Protein AF-A0A2S2NMB4-F1 (afdb_monomer)

Mean predicted aligned error: 13.5 Å

Organism: Schizaphis graminum (NCBI:txid13262)

InterPro domains:
  IPR036465 von Willebrand factor A-like domain superfamily [G3DSA:3.40.50.410] (372-590)
  IPR037214 TROVE domain superfamily [SSF140864] (1-206)
  IPR040322 RNA-binding protein RO60 [PTHR14202] (2-228)
  IPR056800 RNA-binding protein RO60, vWA domain [PF25045] (507-588)

Sequence (592 aa):
MTKWYLNRDPLLTTEHIVRNKRYDGWSHRDVMKLIHIHSDEPCRIMYIVYTLSGIEKVEKLFGSKMKDVCIENSDETFENKQMKFIYNFLNQVEGIKRMDVSSLRYEIELNRWGHEPEVIPREMQRNPIILTSLVMNLPLKTILENTFFFAKNRLFCNSSSGVGLWEYILRFNNTTLLKKSEIHPIESFIEYVKYSRTAINILKLQNNIMKKEENSVTELIDDKLKISIELQKAPDNEEVIIQSTVENEGELLSEETQTQNQNDQKCNSALSDKSTENQKSTVNLKKSKNISTKGEKEQSKHDQKSLAETSHQENQGEQQVQLVDSIHHLSTLNINTRQINPESTEETVEDVTQSKDNDVNQNQPSVLFLIKPLPKIVDKLTTFLSEDLLKKTCELLNPSGLHIMIVYDGRLGMKKKMCACSRMLSVHEAITLITLSLIYPEKLENKPTVYSLNSSPTTSKEVEIDYNQPLTFAYLESILFKTPDDGSDSVDSDEKVISEVYPQATFKWAREHKKKFDVFVFMGTNKMNLRLFKKIIKGYQTHFKNPVKVIIFCLNGKHHEQINLGRGNTLFIIGFDKNVGKLINSFIKGYF

Secondary structure (DSSP, 8-state):
-HHHHHSS-HHHHHHHHHHTSEETTEEHHHHHHHTT---SSHHHHHHHHHHHH-HHHHHHHHHHHHTT--TT-TTS-HHHHHHHHHHHHHHHHHHHTT--HHHHHHHHHTTSSTT-GGGS-TTGGG-HHHHHHHHHHS-HHHHHHTHHHHHHTTTT-TTS-SHHHHHHHHHHH-HHHHHHHT--HHHHHHHHHHHHHHHHHHHHHHHHHHHHHHHHHHHHHHHHHHHHHHHTTS-----------------------------------------------------------------------------S-TTTHHHHHHHHHHHHHHHTT------------------------------S--GGG--PPP----HHHHHIIIIIHHHHHHHT-------EEEEEE--GGGGTPBPSS-TTSBHHHHHHHHHHHHH--TT-SSPPEEEEE-SSGGG-EEEP--TTS---HHHHHHHHTPPPSS-------TTS--PPB-TTHHHHHHHHTT---SEEEEEE-TTB--TTHHHHHHHHHHHHT-PPEEEEEETTS--TTHHHH-SSSEEEEES--TTHHHHHHHHHHT--

Solvent-accessible surface area (backbone atoms only — not comparable to full-atom values): 36831 Å² total; per-residue (Å²): 110,68,63,68,68,75,72,48,60,53,57,65,51,42,52,49,50,59,50,51,54,60,56,96,90,44,31,63,42,57,54,41,60,74,68,65,69,79,66,90,52,67,54,50,40,45,48,51,41,31,58,70,64,32,62,70,55,36,43,72,76,45,36,83,80,56,74,82,62,71,89,77,55,82,86,60,53,70,67,61,54,52,36,46,51,46,52,51,50,53,51,50,58,58,45,56,76,72,49,53,72,68,59,48,38,52,43,23,75,66,56,75,44,22,86,44,70,63,59,55,50,74,74,55,60,48,37,54,69,44,47,33,43,38,56,75,54,32,56,66,62,61,47,51,78,35,46,50,57,42,42,71,38,50,37,58,39,82,91,49,94,44,56,39,43,50,51,50,52,51,58,64,66,35,60,69,59,42,59,74,54,67,58,51,34,58,42,37,40,50,43,32,46,53,39,54,50,50,39,51,52,50,52,53,50,52,54,53,50,51,53,50,52,52,52,52,51,51,52,55,50,52,53,52,51,51,55,54,56,57,65,70,66,63,80,83,86,75,90,79,91,82,88,82,90,80,90,82,91,81,89,83,84,90,81,88,81,89,86,80,91,84,83,90,81,90,79,90,83,90,84,90,87,82,86,83,83,86,83,89,82,90,82,82,90,81,92,82,80,89,80,88,84,80,90,83,91,83,91,85,81,89,81,93,78,90,87,83,90,88,91,84,72,77,82,61,55,64,61,52,55,60,47,52,57,53,50,60,64,52,61,72,72,73,72,83,87,79,89,78,86,80,85,87,78,91,81,83,90,80,92,79,85,87,80,82,87,81,98,78,87,88,83,71,84,68,74,81,80,68,76,72,80,75,61,73,86,45,65,72,59,48,49,37,27,60,45,54,48,22,52,56,25,37,72,68,50,78,75,86,74,52,39,34,38,41,32,34,56,40,48,72,70,29,64,81,34,49,20,24,91,27,86,83,40,32,36,42,57,53,51,42,48,54,48,48,71,67,59,52,38,91,82,50,88,45,70,53,47,39,33,36,40,34,80,42,80,86,73,34,43,77,56,90,76,70,81,89,49,81,87,42,68,68,56,50,40,50,66,62,54,55,73,81,86,77,77,69,78,70,66,82,70,84,73,75,79,78,63,56,34,60,71,61,56,53,58,52,51,30,57,78,69,69,55,81,58,42,33,39,37,39,38,40,46,47,57,52,53,63,89,60,40,71,64,51,51,53,53,47,27,62,73,69,73,40,88,51,37,38,37,39,33,18,22,52,30,81,45,90,64,50,83,84,50,61,62,84,58,27,48,72,42,72,23,48,65,69,56,51,65,60,52,51,53,38,54,74,72,57,79,113

pLDDT: mean 78.32, std 25.08, range [26.33, 98.56]

Nearest PDB structures (foldseek):
  1yvp-assembly1_A  TM=6.475E-01  e=8.004E-13  Xenopus laevis
  1yvp-assembly2_B  TM=6.363E-01  e=3.524E-12  Xenopus laevis
  2i91-assembly2_B  TM=6.479E-01  e=5.684E-12  Xenopus laevis
  2i91-assembly1_A  TM=6.593E-01  e=1.281E-11  Xenopus laevis
  2nvo-assembly1_A  TM=7.341E-01  e=2.732E-10  Deinococcus radiodurans

Radius of gyration: 36.57 Å; Cα contacts (8 Å, |Δi|>4): 561; chains: 1; bounding box: 135×64×96 Å

Foldseek 3Di:
DLCVLPVDDLQVSLLCLLLPQDDPRDGPQNVCVVVVHDDPQLSSVLSSCCNNPNLVSSCVVCVVVQVPDDLPDPPDDPSVNSSNVSNVVRVVLVVLVVDDLVRLLVCCLLVVCLARCSSHDPVSLLDLSNLLSSLQRYQLLVLLVCVQVCLLSPNCPPVDPRSSVVSNLVCLVPLVSVLVSLAALLSLVLSLLCNVVVLVVVVVVVVVVVVVVVVVVVVVVVVVVVVVVVVVPPDPDDDDDDDDDDDDDDDDDDDDDDDDDDDDDDDDDDDDDDDDDDDDDDDDDDDDDDDDDDDDDDDDDDDDDDDDDDDDDPVVVVVVVVVVVVVVVVVSVDDDDDDDDDDDDDDDDDDDDDDDDDPDDPPDDPPVVPCDDRSDDDVVSSCCSQWVSSLSSLQSQDAPLFAEEEEEALEPVQVVFAFPVRNSDTQLLLSLSVLCSHQVHLPRPRGYWYWYWYLDPVPIGTFDDDSVDHSHSVSSSCRSHPDPPPPPPPVVPDDPDRHATESLVVLVVCVVVVNDGQEYEYGDALRHPCPCVVVSQVVSCVSVVYDHAYEHERGRADHPCPVVAPDDSYHYHGHDDSCVSVVVVCSSVPVD

Structure (mmCIF, N/CA/C/O backbone):
data_AF-A0A2S2NMB4-F1
#
_entry.id   AF-A0A2S2NMB4-F1
#
loop_
_atom_site.group_PDB
_atom_site.id
_atom_site.type_symbol
_atom_site.label_atom_id
_atom_site.label_alt_id
_atom_site.label_comp_id
_atom_site.label_asym_id
_atom_site.label_entity_id
_atom_site.label_seq_id
_atom_site.pdbx_PDB_ins_code
_atom_site.Cartn_x
_atom_site.Cartn_y
_atom_site.Cartn_z
_atom_site.occupancy
_atom_site.B_iso_or_equiv
_atom_site.auth_seq_id
_atom_site.auth_comp_id
_atom_site.auth_asym_id
_atom_site.auth_atom_id
_atom_site.pdbx_PDB_model_num
ATOM 1 N N . MET A 1 1 ? -0.205 -20.314 -21.208 1.00 91.81 1 MET A N 1
ATOM 2 C CA . MET A 1 1 ? 0.888 -19.354 -21.472 1.00 91.81 1 MET A CA 1
ATOM 3 C C . MET A 1 1 ? 0.813 -18.751 -22.871 1.00 91.81 1 MET A C 1
ATOM 5 O O . MET A 1 1 ? 0.713 -17.540 -22.942 1.00 91.81 1 MET A O 1
ATOM 9 N N . THR A 1 2 ? 0.751 -19.524 -23.964 1.00 97.19 2 THR A N 1
ATOM 10 C CA . THR A 1 2 ? 0.628 -18.974 -25.339 1.00 97.19 2 THR A CA 1
ATOM 11 C C . THR A 1 2 ? -0.516 -17.965 -25.494 1.00 97.1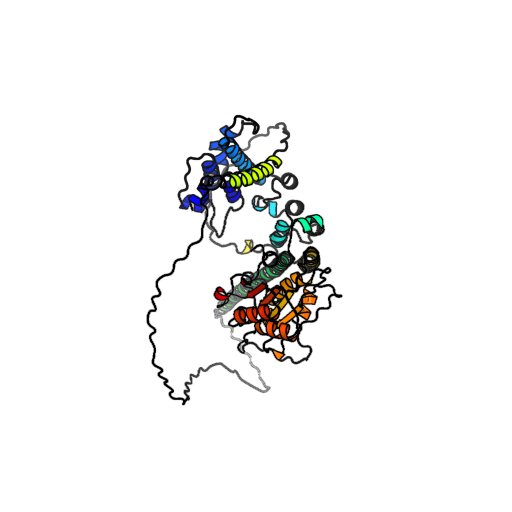9 2 THR A C 1
ATOM 13 O O . THR A 1 2 ? -0.288 -16.840 -25.927 1.00 97.19 2 THR A O 1
ATOM 16 N N . LYS A 1 3 ? -1.720 -18.307 -25.008 1.00 97.88 3 LYS A N 1
ATOM 17 C CA . LYS A 1 3 ? -2.882 -17.397 -24.989 1.00 97.88 3 LYS A CA 1
ATOM 18 C C . LYS A 1 3 ? -2.627 -16.073 -24.253 1.00 97.88 3 LYS A C 1
ATOM 20 O O . LYS A 1 3 ? -3.246 -15.079 -24.587 1.00 97.88 3 LYS A O 1
ATOM 25 N N . TRP A 1 4 ? -1.732 -16.037 -23.261 1.00 97.00 4 TRP A N 1
ATOM 26 C CA . TRP A 1 4 ? -1.432 -14.799 -22.529 1.00 97.00 4 TRP A CA 1
ATOM 27 C C . TRP A 1 4 ? -0.735 -13.769 -23.426 1.00 97.00 4 TRP A C 1
ATOM 29 O O . TRP A 1 4 ? -1.040 -12.590 -23.325 1.00 97.00 4 TRP A O 1
ATOM 39 N N . TYR A 1 5 ? 0.149 -14.212 -24.325 1.00 97.88 5 TYR A N 1
ATOM 40 C CA . TYR A 1 5 ? 0.826 -13.337 -25.288 1.00 97.88 5 TYR A CA 1
ATOM 41 C C . TYR A 1 5 ? -0.042 -13.055 -26.524 1.00 97.88 5 TYR A C 1
ATOM 43 O O . TYR A 1 5 ? -0.078 -11.930 -27.009 1.00 97.88 5 TYR A O 1
ATOM 51 N N . LEU A 1 6 ? -0.760 -14.068 -27.025 1.00 97.62 6 LEU A N 1
ATOM 52 C CA . LEU A 1 6 ? -1.507 -13.990 -28.287 1.00 97.62 6 LEU A CA 1
ATOM 53 C C . LEU A 1 6 ? -2.978 -13.547 -28.146 1.00 97.62 6 LEU A C 1
ATOM 55 O O . LEU A 1 6 ? -3.677 -13.454 -29.145 1.00 97.62 6 LEU A O 1
ATOM 59 N N . ASN A 1 7 ? -3.510 -13.298 -26.951 1.00 97.31 7 ASN A N 1
ATOM 60 C CA . ASN A 1 7 ? -4.890 -12.791 -26.817 1.00 97.31 7 ASN A CA 1
ATOM 61 C C . ASN A 1 7 ? -4.942 -11.346 -26.307 1.00 97.31 7 ASN A C 1
ATOM 63 O O . ASN A 1 7 ? -6.027 -10.827 -26.067 1.00 97.31 7 ASN A O 1
ATOM 67 N N . ARG A 1 8 ? -3.787 -10.712 -26.099 1.00 96.38 8 ARG A N 1
ATOM 68 C CA . ARG A 1 8 ? -3.682 -9.337 -25.606 1.00 96.38 8 ARG A CA 1
ATOM 69 C C . ARG A 1 8 ? -3.366 -8.385 -26.749 1.00 96.38 8 ARG A C 1
ATOM 71 O O . ARG A 1 8 ? -2.870 -8.803 -27.794 1.00 96.38 8 ARG A O 1
ATOM 78 N N . ASP A 1 9 ? -3.618 -7.106 -26.504 1.00 97.12 9 ASP A N 1
ATOM 79 C CA . ASP A 1 9 ? -3.172 -6.039 -27.389 1.00 97.12 9 ASP A CA 1
ATOM 80 C C . ASP A 1 9 ? -1.635 -6.100 -27.582 1.00 97.12 9 ASP A C 1
ATOM 82 O O . ASP A 1 9 ? -0.898 -6.199 -26.586 1.00 97.12 9 ASP A O 1
ATOM 86 N N . PRO A 1 10 ? -1.130 -6.089 -28.830 1.00 97.50 10 PRO A N 1
ATOM 87 C CA . PRO A 1 10 ? 0.301 -6.179 -29.107 1.00 97.50 10 PRO A CA 1
ATOM 88 C C . PRO A 1 10 ? 1.144 -5.041 -28.514 1.00 97.50 10 PRO A C 1
ATOM 90 O O . PRO A 1 10 ? 2.264 -5.299 -28.062 1.00 97.50 10 PRO A O 1
ATOM 93 N N . LEU A 1 11 ? 0.628 -3.807 -28.466 1.00 95.75 11 LEU A N 1
ATOM 94 C CA . LEU A 1 11 ? 1.346 -2.660 -27.904 1.00 95.75 11 LEU A CA 1
ATOM 95 C C . LEU A 1 11 ? 1.469 -2.802 -26.386 1.00 95.75 11 LEU A C 1
ATOM 97 O O . LEU A 1 11 ? 2.584 -2.819 -25.865 1.00 95.75 11 LEU A O 1
ATOM 101 N N . LEU A 1 12 ? 0.355 -3.055 -25.692 1.00 95.19 12 LEU A N 1
ATOM 102 C CA . LEU A 1 12 ? 0.366 -3.297 -24.246 1.00 95.19 12 LEU A CA 1
ATOM 103 C C . LEU A 1 12 ? 1.258 -4.487 -23.874 1.00 95.19 12 LEU A C 1
ATOM 105 O O . LEU A 1 12 ? 1.930 -4.469 -22.842 1.00 95.19 12 LEU A O 1
ATOM 109 N N . THR A 1 13 ? 1.281 -5.535 -24.700 1.00 97.38 13 THR A N 1
ATOM 110 C CA . THR A 1 13 ? 2.158 -6.696 -24.489 1.00 97.38 13 THR A CA 1
ATOM 111 C C . THR A 1 13 ? 3.631 -6.312 -24.624 1.00 97.38 13 THR A C 1
ATOM 113 O O . THR A 1 13 ? 4.444 -6.720 -23.794 1.00 97.38 13 THR A O 1
ATOM 116 N N . THR A 1 14 ? 3.968 -5.488 -25.618 1.00 97.19 14 THR A N 1
ATOM 117 C CA . THR A 1 14 ? 5.327 -4.966 -25.819 1.00 97.19 14 THR A CA 1
ATOM 118 C C . THR A 1 14 ? 5.779 -4.125 -24.626 1.00 97.19 14 THR A C 1
ATOM 120 O O . THR A 1 14 ? 6.855 -4.373 -24.080 1.00 97.19 14 THR A O 1
ATOM 123 N N . GLU A 1 15 ? 4.941 -3.197 -24.159 1.00 94.50 15 GLU A N 1
ATOM 124 C CA . GLU A 1 15 ? 5.212 -2.396 -22.959 1.00 94.50 15 GLU A CA 1
ATOM 125 C C . GLU A 1 15 ? 5.479 -3.286 -21.738 1.00 94.50 15 GLU A C 1
ATOM 127 O O . GLU A 1 15 ? 6.469 -3.107 -21.027 1.00 94.50 15 GLU A O 1
ATOM 132 N N . HIS A 1 16 ? 4.645 -4.310 -21.518 1.00 95.06 16 HIS A N 1
ATOM 133 C CA . HIS A 1 16 ? 4.824 -5.238 -20.400 1.00 95.06 16 HIS A CA 1
ATOM 134 C C . HIS A 1 16 ? 6.153 -5.991 -20.476 1.00 95.06 16 HIS A C 1
ATOM 136 O O . HIS A 1 16 ? 6.811 -6.130 -19.443 1.00 95.06 16 HIS A O 1
ATOM 142 N N . ILE A 1 17 ? 6.544 -6.454 -21.668 1.00 96.38 17 ILE A N 1
ATOM 143 C CA . ILE A 1 17 ? 7.806 -7.171 -21.899 1.00 96.38 17 ILE A CA 1
ATOM 144 C C . ILE A 1 17 ? 9.006 -6.283 -21.566 1.00 96.38 17 ILE A C 1
A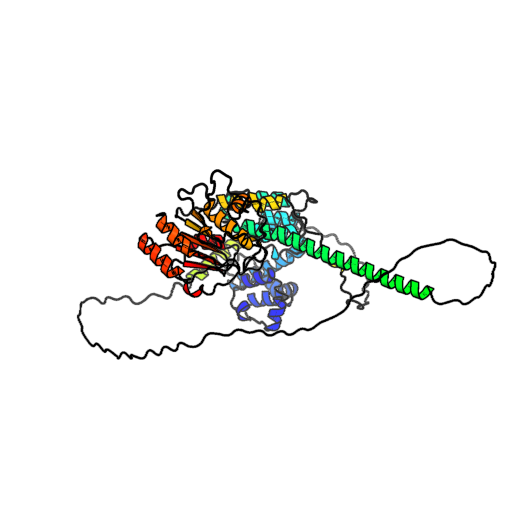TOM 146 O O . ILE A 1 17 ? 9.948 -6.732 -20.906 1.00 96.38 17 ILE A O 1
ATOM 150 N N . VAL A 1 18 ? 8.975 -5.025 -22.012 1.00 95.06 18 VAL A N 1
ATOM 151 C CA . VAL A 1 18 ? 10.066 -4.071 -21.790 1.00 95.06 18 VAL A CA 1
ATOM 152 C C . VAL A 1 18 ? 10.175 -3.688 -20.314 1.00 95.06 18 VAL A C 1
ATOM 154 O O . VAL A 1 18 ? 11.285 -3.688 -19.773 1.00 95.06 18 VAL A O 1
ATOM 157 N N . ARG A 1 19 ? 9.047 -3.402 -19.650 1.00 91.69 19 ARG A N 1
ATOM 158 C CA . ARG A 1 19 ? 9.012 -3.015 -18.229 1.00 91.69 19 ARG A CA 1
ATOM 159 C C . ARG A 1 19 ? 9.396 -4.181 -17.311 1.00 91.69 19 ARG A C 1
ATOM 161 O O . ARG A 1 19 ? 10.180 -4.016 -16.381 1.00 91.69 19 ARG A O 1
ATOM 168 N N . ASN A 1 20 ? 8.904 -5.390 -17.591 1.00 94.00 20 ASN A N 1
ATOM 169 C CA . ASN A 1 20 ? 9.047 -6.559 -16.716 1.00 94.00 20 ASN A CA 1
ATOM 170 C C . ASN A 1 20 ? 10.005 -7.602 -17.299 1.00 94.00 20 ASN A C 1
ATOM 172 O O . ASN A 1 20 ? 9.644 -8.755 -17.522 1.00 94.00 20 ASN A O 1
ATOM 176 N N . LYS A 1 21 ? 11.267 -7.218 -17.512 1.00 92.12 21 LYS A N 1
ATOM 177 C CA . LYS A 1 21 ? 12.266 -8.085 -18.171 1.00 92.12 21 LYS A CA 1
ATOM 178 C C . LYS A 1 21 ? 12.418 -9.460 -17.512 1.00 92.12 21 LYS A C 1
ATOM 180 O O . LYS A 1 21 ? 12.722 -10.435 -18.204 1.00 92.12 21 LYS A O 1
ATOM 185 N N . ARG A 1 22 ? 12.271 -9.533 -16.181 1.00 9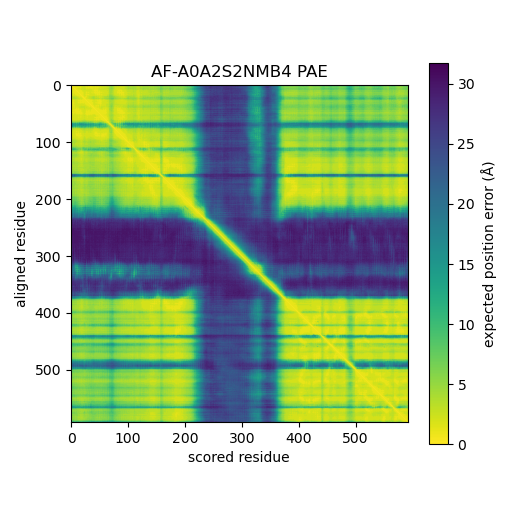3.00 22 ARG A N 1
ATOM 186 C CA . ARG A 1 22 ? 12.396 -10.763 -15.387 1.00 93.00 22 ARG A CA 1
ATOM 187 C C . ARG A 1 22 ? 11.472 -10.753 -14.172 1.00 93.00 22 ARG A C 1
ATOM 189 O O . ARG A 1 22 ? 11.319 -9.715 -13.534 1.00 93.00 22 ARG A O 1
ATOM 196 N N . TYR A 1 23 ? 10.963 -11.922 -13.800 1.00 93.12 23 TYR A N 1
ATOM 197 C CA . TYR A 1 23 ? 10.255 -12.166 -12.547 1.00 93.12 23 TYR A CA 1
ATOM 198 C C . TYR A 1 23 ? 10.642 -13.540 -11.998 1.00 93.12 23 TYR A C 1
ATOM 200 O O . TYR A 1 23 ? 10.592 -14.526 -12.726 1.00 93.12 23 TYR A O 1
ATOM 208 N N . ASP A 1 24 ? 11.058 -13.594 -10.732 1.00 91.75 24 ASP A N 1
ATOM 209 C CA . ASP A 1 24 ? 11.442 -14.837 -10.041 1.00 91.75 24 ASP A CA 1
ATOM 210 C C . ASP A 1 24 ? 12.428 -15.722 -10.837 1.00 91.75 24 ASP A C 1
ATOM 212 O O . ASP A 1 24 ? 12.262 -16.927 -10.991 1.00 91.75 24 ASP A O 1
ATOM 216 N N . GLY A 1 25 ? 13.438 -15.087 -11.442 1.00 93.94 25 GLY A N 1
ATOM 217 C CA . GLY A 1 25 ? 14.449 -15.757 -12.270 1.00 93.94 25 GLY A CA 1
ATOM 218 C C . GLY A 1 25 ? 14.037 -16.031 -13.722 1.00 93.94 25 GLY A C 1
ATOM 219 O O . GLY A 1 25 ? 14.918 -16.206 -14.559 1.00 93.94 25 GLY A O 1
ATOM 220 N N . TRP A 1 26 ? 12.748 -15.972 -14.056 1.00 97.06 26 TRP A N 1
ATOM 221 C CA . TRP A 1 26 ? 12.244 -16.187 -15.414 1.00 97.06 26 TRP A CA 1
ATOM 222 C C . TRP A 1 26 ? 12.218 -14.894 -16.220 1.00 97.06 26 TRP A C 1
ATOM 224 O O . TRP A 1 26 ? 11.716 -13.873 -15.752 1.00 97.06 26 TRP A O 1
ATOM 234 N N . SER A 1 27 ? 12.709 -14.931 -17.458 1.00 97.44 27 SER A N 1
ATOM 235 C CA . SER A 1 27 ? 12.503 -13.856 -18.432 1.00 97.44 27 SER A CA 1
ATOM 236 C C . SER A 1 27 ? 11.406 -14.202 -19.439 1.00 97.44 27 SER A C 1
ATOM 238 O O . SER A 1 27 ? 11.111 -15.373 -19.691 1.00 97.44 27 SER A O 1
ATOM 240 N N . HIS A 1 28 ? 10.835 -13.182 -20.088 1.00 97.94 28 HIS A N 1
ATOM 241 C CA . HIS A 1 28 ? 9.920 -13.394 -21.215 1.00 97.94 28 HIS A CA 1
ATOM 242 C C . HIS A 1 28 ? 10.561 -14.252 -22.320 1.00 97.94 28 HIS A C 1
ATOM 244 O O . HIS A 1 28 ? 9.888 -15.100 -22.902 1.00 97.94 28 HIS A O 1
ATOM 250 N N . ARG A 1 29 ? 11.875 -14.109 -22.547 1.00 98.31 29 ARG A N 1
ATOM 251 C CA . ARG A 1 29 ? 12.647 -14.922 -23.500 1.00 98.31 29 ARG A CA 1
ATOM 252 C C . ARG A 1 29 ? 12.612 -16.407 -23.150 1.00 98.31 29 ARG A C 1
ATOM 254 O O . ARG A 1 29 ? 12.399 -17.226 -24.041 1.00 98.31 29 ARG A O 1
ATOM 261 N N . ASP A 1 30 ? 12.794 -16.748 -21.877 1.00 98.19 30 ASP A N 1
ATOM 262 C CA . ASP A 1 30 ? 12.791 -18.141 -21.412 1.00 98.19 30 ASP A CA 1
ATOM 263 C C . ASP A 1 30 ? 11.406 -18.765 -21.599 1.00 98.19 30 ASP A C 1
ATOM 265 O O . ASP A 1 30 ? 11.274 -19.848 -22.169 1.00 98.19 30 ASP A O 1
ATOM 269 N N . VAL A 1 31 ? 10.359 -18.032 -21.206 1.00 98.19 31 VAL A N 1
ATOM 270 C CA . VAL A 1 31 ? 8.966 -18.473 -21.352 1.00 98.19 31 VAL A CA 1
ATOM 271 C C . VAL A 1 31 ? 8.594 -18.663 -22.825 1.00 98.19 31 VAL A C 1
ATOM 273 O O . VAL A 1 31 ? 8.005 -19.683 -23.172 1.00 98.19 31 VAL A O 1
ATOM 276 N N . MET A 1 32 ? 8.938 -17.711 -23.698 1.00 98.31 32 MET A N 1
ATOM 277 C CA . MET A 1 32 ? 8.633 -17.776 -25.133 1.00 98.31 32 MET A CA 1
ATOM 278 C C . MET A 1 32 ? 9.329 -18.949 -25.830 1.00 98.31 32 MET A C 1
ATOM 280 O O . MET A 1 32 ? 8.704 -19.619 -26.654 1.00 98.31 32 MET A O 1
ATOM 284 N N . LYS A 1 33 ? 10.594 -19.224 -25.479 1.00 98.06 33 LYS A N 1
ATOM 285 C CA . LYS A 1 33 ? 11.327 -20.395 -25.980 1.00 98.06 33 LYS A CA 1
ATOM 286 C C . LYS A 1 33 ? 10.672 -21.699 -25.537 1.00 98.06 33 LYS A C 1
ATOM 288 O O . LYS A 1 33 ? 10.481 -22.578 -26.367 1.00 98.06 33 LYS A O 1
ATOM 293 N N . LEU A 1 34 ? 10.305 -21.799 -24.258 1.00 98.06 34 LEU A N 1
ATOM 294 C CA . LEU A 1 34 ? 9.710 -23.005 -23.680 1.00 98.06 34 LEU A CA 1
ATOM 295 C C . LEU A 1 34 ? 8.365 -23.368 -24.325 1.00 98.06 34 LEU A C 1
ATOM 297 O O . LEU A 1 34 ? 8.076 -24.540 -24.530 1.00 98.06 34 LEU A O 1
ATOM 301 N N . ILE A 1 35 ? 7.532 -22.372 -24.635 1.00 98.12 35 ILE A N 1
ATOM 302 C CA . ILE A 1 35 ? 6.200 -22.602 -25.218 1.00 98.12 35 ILE A CA 1
ATOM 303 C C . ILE A 1 35 ? 6.201 -22.627 -26.749 1.00 98.12 35 ILE A C 1
ATOM 305 O O . ILE A 1 35 ? 5.124 -22.720 -27.336 1.00 98.12 35 ILE A O 1
ATOM 309 N N . HIS A 1 36 ? 7.373 -22.487 -27.381 1.00 97.75 36 HIS A N 1
ATOM 310 C CA . HIS A 1 36 ? 7.533 -22.394 -28.835 1.00 97.75 36 HIS A CA 1
ATOM 311 C C . HIS A 1 36 ? 6.554 -21.393 -29.471 1.00 97.75 36 HIS A C 1
ATOM 313 O O . HIS A 1 36 ? 5.792 -21.721 -30.386 1.00 97.75 36 HIS A O 1
ATOM 319 N N . ILE A 1 37 ? 6.529 -20.168 -28.929 1.00 98.12 37 ILE A N 1
ATOM 320 C CA . ILE A 1 37 ? 5.578 -19.147 -29.376 1.00 98.12 37 ILE A CA 1
ATOM 321 C C . ILE A 1 37 ? 5.784 -18.817 -30.862 1.00 98.12 37 ILE A C 1
ATOM 323 O O . ILE A 1 37 ? 6.905 -18.589 -31.312 1.00 98.12 37 ILE A O 1
ATOM 327 N N . HIS A 1 38 ? 4.683 -18.766 -31.607 1.00 97.50 38 HIS A N 1
ATOM 328 C CA . HIS A 1 38 ? 4.634 -18.343 -33.002 1.00 97.50 38 HIS A CA 1
ATOM 329 C C . HIS A 1 38 ? 3.359 -17.527 -33.237 1.00 97.50 38 HIS A C 1
ATOM 331 O O . HIS A 1 38 ? 2.391 -17.635 -32.482 1.00 97.50 38 HIS A O 1
ATOM 337 N N . SER A 1 39 ? 3.387 -16.673 -34.253 1.00 97.69 39 SER A N 1
ATOM 338 C CA . SER A 1 39 ? 2.265 -15.840 -34.676 1.00 97.69 39 SER A CA 1
ATOM 339 C C . SER A 1 39 ? 2.473 -15.467 -36.135 1.00 97.69 39 SER A C 1
ATOM 341 O O . SER A 1 39 ? 3.609 -15.200 -36.519 1.00 97.69 39 SER A O 1
ATOM 343 N N . ASP A 1 40 ? 1.391 -15.381 -36.901 1.00 97.50 40 ASP A N 1
ATOM 344 C CA . ASP A 1 40 ? 1.416 -14.876 -38.280 1.00 97.50 40 ASP A CA 1
ATOM 345 C C . ASP A 1 40 ? 1.126 -13.364 -38.342 1.00 97.50 40 ASP A C 1
ATOM 347 O O . ASP A 1 40 ? 1.392 -12.704 -39.342 1.00 97.50 40 ASP A O 1
ATOM 351 N N . GLU A 1 41 ? 0.623 -12.789 -37.244 1.00 97.38 41 GLU A N 1
ATOM 352 C CA . GLU A 1 41 ? 0.333 -11.358 -37.129 1.00 97.38 41 GLU A CA 1
ATOM 353 C C . GLU A 1 41 ? 1.626 -10.517 -36.990 1.00 97.38 41 GLU A C 1
ATOM 355 O O . GLU A 1 41 ? 2.376 -10.718 -36.020 1.00 97.38 41 GLU A O 1
ATOM 360 N N . PRO A 1 42 ? 1.884 -9.537 -37.883 1.00 96.50 42 PRO A N 1
ATOM 361 C CA . PRO A 1 42 ? 3.129 -8.760 -37.903 1.00 96.50 42 PRO A CA 1
ATOM 362 C C . PRO A 1 42 ? 3.472 -8.048 -36.587 1.00 96.50 42 PRO A C 1
ATOM 364 O O . PRO A 1 42 ? 4.620 -8.110 -36.138 1.00 96.50 42 PRO A O 1
ATOM 367 N N . CYS A 1 43 ? 2.486 -7.427 -35.928 1.00 97.19 43 CYS A N 1
ATOM 368 C CA . CYS A 1 43 ? 2.675 -6.726 -34.652 1.00 97.19 43 CYS A CA 1
ATOM 369 C C . CYS A 1 43 ? 3.236 -7.652 -33.563 1.00 97.19 43 CYS A C 1
ATOM 371 O O . CYS A 1 43 ? 4.102 -7.265 -32.776 1.00 97.19 43 CYS A O 1
ATOM 373 N N . ARG A 1 44 ? 2.777 -8.906 -33.537 1.00 98.12 44 ARG A N 1
ATOM 374 C CA . ARG A 1 44 ? 3.196 -9.894 -32.538 1.00 98.12 44 ARG A CA 1
ATOM 375 C C . ARG A 1 44 ? 4.532 -10.516 -32.870 1.00 98.12 44 ARG A C 1
ATOM 377 O O . ARG A 1 44 ? 5.360 -10.690 -31.978 1.00 98.12 44 ARG A O 1
ATOM 384 N N . ILE A 1 45 ? 4.767 -10.797 -34.154 1.00 98.19 45 ILE A N 1
ATOM 385 C CA . ILE A 1 45 ? 6.082 -11.230 -34.636 1.00 98.19 45 ILE A CA 1
ATOM 386 C C . ILE A 1 45 ? 7.142 -10.230 -34.173 1.00 98.19 45 ILE A C 1
ATOM 388 O O . ILE A 1 45 ? 8.198 -10.647 -33.704 1.00 98.19 45 ILE A O 1
ATOM 392 N N . MET A 1 46 ? 6.853 -8.927 -34.222 1.00 98.12 46 MET A N 1
ATOM 393 C CA . MET A 1 46 ? 7.804 -7.898 -33.815 1.00 98.12 46 MET A CA 1
ATOM 394 C C . MET A 1 46 ? 8.255 -8.027 -32.356 1.00 98.12 46 MET A C 1
ATOM 396 O O . MET A 1 46 ? 9.458 -8.130 -32.112 1.00 98.12 46 MET A O 1
ATOM 400 N N . TYR A 1 47 ? 7.333 -8.071 -31.385 1.00 98.00 47 TYR A N 1
ATOM 401 C CA . TYR A 1 47 ? 7.740 -8.193 -29.979 1.00 98.00 47 TYR A CA 1
ATOM 402 C C . TYR A 1 47 ? 8.338 -9.573 -29.669 1.00 98.00 47 TYR A C 1
ATOM 404 O O . TYR A 1 47 ? 9.209 -9.680 -28.802 1.00 98.00 47 TYR A O 1
ATOM 412 N N . ILE A 1 48 ? 7.913 -10.635 -30.368 1.00 98.50 48 ILE A N 1
ATOM 413 C CA . ILE A 1 48 ? 8.505 -11.976 -30.230 1.00 98.50 48 ILE A CA 1
ATOM 414 C C . ILE A 1 48 ? 9.970 -11.929 -30.676 1.00 98.50 48 ILE A C 1
ATOM 416 O O . ILE A 1 48 ? 10.860 -12.339 -29.929 1.00 98.50 48 ILE A O 1
ATOM 420 N N . VAL A 1 49 ? 10.238 -11.373 -31.860 1.00 98.56 49 VAL A N 1
ATOM 421 C CA . VAL A 1 49 ? 11.595 -11.208 -32.392 1.00 98.56 49 VAL A CA 1
ATOM 422 C C . VAL A 1 49 ? 12.431 -10.316 -31.479 1.00 98.56 49 VAL A C 1
ATOM 424 O O . VAL A 1 49 ? 13.550 -10.695 -31.142 1.00 98.56 49 VAL A O 1
ATOM 427 N N . TYR A 1 50 ? 11.890 -9.185 -31.018 1.00 98.38 50 TYR A N 1
ATOM 428 C CA . TYR A 1 50 ? 12.569 -8.310 -30.059 1.00 98.38 50 TYR A CA 1
ATOM 429 C C . TYR A 1 50 ? 12.996 -9.079 -28.802 1.00 98.38 50 TYR A C 1
ATOM 431 O O . TYR A 1 50 ? 14.157 -9.038 -28.399 1.00 98.38 50 TYR A O 1
ATOM 439 N N . THR A 1 51 ? 12.078 -9.849 -28.216 1.00 97.94 51 THR A N 1
ATOM 440 C CA . THR A 1 51 ? 12.323 -10.595 -26.974 1.00 97.94 51 THR A CA 1
ATOM 441 C C . THR A 1 51 ? 13.357 -11.710 -27.160 1.00 97.94 51 THR A C 1
ATOM 443 O O . THR A 1 51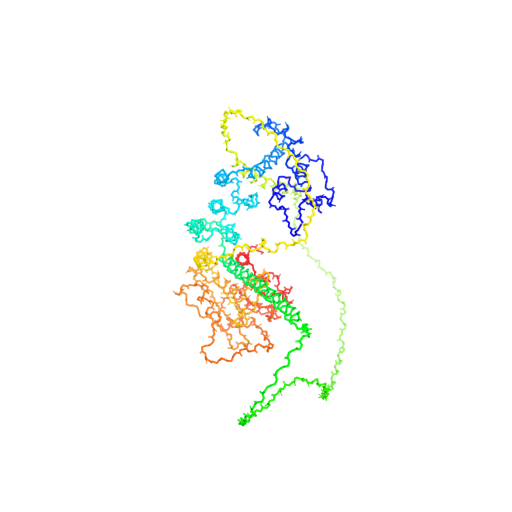 ? 14.179 -11.962 -26.275 1.00 97.94 51 THR A O 1
ATOM 446 N N . LEU A 1 52 ? 13.321 -12.414 -28.296 1.00 98.00 52 LEU A N 1
ATOM 447 C CA . LEU A 1 52 ? 14.182 -13.572 -28.549 1.00 98.00 52 LEU A CA 1
ATOM 448 C C . LEU A 1 52 ? 15.566 -13.193 -29.091 1.00 98.00 52 LEU A C 1
ATOM 450 O O . LEU A 1 52 ? 16.552 -13.864 -28.747 1.00 98.00 52 LEU A O 1
ATOM 454 N N . SER A 1 53 ? 15.621 -12.146 -29.916 1.00 98.00 53 SER A N 1
ATOM 455 C CA . SER A 1 53 ? 16.754 -11.799 -30.782 1.00 98.00 53 SER A CA 1
ATOM 456 C C . SER A 1 53 ? 17.229 -10.346 -30.672 1.00 98.00 53 SER A C 1
ATOM 458 O O . SER A 1 53 ? 18.275 -10.037 -31.230 1.00 98.00 53 SER A O 1
ATOM 460 N N . GLY A 1 54 ? 16.524 -9.471 -29.953 1.00 97.38 54 GLY A N 1
ATOM 461 C CA . GLY A 1 54 ? 16.915 -8.072 -29.760 1.00 97.38 54 GLY A CA 1
ATOM 462 C C . GLY A 1 54 ? 16.503 -7.129 -30.896 1.00 97.38 54 GLY A C 1
ATOM 463 O O . GLY A 1 54 ? 15.924 -7.539 -31.906 1.00 97.38 54 GLY A O 1
ATOM 464 N N . ILE A 1 55 ? 16.799 -5.839 -30.707 1.00 97.38 55 ILE A N 1
ATOM 465 C CA . ILE A 1 55 ? 16.349 -4.750 -31.589 1.00 97.38 55 ILE A CA 1
ATOM 466 C C . ILE A 1 55 ? 16.974 -4.793 -32.984 1.00 97.38 55 ILE A C 1
ATOM 468 O O . ILE A 1 55 ? 16.275 -4.568 -33.962 1.00 97.38 55 ILE A O 1
ATOM 472 N N . GLU A 1 56 ? 18.236 -5.198 -33.112 1.00 97.62 56 GLU A N 1
ATOM 473 C CA . GLU A 1 56 ? 18.931 -5.286 -34.407 1.00 97.62 56 GLU A CA 1
ATOM 474 C C . GLU A 1 56 ? 18.195 -6.212 -35.388 1.00 97.62 56 GLU A C 1
ATOM 476 O O . GLU A 1 56 ? 18.073 -5.940 -36.586 1.00 97.62 56 GLU A O 1
ATOM 481 N N . LYS A 1 57 ? 17.641 -7.320 -34.876 1.00 98.19 57 LYS A N 1
ATOM 482 C CA . LYS A 1 57 ? 16.860 -8.249 -35.694 1.00 98.19 57 LYS A CA 1
ATOM 483 C C . LYS A 1 57 ? 15.510 -7.656 -36.092 1.00 98.19 57 LYS A C 1
ATOM 485 O O . LYS A 1 57 ? 15.047 -7.923 -37.201 1.00 98.19 57 LYS A O 1
ATOM 490 N N . VAL A 1 58 ? 14.900 -6.857 -35.218 1.00 97.81 58 VAL A N 1
ATOM 491 C CA . VAL A 1 58 ? 13.670 -6.115 -35.518 1.00 97.81 58 VAL A CA 1
ATOM 492 C C . VAL A 1 58 ? 13.933 -5.080 -36.611 1.00 97.81 58 VAL A C 1
ATOM 494 O O . VAL A 1 58 ? 13.223 -5.077 -37.612 1.00 97.81 58 VAL A O 1
ATOM 497 N N . GLU A 1 59 ? 14.986 -4.271 -36.491 1.00 96.75 59 GLU A N 1
ATOM 498 C CA . GLU A 1 59 ? 15.385 -3.287 -37.506 1.00 96.75 59 GLU A CA 1
ATOM 499 C C . GLU A 1 59 ? 15.660 -3.945 -38.862 1.00 96.75 59 GLU A C 1
ATOM 501 O O . GLU A 1 59 ? 15.208 -3.453 -39.893 1.00 96.75 59 GLU A O 1
ATOM 506 N N . LYS A 1 60 ? 16.327 -5.105 -38.882 1.00 97.50 60 LYS A N 1
ATOM 507 C CA . LYS A 1 60 ? 16.580 -5.844 -40.126 1.00 97.50 60 LYS A CA 1
ATOM 508 C C . LYS A 1 60 ? 15.298 -6.338 -40.806 1.00 97.50 60 LYS A C 1
ATOM 510 O O . LYS A 1 60 ? 15.242 -6.377 -42.031 1.00 97.50 60 LYS A O 1
ATOM 515 N N . LEU A 1 61 ? 14.301 -6.776 -40.034 1.00 96.88 61 LEU A N 1
ATOM 516 C CA . LEU A 1 61 ? 13.059 -7.343 -40.576 1.00 96.88 61 LEU A CA 1
ATOM 517 C C . LEU A 1 61 ? 12.012 -6.280 -40.921 1.00 96.88 61 LEU A C 1
ATOM 519 O O . LEU A 1 61 ? 11.271 -6.444 -41.889 1.00 96.88 61 LEU A O 1
ATOM 523 N N . PHE A 1 62 ? 11.939 -5.213 -40.127 1.00 95.81 62 PHE A N 1
ATOM 524 C CA . PHE A 1 62 ? 10.861 -4.227 -40.190 1.00 95.81 62 PHE A CA 1
ATOM 525 C C . PHE A 1 62 ? 11.348 -2.815 -40.536 1.00 95.81 62 PHE A C 1
ATOM 527 O O . PHE A 1 62 ? 10.554 -2.010 -41.008 1.00 95.81 62 PHE A O 1
ATOM 534 N N . GLY A 1 63 ? 12.634 -2.499 -40.368 1.00 93.62 63 GLY A N 1
ATOM 535 C CA . GLY A 1 63 ? 13.147 -1.130 -40.455 1.00 93.62 63 GLY A CA 1
ATOM 536 C C . GLY A 1 63 ? 12.943 -0.459 -41.813 1.00 93.62 63 GLY A C 1
ATOM 537 O O . GLY A 1 63 ? 12.575 0.711 -41.850 1.00 93.62 63 GLY A O 1
ATOM 538 N N . SER A 1 64 ? 13.091 -1.182 -42.928 1.00 92.00 64 SER A N 1
ATOM 539 C CA . SER A 1 64 ? 12.835 -0.625 -44.269 1.00 92.00 64 SER A CA 1
ATOM 540 C C . SER A 1 64 ? 11.368 -0.257 -44.497 1.00 92.00 64 SER A C 1
ATOM 542 O O . SER A 1 64 ? 11.083 0.685 -45.221 1.00 92.00 64 SER A O 1
ATOM 544 N N . LYS A 1 65 ? 10.430 -0.956 -43.847 1.00 88.44 65 LYS A N 1
ATOM 545 C CA . LYS A 1 65 ? 8.993 -0.654 -43.930 1.00 88.44 65 LYS A CA 1
ATOM 546 C C . LYS A 1 65 ? 8.580 0.508 -43.024 1.00 88.44 65 LYS A C 1
ATOM 548 O O . LYS A 1 65 ? 7.514 1.078 -43.224 1.00 88.44 65 LYS A O 1
ATOM 553 N N . MET A 1 66 ? 9.399 0.829 -42.020 1.00 88.38 66 MET A N 1
ATOM 554 C CA . MET A 1 66 ? 9.054 1.777 -40.956 1.00 88.38 66 MET A CA 1
ATOM 555 C C . MET A 1 66 ? 9.729 3.142 -41.076 1.00 88.38 66 MET A C 1
ATOM 557 O O . MET A 1 66 ? 9.217 4.100 -40.507 1.00 88.38 66 MET A O 1
ATOM 561 N N . LYS A 1 67 ? 10.861 3.252 -41.785 1.00 75.75 67 LYS A N 1
ATOM 562 C CA . LYS A 1 67 ? 11.643 4.500 -41.867 1.00 75.75 67 LYS A CA 1
ATOM 563 C C . LYS A 1 67 ? 10.994 5.609 -42.708 1.00 75.75 67 LYS A C 1
ATOM 565 O O . LYS A 1 67 ? 11.232 6.773 -42.411 1.00 75.75 67 LYS A O 1
ATOM 570 N N . ASP A 1 68 ? 10.145 5.269 -43.677 1.00 67.12 68 ASP A N 1
ATOM 571 C CA . ASP A 1 68 ? 9.717 6.218 -44.722 1.00 67.12 68 ASP A CA 1
ATOM 572 C C . ASP A 1 68 ? 8.284 6.748 -44.582 1.00 67.12 68 ASP A C 1
ATOM 574 O O . ASP A 1 68 ? 7.787 7.438 -45.470 1.00 67.12 68 ASP A O 1
ATOM 578 N N . VAL A 1 69 ? 7.575 6.441 -43.493 1.00 57.88 69 VAL A N 1
ATOM 579 C CA . VAL A 1 69 ? 6.131 6.699 -43.451 1.00 57.88 69 VAL A CA 1
ATOM 580 C C . VAL A 1 69 ? 5.757 7.636 -42.306 1.00 57.88 69 VAL A C 1
ATOM 582 O O . VAL A 1 69 ? 5.663 7.222 -41.149 1.00 57.88 69 VAL A O 1
ATOM 585 N N . CYS A 1 70 ? 5.473 8.895 -42.657 1.00 69.69 70 CYS A N 1
ATOM 586 C CA . CYS A 1 70 ? 4.869 9.877 -41.757 1.00 69.69 70 CYS A CA 1
ATOM 587 C C . CYS A 1 70 ? 3.621 9.281 -41.084 1.00 69.69 70 CYS A C 1
ATOM 589 O O . CYS A 1 70 ? 2.792 8.644 -41.737 1.00 69.69 70 CYS A O 1
ATOM 591 N N . ILE A 1 71 ? 3.497 9.473 -39.768 1.00 64.50 71 ILE A N 1
ATOM 592 C CA . ILE A 1 71 ? 2.412 8.911 -38.938 1.00 64.50 71 ILE A CA 1
ATOM 593 C C . ILE A 1 71 ? 1.029 9.448 -39.372 1.00 64.50 71 ILE A C 1
ATOM 595 O O . ILE A 1 71 ? 0.001 8.840 -39.084 1.00 64.50 71 ILE A O 1
ATOM 599 N N . GLU A 1 72 ? 0.999 10.551 -40.121 1.00 74.19 72 GLU A N 1
ATOM 600 C CA . GLU A 1 72 ? -0.214 11.292 -40.477 1.00 74.19 72 GLU A CA 1
ATOM 601 C C . GLU A 1 72 ? -0.891 10.853 -41.785 1.00 74.19 72 GLU A C 1
ATOM 603 O O . GLU A 1 72 ? -1.892 11.451 -42.173 1.00 74.19 72 GLU A O 1
ATOM 608 N N . ASN A 1 73 ? -0.420 9.798 -42.462 1.00 76.06 73 ASN A N 1
ATOM 609 C CA . ASN A 1 73 ? -1.133 9.295 -43.639 1.00 76.06 73 ASN A CA 1
ATOM 610 C C . ASN A 1 73 ? -2.496 8.706 -43.228 1.00 76.06 73 ASN A C 1
ATOM 612 O O . ASN A 1 73 ? -2.584 7.637 -42.612 1.00 76.06 73 ASN A O 1
ATOM 616 N N . SER A 1 74 ? -3.573 9.415 -43.586 1.00 77.12 74 SER A N 1
ATOM 617 C CA . SER A 1 74 ? -4.965 9.027 -43.321 1.00 77.12 74 SER A CA 1
ATOM 618 C C . SER A 1 74 ? -5.295 7.635 -43.849 1.00 77.12 74 SER A C 1
ATOM 620 O O . SER A 1 74 ? -6.066 6.914 -43.218 1.00 77.12 74 SER A O 1
ATOM 622 N N . ASP A 1 75 ? -4.642 7.241 -44.941 1.00 84.94 75 ASP A N 1
ATOM 623 C CA . ASP A 1 75 ? -4.965 6.043 -45.717 1.00 84.94 75 ASP A CA 1
ATOM 624 C C . ASP A 1 75 ? -4.279 4.774 -45.186 1.00 84.94 75 ASP A C 1
ATOM 626 O O . ASP A 1 75 ? -4.451 3.679 -45.722 1.00 84.94 75 ASP A O 1
ATOM 630 N N . GLU A 1 76 ? -3.489 4.890 -44.117 1.00 86.25 76 GLU A N 1
ATOM 631 C CA . GLU A 1 76 ? -2.797 3.750 -43.535 1.00 86.25 76 GLU A CA 1
ATOM 632 C C . GLU A 1 76 ? -3.726 2.889 -42.663 1.00 86.25 76 GLU A C 1
ATOM 634 O O . GLU A 1 76 ? -4.409 3.376 -41.756 1.00 86.25 76 GLU A O 1
ATOM 639 N N . THR A 1 77 ? -3.693 1.574 -42.903 1.00 90.50 77 THR A N 1
ATOM 640 C CA . THR A 1 77 ? -4.425 0.571 -42.117 1.00 90.50 77 THR A CA 1
ATOM 641 C C . THR A 1 77 ? -4.072 0.653 -40.630 1.00 90.50 77 THR A C 1
ATOM 643 O O . THR A 1 77 ? -2.909 0.863 -40.279 1.00 90.50 77 THR A O 1
ATOM 646 N N . PHE A 1 78 ? -5.046 0.388 -39.757 1.00 89.56 78 PHE A N 1
ATOM 647 C CA . PHE A 1 78 ? -4.852 0.358 -38.302 1.00 89.56 78 PHE A CA 1
ATOM 648 C C . PHE A 1 78 ? -3.671 -0.529 -37.865 1.00 89.56 78 PHE A C 1
ATOM 650 O O . PHE A 1 78 ? -2.869 -0.116 -37.029 1.00 89.56 78 PHE A O 1
ATOM 657 N N . GLU A 1 79 ? -3.517 -1.706 -38.478 1.00 90.31 79 GLU A N 1
ATOM 658 C CA . GLU A 1 79 ? -2.430 -2.647 -38.181 1.00 90.31 79 GLU A CA 1
ATOM 659 C C . GLU A 1 79 ? -1.050 -2.032 -38.437 1.00 90.31 79 GLU A C 1
ATOM 661 O O . GLU A 1 79 ? -0.179 -2.089 -37.572 1.00 90.31 79 GLU A O 1
ATOM 666 N N . ASN A 1 80 ? -0.857 -1.363 -39.578 1.00 90.50 80 ASN A N 1
ATOM 667 C CA . ASN A 1 80 ? 0.400 -0.673 -39.877 1.00 90.50 80 ASN A CA 1
ATOM 668 C C . ASN A 1 80 ? 0.682 0.475 -38.896 1.00 90.50 80 ASN A C 1
ATOM 670 O O . ASN A 1 80 ? 1.823 0.623 -38.455 1.00 90.50 80 ASN A O 1
ATOM 674 N N . LYS A 1 81 ? -0.344 1.237 -38.486 1.00 90.50 81 LYS A N 1
ATOM 675 C CA . LYS A 1 81 ? -0.194 2.274 -37.449 1.00 90.50 81 LYS A CA 1
ATOM 676 C C . LYS A 1 81 ? 0.275 1.662 -36.130 1.00 90.50 81 LYS A C 1
ATOM 678 O O . LYS A 1 81 ? 1.262 2.122 -35.560 1.00 90.50 81 LYS A O 1
ATOM 683 N N . GLN A 1 82 ? -0.369 0.590 -35.668 1.00 92.19 82 GLN A N 1
ATOM 684 C CA . GLN A 1 82 ? 0.037 -0.115 -34.449 1.00 92.19 82 GLN A CA 1
ATOM 685 C C . GLN A 1 82 ? 1.463 -0.674 -34.561 1.00 92.19 82 GLN A C 1
ATOM 687 O O . GLN A 1 82 ? 2.264 -0.531 -33.636 1.00 92.19 82 GLN A O 1
ATOM 692 N N . MET A 1 83 ? 1.807 -1.252 -35.710 1.00 94.44 83 MET A N 1
ATOM 693 C CA . MET A 1 83 ? 3.131 -1.799 -35.990 1.00 94.44 83 MET A CA 1
ATOM 694 C C . MET A 1 83 ? 4.219 -0.710 -35.900 1.00 94.44 83 MET A C 1
ATOM 696 O O . MET A 1 83 ? 5.265 -0.937 -35.290 1.00 94.44 83 MET A O 1
ATOM 700 N N . LYS A 1 84 ? 3.956 0.497 -36.420 1.00 92.44 84 LYS A N 1
ATOM 701 C CA . LYS A 1 84 ? 4.841 1.664 -36.263 1.00 92.44 84 LYS A CA 1
ATOM 702 C C . LYS A 1 84 ? 4.967 2.129 -34.825 1.00 92.44 84 LYS A C 1
ATOM 704 O O . LYS A 1 84 ? 6.073 2.441 -34.398 1.00 92.44 84 LYS A O 1
ATOM 709 N N . PHE A 1 85 ? 3.863 2.183 -34.079 1.00 92.12 85 PHE A N 1
ATOM 710 C CA . PHE A 1 85 ? 3.906 2.568 -32.668 1.00 92.12 85 PHE A CA 1
ATOM 711 C C . PHE A 1 85 ? 4.802 1.624 -31.869 1.00 92.12 85 PHE A C 1
ATOM 713 O O . PHE A 1 85 ? 5.679 2.092 -31.149 1.00 92.12 85 PHE A O 1
ATOM 720 N N . ILE A 1 86 ? 4.651 0.312 -32.060 1.00 95.50 86 ILE A N 1
ATOM 721 C CA . ILE A 1 86 ? 5.493 -0.702 -31.412 1.00 95.50 86 ILE A CA 1
ATOM 722 C C . ILE A 1 86 ? 6.960 -0.527 -31.818 1.00 95.50 86 ILE A C 1
ATOM 724 O O . ILE A 1 86 ? 7.835 -0.499 -30.954 1.00 95.50 86 ILE A O 1
ATOM 728 N N . TYR A 1 87 ? 7.237 -0.371 -33.114 1.00 96.19 87 TYR A N 1
ATOM 729 C CA . TYR A 1 87 ? 8.597 -0.181 -33.619 1.00 96.19 87 TYR A CA 1
ATOM 730 C C . TYR A 1 87 ? 9.259 1.077 -33.038 1.00 96.19 87 TYR A C 1
ATOM 732 O O . TYR A 1 87 ? 10.383 1.020 -32.539 1.00 96.19 87 TYR A O 1
ATOM 740 N N . ASN A 1 88 ? 8.547 2.205 -33.051 1.00 93.12 88 ASN A N 1
ATOM 741 C CA . ASN A 1 88 ? 9.030 3.472 -32.512 1.00 93.12 88 ASN A CA 1
ATOM 742 C C . ASN A 1 88 ? 9.242 3.389 -31.001 1.00 93.12 88 ASN A C 1
ATOM 744 O O . ASN A 1 88 ? 10.292 3.811 -30.525 1.00 93.12 88 ASN A O 1
ATOM 748 N N . PHE A 1 89 ? 8.305 2.793 -30.261 1.00 93.56 89 PHE A N 1
ATOM 749 C CA . PHE A 1 89 ? 8.449 2.565 -28.825 1.00 93.56 89 PHE A CA 1
ATOM 750 C C . PHE A 1 89 ? 9.710 1.751 -28.513 1.00 93.56 89 PHE A C 1
ATOM 752 O O . PHE A 1 89 ? 10.537 2.178 -27.710 1.00 93.56 89 PHE A O 1
ATOM 759 N N . LEU A 1 90 ? 9.918 0.621 -29.197 1.00 95.62 90 LEU A N 1
ATOM 760 C CA . LEU A 1 90 ? 11.103 -0.220 -29.007 1.00 95.62 90 LEU A CA 1
ATOM 761 C C . LEU A 1 90 ? 12.407 0.521 -29.334 1.00 95.62 90 LEU A C 1
ATOM 763 O O . LEU A 1 90 ? 13.372 0.418 -28.577 1.00 95.62 90 LEU A O 1
ATOM 767 N N . ASN A 1 91 ? 12.440 1.299 -30.417 1.00 94.56 91 ASN A N 1
ATOM 768 C CA . ASN A 1 91 ? 13.611 2.107 -30.757 1.00 94.56 91 ASN A CA 1
ATOM 769 C C . ASN A 1 91 ? 13.895 3.184 -29.720 1.00 94.56 91 ASN A C 1
ATOM 771 O O . ASN A 1 91 ? 15.054 3.412 -29.387 1.00 94.56 91 ASN A O 1
ATOM 775 N N . GLN A 1 92 ? 12.860 3.835 -29.192 1.00 92.06 92 GLN A N 1
ATOM 776 C CA . GLN A 1 92 ? 13.050 4.832 -28.151 1.00 92.06 92 GLN A CA 1
ATOM 777 C C . GLN A 1 92 ? 13.589 4.189 -26.867 1.00 92.06 92 GLN A C 1
ATOM 779 O O . GLN A 1 92 ? 14.590 4.660 -26.335 1.00 92.06 92 GLN A O 1
ATOM 784 N N . VAL A 1 93 ? 13.001 3.071 -26.427 1.00 92.69 93 VAL A N 1
ATOM 785 C CA . VAL A 1 93 ? 13.464 2.273 -25.276 1.00 92.69 93 VAL A CA 1
ATOM 786 C C . VAL A 1 93 ? 14.945 1.908 -25.406 1.00 92.69 93 VAL A C 1
ATOM 788 O O . VAL A 1 93 ? 15.719 2.026 -24.455 1.00 92.69 93 VAL A O 1
ATOM 791 N N . GLU A 1 94 ? 15.352 1.441 -26.584 1.00 94.56 94 GLU A N 1
ATOM 792 C CA . GLU A 1 94 ? 16.741 1.073 -26.860 1.00 94.56 94 GLU A CA 1
ATOM 793 C C . GLU A 1 94 ? 17.647 2.302 -26.979 1.00 94.56 94 GLU A C 1
ATOM 795 O O . GLU A 1 94 ? 18.786 2.278 -26.510 1.00 94.56 94 GLU A O 1
ATOM 800 N N . GLY A 1 95 ? 17.117 3.404 -27.510 1.00 94.44 95 GLY A N 1
ATOM 801 C CA . GLY A 1 95 ? 17.769 4.705 -27.574 1.00 94.44 95 GLY A CA 1
ATOM 802 C C . GLY A 1 95 ? 18.142 5.252 -26.197 1.00 94.44 95 GLY A C 1
ATOM 803 O O . GLY A 1 95 ? 19.234 5.796 -26.053 1.00 94.44 95 GLY A O 1
ATOM 804 N N . ILE A 1 96 ? 17.323 5.021 -25.160 1.00 94.12 96 ILE A N 1
ATOM 805 C CA . ILE A 1 96 ? 17.620 5.455 -23.780 1.00 94.12 96 ILE A CA 1
ATOM 806 C C . ILE A 1 96 ? 18.977 4.921 -23.302 1.00 94.12 96 ILE A C 1
ATOM 808 O O . ILE A 1 96 ? 19.696 5.614 -22.585 1.00 94.12 96 ILE A O 1
ATOM 812 N N . LYS A 1 97 ? 19.372 3.710 -23.716 1.00 92.94 97 LYS A N 1
ATOM 813 C CA . LYS A 1 97 ? 20.670 3.121 -23.333 1.00 92.94 97 LYS A CA 1
ATOM 814 C C . LYS A 1 97 ? 21.866 3.918 -23.859 1.00 92.94 97 LYS A C 1
ATOM 816 O O . LYS A 1 97 ? 22.958 3.773 -23.322 1.00 92.94 97 LYS A O 1
ATOM 821 N N . ARG A 1 98 ? 21.662 4.709 -24.915 1.00 94.44 98 ARG A N 1
ATOM 822 C CA . ARG A 1 98 ? 22.683 5.527 -25.582 1.00 94.44 98 ARG A CA 1
ATOM 823 C C . ARG A 1 98 ? 22.604 7.007 -25.195 1.00 94.44 98 ARG A C 1
ATOM 825 O O . ARG A 1 98 ? 23.502 7.757 -25.557 1.00 94.44 98 ARG A O 1
ATOM 832 N N . MET A 1 99 ? 21.549 7.431 -24.496 1.00 96.12 99 MET A N 1
ATOM 833 C CA . MET A 1 99 ? 21.379 8.822 -24.073 1.00 96.12 99 MET A CA 1
ATOM 834 C C . MET A 1 99 ? 22.370 9.186 -22.969 1.00 96.12 99 MET A C 1
ATOM 836 O O . MET A 1 99 ? 22.647 8.386 -22.076 1.00 96.12 99 MET A O 1
ATOM 840 N N . ASP A 1 100 ? 22.854 10.424 -22.988 1.00 96.31 100 ASP A N 1
ATOM 841 C CA . ASP A 1 100 ? 23.522 11.012 -21.834 1.00 96.31 100 ASP A CA 1
ATOM 842 C C . ASP A 1 100 ? 22.504 11.443 -20.757 1.00 96.31 100 ASP A C 1
ATOM 844 O O . ASP A 1 100 ? 21.284 11.423 -20.946 1.00 96.31 100 ASP A O 1
ATOM 848 N N . VAL A 1 101 ? 23.020 11.843 -19.595 1.00 95.94 101 VAL A N 1
ATOM 849 C CA . VAL A 1 101 ? 22.218 12.225 -18.424 1.00 95.94 101 VAL A CA 1
ATOM 850 C C . VAL A 1 101 ? 21.324 13.440 -18.696 1.00 95.94 101 VAL A C 1
ATOM 852 O O . VAL A 1 101 ? 20.193 13.478 -18.213 1.00 95.94 101 VAL A O 1
ATOM 855 N N . SER A 1 102 ? 21.804 14.431 -19.447 1.00 96.56 102 SER A N 1
ATOM 856 C CA . SER A 1 102 ? 21.054 15.656 -19.748 1.00 96.56 102 SER A CA 1
ATOM 857 C C . SER A 1 102 ? 19.917 15.368 -20.721 1.00 96.56 102 SER A C 1
ATOM 859 O O . SER A 1 102 ? 18.786 15.788 -20.477 1.00 96.56 102 SER A O 1
ATOM 861 N N . SER A 1 103 ? 20.196 14.590 -21.770 1.00 96.06 103 SER A N 1
ATOM 862 C CA . SER A 1 103 ? 19.190 14.157 -22.743 1.00 96.06 103 SER A CA 1
ATOM 863 C C . SER A 1 103 ? 18.087 13.330 -22.080 1.00 96.06 103 SER A C 1
ATOM 865 O O . SER A 1 103 ? 16.905 13.634 -22.228 1.00 96.06 103 SER A O 1
ATOM 867 N N . LEU A 1 104 ? 18.452 12.336 -21.261 1.00 95.88 104 LEU A N 1
ATOM 868 C CA . LEU A 1 104 ? 17.465 11.518 -20.555 1.00 95.88 104 LEU A CA 1
ATOM 869 C C . LEU A 1 104 ? 16.639 12.335 -19.551 1.00 95.88 104 LEU A C 1
ATOM 871 O O . LEU A 1 104 ? 15.432 12.131 -19.433 1.00 95.88 104 LEU A O 1
ATOM 875 N N . ARG A 1 105 ? 17.265 13.275 -18.833 1.00 95.56 105 ARG A N 1
ATOM 876 C CA . ARG A 1 105 ? 16.551 14.191 -17.936 1.00 95.56 105 ARG A CA 1
ATOM 877 C C . ARG A 1 105 ? 15.480 14.981 -18.692 1.00 95.56 105 ARG A C 1
ATOM 879 O O . ARG A 1 105 ? 14.348 15.047 -18.222 1.00 95.56 105 ARG A O 1
ATOM 886 N N . TYR A 1 106 ? 15.832 15.555 -19.840 1.00 95.25 106 TYR A N 1
ATOM 887 C CA . TYR A 1 106 ? 14.897 16.317 -20.667 1.00 95.25 106 TYR A CA 1
ATOM 888 C C . TYR A 1 106 ? 13.714 15.452 -21.127 1.00 95.25 106 TYR A C 1
ATOM 890 O O . TYR A 1 106 ? 12.560 15.852 -21.006 1.00 95.25 106 TYR A O 1
ATOM 898 N N . GLU A 1 107 ? 13.974 14.216 -21.557 1.00 93.88 107 GLU A N 1
ATOM 899 C CA . GLU A 1 107 ? 12.922 13.277 -21.967 1.00 93.88 107 GLU A CA 1
ATOM 900 C C . GLU A 1 107 ? 11.982 12.872 -20.809 1.00 93.88 107 GLU A C 1
ATOM 902 O O . GLU A 1 107 ? 10.789 12.637 -21.022 1.00 93.88 107 GLU A O 1
ATOM 907 N N . ILE A 1 108 ? 12.485 12.812 -19.570 1.00 93.31 108 ILE A N 1
ATOM 908 C CA . ILE A 1 108 ? 11.658 12.593 -18.370 1.00 93.31 108 ILE A CA 1
ATOM 909 C C . ILE A 1 108 ? 10.775 13.813 -18.087 1.00 93.31 108 ILE A C 1
ATOM 911 O O . ILE A 1 108 ? 9.592 13.643 -17.799 1.00 93.31 108 ILE A O 1
ATOM 915 N N . GLU A 1 109 ? 11.323 15.026 -18.193 1.00 92.12 109 GLU A N 1
ATOM 916 C CA . GLU A 1 109 ? 10.590 16.287 -17.995 1.00 92.12 109 GLU A CA 1
ATOM 917 C C . GLU A 1 109 ? 9.480 16.484 -19.043 1.00 92.12 109 GLU A C 1
ATOM 919 O O . GLU A 1 109 ? 8.427 17.041 -18.739 1.00 92.12 109 GLU A O 1
ATOM 924 N N . LEU A 1 110 ? 9.662 15.945 -20.253 1.00 89.75 110 LEU A N 1
ATOM 925 C CA . LEU A 1 110 ? 8.625 15.874 -21.288 1.00 89.75 110 LEU A CA 1
ATOM 926 C C . LEU A 1 110 ? 7.570 14.773 -21.051 1.00 89.75 110 LEU A C 1
ATOM 928 O O . LEU A 1 110 ? 6.729 14.539 -21.916 1.00 89.75 110 LEU A O 1
ATOM 932 N N . ASN A 1 111 ? 7.599 14.084 -19.904 1.00 81.06 111 ASN A N 1
ATOM 933 C CA . ASN A 1 111 ? 6.709 12.974 -19.543 1.00 81.06 111 ASN A CA 1
ATOM 934 C C . ASN A 1 111 ? 6.727 11.775 -20.510 1.00 81.06 111 ASN A C 1
ATOM 936 O O . ASN A 1 111 ? 5.809 10.958 -20.487 1.00 81.06 111 ASN A O 1
ATOM 940 N N . ARG A 1 112 ? 7.783 11.602 -21.318 1.00 79.44 112 ARG A N 1
ATOM 941 C CA . ARG A 1 112 ? 7.911 10.423 -22.196 1.00 79.44 112 ARG A CA 1
ATOM 942 C C . ARG A 1 112 ? 8.260 9.160 -21.414 1.00 79.44 112 ARG A C 1
ATOM 944 O O . ARG A 1 112 ? 7.690 8.108 -21.662 1.00 79.44 112 ARG A O 1
ATOM 951 N N . TRP A 1 113 ? 9.143 9.288 -20.420 1.00 81.62 113 TRP A N 1
ATOM 952 C CA . TRP A 1 113 ? 9.583 8.171 -19.560 1.00 81.62 113 TRP A CA 1
ATOM 953 C C . TRP A 1 113 ? 9.251 8.372 -18.083 1.00 81.62 113 TRP A C 1
ATOM 955 O O . TRP A 1 113 ? 9.473 7.481 -17.265 1.00 81.62 113 TRP A O 1
ATOM 965 N N . GLY A 1 114 ? 8.695 9.536 -17.731 1.00 72.31 114 GLY A N 1
ATOM 966 C CA . GLY A 1 114 ? 8.364 9.899 -16.354 1.00 72.31 114 GLY A CA 1
ATOM 967 C C . GLY A 1 114 ? 7.337 8.978 -15.694 1.00 72.31 114 GLY A C 1
ATOM 968 O O . GLY A 1 114 ? 7.262 8.955 -14.473 1.00 72.31 114 GLY A O 1
ATOM 969 N N . HIS A 1 115 ? 6.580 8.195 -16.467 1.00 78.19 115 HIS A N 1
ATOM 970 C CA . HIS A 1 115 ? 5.594 7.237 -15.958 1.00 78.19 115 HIS A CA 1
ATOM 971 C C . HIS A 1 115 ? 6.114 5.792 -15.876 1.00 78.19 115 HIS A C 1
ATOM 973 O O . HIS A 1 115 ? 5.438 4.946 -15.295 1.00 78.19 115 HIS A O 1
ATOM 979 N N . GLU A 1 116 ? 7.307 5.511 -16.415 1.00 82.81 116 GLU A N 1
ATOM 980 C CA . GLU A 1 116 ? 7.831 4.150 -16.606 1.00 82.81 116 GLU A CA 1
ATOM 981 C C . GLU A 1 116 ? 9.313 4.035 -16.208 1.00 82.81 116 GLU A C 1
ATOM 983 O O . GLU A 1 116 ? 10.190 3.785 -17.047 1.00 82.81 116 GLU A O 1
ATOM 988 N N . PRO A 1 117 ? 9.643 4.219 -14.919 1.00 85.81 117 PRO A N 1
ATOM 989 C CA . PRO A 1 117 ? 11.027 4.195 -14.465 1.00 85.81 117 PRO A CA 1
ATOM 990 C C . PRO A 1 117 ? 11.722 2.854 -14.751 1.00 85.81 117 PRO A C 1
ATOM 992 O O . PRO A 1 117 ? 12.944 2.828 -14.873 1.00 85.81 117 PRO A O 1
ATOM 995 N N . GLU A 1 118 ? 10.981 1.750 -14.896 1.00 89.50 118 GLU A N 1
ATOM 996 C CA . GLU A 1 118 ? 11.495 0.400 -15.163 1.00 89.50 118 GLU A CA 1
ATOM 997 C C . GLU A 1 118 ? 1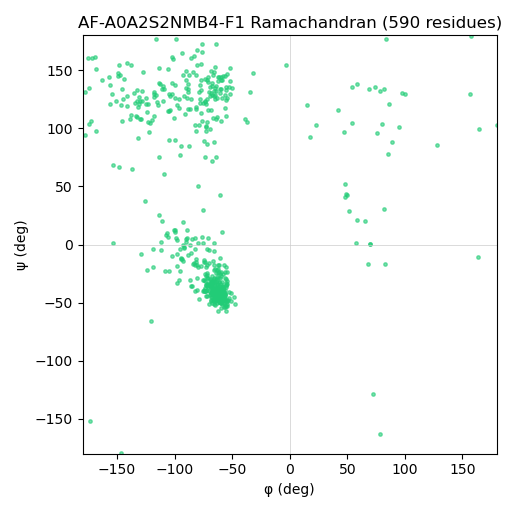2.212 0.270 -16.515 1.00 89.50 118 GLU A C 1
ATOM 999 O O . GLU A 1 118 ? 13.064 -0.609 -16.684 1.00 89.50 118 GLU A O 1
ATOM 1004 N N . VAL A 1 119 ? 11.886 1.142 -17.471 1.00 90.50 119 VAL A N 1
ATOM 1005 C CA . VAL A 1 119 ? 12.506 1.164 -18.802 1.00 90.50 119 VAL A CA 1
ATOM 1006 C C . VAL A 1 119 ? 13.924 1.742 -18.738 1.00 90.50 119 VAL A C 1
ATOM 1008 O O . VAL A 1 119 ? 14.804 1.326 -19.498 1.00 90.50 119 VAL A O 1
ATOM 1011 N N . ILE A 1 120 ? 14.170 2.653 -17.793 1.00 92.38 120 ILE A N 1
ATOM 1012 C CA . ILE A 1 120 ? 15.439 3.369 -17.657 1.00 92.38 120 ILE A CA 1
ATOM 1013 C C . ILE A 1 120 ? 16.567 2.388 -17.277 1.00 92.38 120 ILE A C 1
ATOM 1015 O O . ILE A 1 120 ? 16.411 1.597 -16.342 1.00 92.38 120 ILE A O 1
ATOM 1019 N N . PRO A 1 121 ? 17.733 2.439 -17.953 1.00 91.81 121 PRO A N 1
ATOM 1020 C CA . PRO A 1 121 ? 18.896 1.628 -17.621 1.00 91.81 121 PRO A CA 1
ATOM 1021 C C . PRO A 1 121 ? 19.281 1.734 -16.145 1.00 91.81 121 PRO A C 1
ATOM 1023 O O . PRO A 1 121 ? 19.257 2.808 -15.539 1.00 91.81 121 PRO A O 1
ATOM 1026 N N . ARG A 1 122 ? 19.685 0.606 -15.557 1.00 90.44 122 ARG A N 1
ATOM 1027 C CA . ARG A 1 122 ? 19.992 0.513 -14.122 1.00 90.44 122 ARG A CA 1
ATOM 1028 C C . ARG A 1 122 ? 21.161 1.422 -13.730 1.00 90.44 122 ARG A C 1
ATOM 1030 O O . ARG A 1 122 ? 21.244 1.861 -12.587 1.00 90.44 122 ARG A O 1
ATOM 1037 N N . GLU A 1 123 ? 22.073 1.670 -14.659 1.00 91.00 123 GLU A N 1
ATOM 1038 C CA . GLU A 1 123 ? 23.223 2.558 -14.524 1.00 91.00 123 GLU A CA 1
ATOM 1039 C C . GLU A 1 123 ? 22.750 4.008 -14.352 1.00 91.00 123 GLU A C 1
ATOM 1041 O O . GLU A 1 123 ? 23.181 4.691 -13.423 1.00 91.00 123 GLU A O 1
ATOM 1046 N N . MET A 1 124 ? 21.774 4.431 -15.164 1.00 93.00 124 MET A N 1
ATOM 1047 C CA . MET A 1 124 ? 21.165 5.764 -15.110 1.00 93.00 124 MET A CA 1
ATOM 1048 C C . MET A 1 124 ? 20.280 5.954 -13.875 1.00 93.00 124 MET A C 1
ATOM 1050 O O . MET A 1 124 ? 20.271 7.028 -13.283 1.00 93.00 124 MET A O 1
ATOM 1054 N N . GLN A 1 125 ? 19.612 4.896 -13.408 1.00 91.44 125 GLN A N 1
ATOM 1055 C CA . GLN A 1 125 ? 18.832 4.908 -12.162 1.00 91.44 125 GLN A CA 1
ATOM 1056 C C . GLN A 1 125 ? 19.680 5.104 -10.890 1.00 91.44 125 GLN A C 1
ATOM 1058 O O . GLN A 1 125 ? 19.129 5.218 -9.800 1.00 91.44 125 GLN A O 1
ATOM 1063 N N . ARG A 1 126 ? 21.014 5.123 -10.984 1.00 91.00 126 ARG A N 1
ATOM 1064 C CA . ARG A 1 126 ? 21.898 5.498 -9.865 1.00 91.00 126 ARG A CA 1
ATOM 1065 C C . ARG A 1 126 ? 22.295 6.967 -9.898 1.00 91.00 126 ARG A C 1
ATOM 1067 O O . ARG A 1 126 ? 22.884 7.452 -8.935 1.00 91.00 126 ARG A O 1
ATOM 1074 N N . ASN A 1 127 ? 22.019 7.660 -11.001 1.00 92.94 127 ASN A N 1
ATOM 1075 C CA . ASN A 1 127 ? 22.368 9.056 -11.148 1.00 92.94 127 ASN A CA 1
ATOM 1076 C C . ASN A 1 127 ? 21.360 9.925 -10.365 1.00 92.94 127 ASN A C 1
ATOM 1078 O O . ASN A 1 127 ? 20.161 9.876 -10.656 1.00 92.94 127 ASN A O 1
ATOM 1082 N N . PRO A 1 128 ? 21.810 10.740 -9.394 1.00 92.94 128 PRO A N 1
ATOM 1083 C CA . PRO A 1 128 ? 20.914 11.552 -8.575 1.00 92.94 128 PRO A CA 1
ATOM 1084 C C . PRO A 1 128 ? 20.135 12.596 -9.386 1.00 92.94 128 PRO A C 1
ATOM 1086 O O . PRO A 1 128 ? 19.019 12.929 -8.997 1.00 92.94 128 PRO A O 1
ATOM 1089 N N . ILE A 1 129 ? 20.664 13.079 -10.516 1.00 94.12 129 ILE A N 1
ATOM 1090 C CA . ILE A 1 129 ? 19.974 14.028 -11.406 1.00 94.12 129 ILE A CA 1
ATOM 1091 C C . ILE A 1 129 ? 18.763 13.349 -12.053 1.00 94.12 129 ILE A C 1
ATOM 1093 O O . ILE A 1 129 ? 17.658 13.887 -12.005 1.00 94.12 129 ILE A O 1
ATOM 1097 N N . ILE A 1 130 ? 18.949 12.136 -12.585 1.00 95.62 130 ILE A N 1
ATOM 1098 C CA . ILE A 1 130 ? 17.864 11.340 -13.179 1.00 95.62 130 ILE A CA 1
ATOM 1099 C C . ILE A 1 130 ? 16.818 10.984 -12.125 1.00 95.62 130 ILE A C 1
ATOM 1101 O O . ILE A 1 130 ? 15.628 11.179 -12.345 1.00 95.62 130 ILE A O 1
ATOM 1105 N N . LEU A 1 131 ? 17.245 10.515 -10.951 1.00 94.94 131 LEU A N 1
ATOM 1106 C CA . LEU A 1 131 ? 16.329 10.181 -9.858 1.00 94.94 131 LEU A CA 1
ATOM 1107 C C . LEU A 1 131 ? 15.538 11.395 -9.352 1.00 94.94 131 LEU A C 1
ATOM 1109 O O . LEU A 1 131 ? 14.351 11.267 -9.065 1.00 94.94 131 LEU A O 1
ATOM 1113 N N . THR A 1 132 ? 16.174 12.564 -9.263 1.00 95.50 132 THR A N 1
ATOM 1114 C CA . THR A 1 132 ? 15.493 13.813 -8.894 1.00 95.50 132 THR A CA 1
ATOM 1115 C C . THR A 1 132 ? 14.464 14.189 -9.958 1.00 95.50 132 THR A C 1
ATOM 1117 O O . THR A 1 132 ? 13.314 14.447 -9.618 1.00 95.50 132 THR A O 1
ATOM 1120 N N . SER A 1 133 ? 14.827 14.123 -11.243 1.00 95.75 133 SER A N 1
ATOM 1121 C CA . SER A 1 133 ? 13.898 14.370 -12.354 1.00 95.75 133 SER A CA 1
ATOM 1122 C C . SER A 1 133 ? 12.708 13.399 -12.344 1.00 95.75 133 SER A C 1
ATOM 1124 O O . SER A 1 133 ? 11.565 13.815 -12.532 1.00 95.75 133 SER A O 1
ATOM 1126 N N . LEU A 1 134 ? 12.938 12.122 -12.016 1.00 96.00 134 LEU A N 1
ATOM 1127 C CA . LEU A 1 134 ? 11.867 11.144 -11.814 1.00 96.00 134 LEU A CA 1
ATOM 1128 C C . LEU A 1 134 ? 10.939 11.549 -10.664 1.00 96.00 134 LEU A C 1
ATOM 1130 O O . LEU A 1 134 ? 9.727 11.577 -10.849 1.00 96.00 134 LEU A O 1
ATOM 1134 N N . VAL A 1 135 ? 11.474 11.908 -9.494 1.00 95.94 135 VAL A N 1
ATOM 1135 C CA . VAL A 1 135 ? 10.664 12.401 -8.363 1.00 95.94 135 VAL A CA 1
ATOM 1136 C C . VAL A 1 135 ? 9.857 13.647 -8.742 1.00 95.94 135 VAL A C 1
ATOM 1138 O O . VAL A 1 135 ? 8.710 13.792 -8.324 1.00 95.94 135 VAL A O 1
ATOM 1141 N N . MET A 1 136 ? 10.413 14.527 -9.571 1.00 95.00 136 MET A N 1
ATOM 1142 C CA . MET A 1 136 ? 9.736 15.743 -10.018 1.00 95.00 136 MET A CA 1
ATOM 1143 C C . MET A 1 136 ? 8.599 15.504 -11.012 1.00 95.00 136 MET A C 1
ATOM 1145 O O . MET A 1 136 ? 7.755 16.390 -11.130 1.00 95.00 136 MET A O 1
ATOM 1149 N N . ASN A 1 137 ? 8.510 14.338 -11.663 1.00 94.62 137 ASN A N 1
ATOM 1150 C CA . ASN A 1 137 ? 7.523 14.079 -12.725 1.00 94.62 137 ASN A CA 1
ATOM 1151 C C . ASN A 1 137 ? 6.619 12.853 -12.473 1.00 94.62 137 ASN A C 1
ATOM 1153 O O . ASN A 1 137 ? 5.485 12.815 -12.944 1.00 94.62 137 ASN A O 1
ATOM 1157 N N . LEU A 1 138 ? 7.035 11.896 -11.638 1.00 94.38 138 LEU A N 1
ATOM 1158 C CA . LEU A 1 138 ? 6.241 10.706 -11.306 1.00 94.38 138 LEU A CA 1
ATOM 1159 C C . LEU A 1 138 ? 4.945 11.049 -10.543 1.00 94.38 138 LEU A C 1
ATOM 1161 O O . LEU A 1 138 ? 4.910 12.018 -9.784 1.00 94.38 138 LEU A O 1
ATOM 1165 N N . PRO A 1 139 ? 3.875 10.238 -10.637 1.00 95.38 139 PRO A N 1
ATOM 1166 C CA . PRO A 1 139 ? 2.713 10.361 -9.754 1.00 95.38 139 PRO A CA 1
ATOM 1167 C C . PRO A 1 139 ? 3.085 10.175 -8.272 1.00 95.38 139 PRO A C 1
ATOM 1169 O O . PRO A 1 139 ? 3.912 9.329 -7.943 1.00 95.38 139 PRO A O 1
ATOM 1172 N N . LEU A 1 140 ? 2.437 10.906 -7.349 1.00 97.25 140 LEU A N 1
ATOM 1173 C CA . LEU A 1 140 ? 2.771 10.841 -5.910 1.00 97.25 140 LEU A CA 1
ATOM 1174 C C . LEU A 1 140 ? 2.661 9.429 -5.317 1.00 97.25 140 LEU A C 1
ATOM 1176 O O . LEU A 1 140 ? 3.507 9.043 -4.516 1.00 97.25 140 LEU A O 1
ATOM 1180 N N . LYS A 1 141 ? 1.657 8.646 -5.733 1.00 96.50 141 LYS A N 1
ATOM 1181 C CA . LYS A 1 141 ? 1.517 7.237 -5.326 1.00 96.50 141 LYS A CA 1
ATOM 1182 C C . LYS A 1 141 ? 2.734 6.417 -5.751 1.00 96.50 141 LYS A C 1
ATOM 1184 O O . LYS A 1 141 ? 3.322 5.726 -4.927 1.00 96.50 141 LYS A O 1
ATOM 1189 N N . THR A 1 142 ? 3.161 6.563 -7.003 1.00 94.94 142 THR A N 1
ATOM 1190 C CA . THR A 1 142 ? 4.345 5.878 -7.531 1.00 94.94 142 THR A CA 1
ATOM 1191 C C . THR A 1 142 ? 5.614 6.310 -6.803 1.00 94.94 142 THR A C 1
ATOM 1193 O O . THR A 1 142 ? 6.442 5.462 -6.481 1.00 94.94 142 THR A O 1
ATOM 1196 N N . ILE A 1 143 ? 5.758 7.603 -6.491 1.00 96.56 143 ILE A N 1
ATOM 1197 C CA . ILE A 1 143 ? 6.883 8.122 -5.700 1.00 96.56 143 ILE A CA 1
ATOM 1198 C C . ILE A 1 143 ? 6.910 7.467 -4.312 1.00 96.56 143 ILE A C 1
ATOM 1200 O O . ILE A 1 143 ? 7.952 6.956 -3.901 1.00 96.56 143 ILE A O 1
ATOM 1204 N N . LEU A 1 144 ? 5.761 7.433 -3.626 1.00 97.62 144 LEU A N 1
ATOM 1205 C CA . LEU A 1 144 ? 5.621 6.869 -2.284 1.00 97.62 144 LEU A CA 1
ATOM 1206 C C . LEU A 1 144 ? 5.962 5.372 -2.266 1.00 97.62 144 LEU A C 1
ATOM 1208 O O . LEU A 1 144 ? 6.813 4.941 -1.491 1.00 97.62 144 LEU A O 1
ATOM 1212 N N . GLU A 1 145 ? 5.389 4.581 -3.175 1.00 95.06 145 GLU A N 1
ATOM 1213 C CA . GLU A 1 145 ? 5.635 3.132 -3.273 1.00 95.06 145 GLU A CA 1
ATOM 1214 C C . GLU A 1 145 ? 7.102 2.782 -3.594 1.00 95.06 145 GLU A C 1
ATOM 1216 O O . GLU A 1 145 ? 7.597 1.702 -3.237 1.00 95.06 145 GLU A O 1
ATOM 1221 N N . ASN A 1 146 ? 7.816 3.719 -4.227 1.00 94.31 146 ASN A N 1
ATOM 1222 C CA . ASN A 1 146 ? 9.225 3.606 -4.590 1.00 94.31 146 ASN A CA 1
ATOM 1223 C C . ASN A 1 146 ? 10.178 4.330 -3.624 1.00 94.31 146 ASN A C 1
ATOM 1225 O O . ASN A 1 146 ? 11.373 4.420 -3.911 1.00 94.31 146 ASN A O 1
ATOM 1229 N N . THR A 1 147 ? 9.719 4.765 -2.444 1.00 95.56 147 THR A N 1
ATOM 1230 C CA . THR A 1 147 ? 10.568 5.411 -1.419 1.00 95.56 147 THR A CA 1
ATOM 1231 C C . THR A 1 147 ? 11.855 4.623 -1.165 1.00 95.56 147 THR A C 1
ATOM 1233 O O . THR A 1 147 ? 12.965 5.153 -1.241 1.00 95.56 147 THR A O 1
ATOM 1236 N N . PHE A 1 148 ? 11.731 3.317 -0.910 1.00 93.19 148 PHE A N 1
ATOM 1237 C CA . PHE A 1 148 ? 12.893 2.473 -0.639 1.00 93.19 148 PHE A CA 1
ATOM 1238 C C . PHE A 1 148 ? 13.806 2.304 -1.865 1.00 93.19 148 PHE A C 1
ATOM 1240 O O . PHE A 1 148 ? 15.021 2.191 -1.711 1.00 93.19 148 PHE A O 1
ATOM 1247 N N . PHE A 1 149 ? 13.254 2.317 -3.082 1.00 92.12 149 PHE A N 1
ATOM 1248 C CA . PHE A 1 149 ? 14.048 2.294 -4.313 1.00 92.12 149 PHE A CA 1
ATOM 1249 C C . PHE A 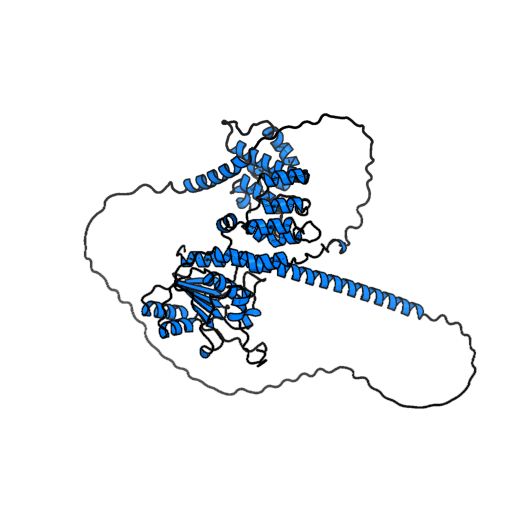1 149 ? 14.914 3.555 -4.433 1.00 92.12 149 PHE A C 1
ATOM 1251 O O . PHE A 1 149 ? 16.118 3.442 -4.674 1.00 92.12 149 PHE A O 1
ATOM 1258 N N . PHE A 1 150 ? 14.346 4.738 -4.187 1.00 93.50 150 PHE A N 1
ATOM 1259 C CA . PHE A 1 150 ? 15.098 5.995 -4.188 1.00 93.50 150 PHE A CA 1
ATOM 1260 C C . PHE A 1 150 ? 16.173 6.024 -3.096 1.00 93.50 150 PHE A C 1
ATOM 1262 O O . PHE A 1 150 ? 17.319 6.393 -3.363 1.00 93.50 150 PHE A O 1
ATOM 1269 N N . ALA A 1 151 ? 15.847 5.543 -1.893 1.00 91.62 151 ALA A N 1
ATOM 1270 C CA . ALA A 1 151 ? 16.806 5.418 -0.798 1.00 91.62 151 ALA A CA 1
ATOM 1271 C C . ALA A 1 151 ? 17.969 4.475 -1.146 1.00 91.62 151 ALA A C 1
ATOM 1273 O O . ALA A 1 151 ? 19.137 4.824 -0.971 1.00 91.62 151 ALA A O 1
ATOM 1274 N N . LYS A 1 152 ? 17.663 3.294 -1.695 1.00 89.12 152 LYS A N 1
ATOM 1275 C CA . LYS A 1 152 ? 18.651 2.289 -2.116 1.00 89.12 152 LYS A CA 1
ATOM 1276 C C . LYS A 1 152 ? 19.586 2.812 -3.209 1.00 89.12 152 LYS A C 1
ATOM 1278 O O . LYS A 1 152 ? 20.750 2.417 -3.247 1.00 89.12 152 LYS A O 1
ATOM 1283 N N . ASN A 1 153 ? 19.095 3.697 -4.075 1.00 89.12 153 ASN A N 1
ATOM 1284 C CA . ASN A 1 153 ? 19.896 4.375 -5.094 1.00 89.12 153 ASN A CA 1
ATOM 1285 C C . ASN A 1 153 ? 20.452 5.733 -4.624 1.00 89.12 153 ASN A C 1
ATOM 1287 O O . ASN A 1 153 ? 20.892 6.530 -5.445 1.00 89.12 153 ASN A O 1
ATOM 1291 N N . ARG A 1 154 ? 20.501 5.969 -3.303 1.00 87.69 154 ARG A N 1
ATOM 1292 C CA . ARG A 1 154 ? 21.187 7.098 -2.652 1.00 87.69 154 ARG A CA 1
ATOM 1293 C C . ARG A 1 154 ? 20.620 8.485 -2.961 1.00 87.69 154 ARG A C 1
ATOM 1295 O O . ARG A 1 154 ? 21.306 9.473 -2.710 1.00 87.69 154 ARG A O 1
ATOM 1302 N N . LEU A 1 155 ? 19.368 8.586 -3.411 1.00 91.94 155 LEU A N 1
ATOM 1303 C CA . LEU A 1 155 ? 18.737 9.888 -3.662 1.00 91.94 155 LEU A CA 1
ATOM 1304 C C . LEU A 1 155 ? 18.695 10.774 -2.405 1.00 91.94 155 LEU A C 1
ATOM 1306 O O . LEU A 1 155 ? 18.786 11.994 -2.492 1.00 91.94 155 LEU A O 1
ATOM 1310 N N . PHE A 1 156 ? 18.562 10.154 -1.231 1.00 90.50 156 PHE A N 1
ATOM 1311 C CA . PHE A 1 156 ? 18.376 10.862 0.036 1.00 90.50 156 PHE A CA 1
ATOM 1312 C C . PHE A 1 156 ? 19.671 11.040 0.845 1.00 90.50 156 PHE A C 1
ATOM 1314 O O . PHE A 1 156 ? 19.626 11.539 1.964 1.00 90.50 156 PHE A O 1
ATOM 1321 N N . CYS A 1 157 ? 20.830 10.622 0.327 1.00 80.12 157 CYS A N 1
ATOM 1322 C CA . CYS A 1 157 ? 22.082 10.668 1.083 1.00 80.12 157 CYS A CA 1
ATOM 1323 C C . CYS A 1 157 ? 22.698 12.082 1.150 1.00 80.12 157 CYS A C 1
ATOM 1325 O O . CYS A 1 157 ? 22.829 12.765 0.132 1.00 80.12 157 CYS A O 1
ATOM 1327 N N . ASN A 1 158 ? 23.187 12.449 2.345 1.00 55.88 158 ASN A N 1
ATOM 1328 C CA . ASN A 1 158 ? 23.794 13.748 2.698 1.00 55.88 158 ASN A CA 1
ATOM 1329 C C . ASN A 1 158 ? 25.054 14.140 1.902 1.00 55.88 158 ASN A C 1
ATOM 1331 O O . ASN A 1 158 ? 25.524 15.262 2.038 1.00 55.88 158 ASN A O 1
ATOM 1335 N N . SER A 1 159 ? 25.648 13.225 1.130 1.00 58.72 159 SER A N 1
ATOM 1336 C CA . SER A 1 159 ? 26.823 13.530 0.299 1.00 58.72 159 SER A CA 1
ATOM 1337 C C . SER A 1 159 ? 26.465 14.299 -0.977 1.00 58.72 159 SER A C 1
ATOM 1339 O O . SER A 1 159 ? 27.339 14.882 -1.604 1.00 58.72 159 SER A O 1
ATOM 1341 N N . SER A 1 160 ? 25.191 14.276 -1.377 1.00 59.94 160 SER A N 1
ATOM 1342 C CA . SER A 1 160 ? 24.644 15.160 -2.410 1.00 59.94 160 SER A CA 1
ATOM 1343 C C . SER A 1 160 ? 24.043 16.404 -1.752 1.00 59.94 160 SER A C 1
ATOM 1345 O O . SER A 1 160 ? 23.776 16.390 -0.553 1.00 59.94 160 SER A O 1
ATOM 1347 N N . SER A 1 161 ? 23.781 17.464 -2.517 1.00 67.19 161 SER A N 1
ATOM 1348 C CA . SER A 1 161 ? 23.222 18.753 -2.064 1.00 67.19 161 SER A CA 1
ATOM 1349 C C . SER A 1 161 ? 21.844 18.683 -1.367 1.00 67.19 161 SER A C 1
ATOM 1351 O O . SER A 1 161 ? 21.203 19.709 -1.166 1.00 67.19 161 SER A O 1
ATOM 1353 N N . GLY A 1 162 ? 21.340 17.492 -1.020 1.00 81.75 162 GLY A N 1
ATOM 1354 C CA . GLY A 1 162 ? 20.036 17.277 -0.390 1.00 81.75 162 GLY A CA 1
ATOM 1355 C C . GLY A 1 162 ? 18.848 17.544 -1.317 1.00 81.75 162 GLY A C 1
ATOM 1356 O O . GLY A 1 162 ? 17.706 17.362 -0.896 1.00 81.75 162 GLY A O 1
ATOM 1357 N N . VAL A 1 163 ? 19.105 17.931 -2.572 1.00 91.75 163 VAL A N 1
ATOM 1358 C CA . VAL A 1 163 ? 18.092 18.342 -3.554 1.00 91.75 163 VAL A CA 1
ATOM 1359 C C . VAL A 1 163 ? 17.059 17.240 -3.773 1.00 91.75 163 VAL A C 1
ATOM 1361 O O . VAL A 1 163 ? 15.871 17.509 -3.677 1.00 91.75 163 VAL A O 1
ATOM 1364 N N . GLY A 1 164 ? 17.480 15.983 -3.948 1.00 93.31 164 GLY A N 1
ATOM 1365 C CA . GLY A 1 164 ? 16.550 14.870 -4.168 1.00 93.31 164 GLY A CA 1
ATOM 1366 C C . GLY A 1 164 ? 15.575 14.628 -3.010 1.00 93.31 164 GLY A C 1
ATOM 1367 O O . GLY A 1 164 ? 14.386 14.407 -3.232 1.00 93.31 164 GLY A O 1
ATOM 1368 N N . LEU A 1 165 ? 16.052 14.711 -1.762 1.00 95.00 165 LEU A N 1
ATOM 1369 C CA . LEU A 1 165 ? 15.195 14.615 -0.574 1.00 95.00 165 LEU A CA 1
ATOM 1370 C C . LEU A 1 165 ? 14.261 15.821 -0.451 1.00 95.00 165 LEU A C 1
ATOM 1372 O O . LEU A 1 165 ? 13.100 15.672 -0.074 1.00 95.00 165 LEU A O 1
ATOM 1376 N N . TRP A 1 166 ? 14.779 17.013 -0.735 1.00 95.50 166 TRP A N 1
ATOM 1377 C CA . TRP A 1 166 ? 13.995 18.237 -0.680 1.00 95.50 166 TRP A CA 1
ATOM 1378 C C . TRP A 1 166 ? 12.865 18.226 -1.712 1.00 95.50 166 TRP A C 1
ATOM 1380 O O . TRP A 1 166 ? 11.719 18.436 -1.324 1.00 95.50 166 TRP A O 1
ATOM 1390 N N . GLU A 1 167 ? 13.153 17.874 -2.967 1.00 96.44 167 GLU A N 1
ATOM 1391 C CA . GLU A 1 167 ? 12.153 17.725 -4.032 1.00 96.44 167 GLU A CA 1
ATOM 1392 C C . GLU A 1 167 ? 11.116 16.655 -3.689 1.00 96.44 167 GLU A C 1
ATOM 1394 O O . GLU A 1 167 ? 9.914 16.872 -3.843 1.00 96.44 167 GLU A O 1
ATOM 1399 N N . TYR A 1 168 ? 11.560 15.520 -3.136 1.00 97.25 168 TYR A N 1
ATOM 1400 C CA . TYR A 1 168 ? 10.661 14.473 -2.657 1.00 97.25 168 TYR A CA 1
ATOM 1401 C C . TYR A 1 168 ? 9.652 15.028 -1.646 1.00 97.25 168 TYR A C 1
ATOM 1403 O O . TYR A 1 168 ? 8.447 14.884 -1.832 1.00 97.25 168 TYR A O 1
ATOM 1411 N N . ILE A 1 169 ? 10.120 15.715 -0.601 1.00 97.69 169 ILE A N 1
ATOM 1412 C CA . ILE A 1 169 ? 9.248 16.300 0.429 1.00 97.69 169 ILE A CA 1
ATOM 1413 C C . ILE A 1 169 ? 8.363 17.410 -0.163 1.00 97.69 169 ILE A C 1
ATOM 1415 O O . ILE A 1 169 ? 7.167 17.479 0.132 1.00 97.69 169 ILE A O 1
ATOM 1419 N N . LEU A 1 170 ? 8.922 18.264 -1.025 1.00 97.75 170 LEU A N 1
ATOM 1420 C CA . LEU A 1 170 ? 8.214 19.373 -1.663 1.00 97.75 170 LEU A CA 1
ATOM 1421 C C . LEU A 1 170 ? 7.013 18.883 -2.483 1.00 97.75 170 LEU A C 1
ATOM 1423 O O . LEU A 1 170 ? 5.921 19.445 -2.376 1.00 97.75 170 LEU A O 1
ATOM 1427 N N . ARG A 1 171 ? 7.182 17.786 -3.229 1.00 97.50 171 ARG A N 1
ATOM 1428 C CA . ARG A 1 171 ? 6.122 17.147 -4.021 1.00 97.50 171 ARG A CA 1
ATOM 1429 C C . ARG A 1 171 ? 4.906 16.759 -3.174 1.00 97.50 171 ARG A C 1
ATOM 1431 O O . ARG A 1 171 ? 3.777 17.012 -3.593 1.00 97.50 171 ARG A O 1
ATOM 1438 N N . PHE A 1 172 ? 5.112 16.192 -1.986 1.00 98.31 172 PHE A N 1
ATOM 1439 C CA . PHE A 1 172 ? 4.024 15.824 -1.067 1.00 98.31 172 PHE A CA 1
ATOM 1440 C C . PHE A 1 172 ? 3.478 17.008 -0.253 1.00 98.31 172 PHE A C 1
ATOM 1442 O O . PHE A 1 172 ? 2.365 16.936 0.265 1.00 98.31 172 PHE A O 1
ATOM 1449 N N . ASN A 1 173 ? 4.222 18.113 -0.157 1.00 97.75 173 ASN A N 1
ATOM 1450 C CA . ASN A 1 173 ? 3.735 19.350 0.456 1.00 97.75 173 ASN A CA 1
ATOM 1451 C C . ASN A 1 173 ? 2.738 20.114 -0.425 1.00 97.75 173 ASN A C 1
ATOM 1453 O O . ASN A 1 173 ? 2.018 20.972 0.085 1.00 97.75 173 ASN A O 1
ATOM 1457 N N . ASN A 1 174 ? 2.642 19.781 -1.713 1.00 97.88 174 ASN A N 1
ATOM 1458 C CA . ASN A 1 174 ? 1.596 20.301 -2.582 1.00 97.88 174 ASN A CA 1
ATOM 1459 C C . ASN A 1 174 ? 0.242 19.656 -2.234 1.00 97.88 174 ASN A C 1
ATOM 1461 O O . ASN A 1 174 ? -0.063 18.537 -2.649 1.00 97.88 174 ASN A O 1
ATOM 1465 N N . THR A 1 175 ? -0.593 20.385 -1.491 1.00 96.75 175 THR A N 1
ATOM 1466 C CA . THR A 1 175 ? -1.904 19.919 -1.007 1.00 96.75 175 THR A CA 1
ATOM 1467 C C . THR A 1 175 ? -2.861 19.532 -2.134 1.00 96.75 175 THR A C 1
ATOM 1469 O O . THR A 1 175 ? -3.622 18.576 -1.989 1.00 96.75 175 THR A O 1
ATOM 1472 N N . THR A 1 176 ? -2.797 20.217 -3.280 1.00 97.75 176 THR A N 1
ATOM 1473 C CA . THR A 1 176 ? -3.640 19.922 -4.449 1.00 97.75 176 THR A CA 1
ATOM 1474 C C . THR A 1 176 ? -3.262 18.581 -5.068 1.00 97.75 176 THR A C 1
ATOM 1476 O O . THR A 1 176 ? -4.132 17.741 -5.307 1.00 97.75 176 THR A O 1
ATOM 1479 N N . LEU A 1 177 ? -1.962 18.346 -5.281 1.00 97.12 177 LEU A N 1
ATOM 1480 C CA . LEU A 1 177 ? -1.468 17.066 -5.791 1.00 97.12 177 LEU A CA 1
ATOM 1481 C C . LEU A 1 177 ? -1.724 15.935 -4.794 1.00 97.12 177 LEU A C 1
ATOM 1483 O O . LEU A 1 177 ? -2.170 14.863 -5.202 1.00 97.12 177 LEU A O 1
ATOM 1487 N N . LEU A 1 178 ? -1.499 16.176 -3.499 1.00 97.94 178 LEU A N 1
ATOM 1488 C CA . LEU A 1 178 ? -1.731 15.182 -2.454 1.00 97.94 178 LEU A CA 1
ATOM 1489 C C . LEU A 1 178 ? -3.210 14.776 -2.397 1.00 97.94 178 LEU A C 1
ATOM 1491 O O . LEU A 1 178 ? -3.516 13.585 -2.425 1.00 97.94 178 LEU A O 1
ATOM 1495 N N . LYS A 1 179 ? -4.130 15.747 -2.441 1.00 97.00 179 LYS A N 1
ATOM 1496 C CA . LYS A 1 179 ? -5.575 15.490 -2.508 1.00 97.00 179 LYS A CA 1
ATOM 1497 C C . LYS A 1 179 ? -5.959 14.696 -3.758 1.00 97.00 179 LYS A C 1
ATOM 1499 O O . LYS A 1 179 ? -6.648 13.689 -3.635 1.00 97.00 179 LYS A O 1
ATOM 1504 N N . LYS A 1 180 ? -5.477 15.101 -4.941 1.00 97.19 180 LYS A N 1
ATOM 1505 C CA . LYS A 1 180 ? -5.726 14.391 -6.212 1.00 97.19 180 LYS A CA 1
ATOM 1506 C C . LYS A 1 180 ? -5.175 12.964 -6.195 1.00 97.19 180 LYS A C 1
ATOM 1508 O O . LYS A 1 180 ? -5.728 12.081 -6.838 1.00 97.19 180 LYS A O 1
ATOM 1513 N N . SER A 1 181 ? -4.074 12.740 -5.483 1.00 97.19 181 SER A N 1
ATOM 1514 C CA . SER A 1 181 ? -3.442 11.427 -5.424 1.00 97.19 181 SER A CA 1
ATOM 1515 C C . SER A 1 181 ? -4.224 10.415 -4.596 1.00 97.19 181 SER A C 1
ATOM 1517 O O . SER A 1 181 ? -4.005 9.227 -4.799 1.00 97.19 181 SER A O 1
ATOM 1519 N N . GLU A 1 182 ? -5.129 10.840 -3.705 1.00 96.75 182 GLU A N 1
ATOM 1520 C CA . GLU A 1 182 ? -5.902 9.954 -2.820 1.00 96.75 182 GLU A CA 1
ATOM 1521 C C . GLU A 1 182 ? -5.020 8.941 -2.067 1.00 96.75 182 GLU A C 1
ATOM 1523 O O . GLU A 1 182 ? -5.316 7.740 -2.013 1.00 96.75 182 GLU A O 1
ATOM 1528 N N . ILE A 1 183 ? -3.879 9.408 -1.559 1.00 97.62 183 ILE A N 1
ATOM 1529 C CA . ILE A 1 183 ? -3.004 8.607 -0.703 1.00 97.62 183 ILE A CA 1
ATOM 1530 C C . ILE A 1 183 ? -3.648 8.513 0.675 1.00 97.62 183 ILE A C 1
ATOM 1532 O O . ILE A 1 183 ? -3.897 9.526 1.328 1.00 97.62 183 ILE A O 1
ATOM 1536 N N . HIS A 1 184 ? -3.910 7.288 1.117 1.00 97.25 184 HIS A N 1
ATOM 1537 C CA . HIS A 1 184 ? -4.430 7.028 2.451 1.00 97.25 184 HIS A CA 1
ATOM 1538 C C . HIS A 1 184 ? -3.289 7.042 3.494 1.00 97.25 184 HIS A C 1
ATOM 1540 O O . HIS A 1 184 ? -2.204 6.548 3.190 1.00 97.25 184 HIS A O 1
ATOM 1546 N N . PRO A 1 185 ? -3.504 7.505 4.742 1.00 97.06 185 PRO A N 1
ATOM 1547 C CA . PRO A 1 185 ? -2.463 7.541 5.783 1.00 97.06 185 PRO A CA 1
ATOM 1548 C C . PRO A 1 185 ? -1.786 6.196 6.075 1.00 97.06 185 PRO A C 1
ATOM 1550 O O . PRO A 1 185 ? -0.584 6.133 6.327 1.00 97.06 185 PRO A O 1
ATOM 1553 N N . ILE A 1 186 ? -2.536 5.097 5.960 1.00 97.62 186 ILE A N 1
ATOM 1554 C CA . ILE A 1 186 ? -1.991 3.729 6.025 1.00 97.62 186 ILE A CA 1
ATOM 1555 C C . ILE A 1 186 ? -0.876 3.501 4.984 1.00 97.62 186 ILE A C 1
ATOM 1557 O O . ILE A 1 186 ? 0.116 2.848 5.299 1.00 97.62 186 ILE A O 1
ATOM 1561 N N . GLU A 1 187 ? -1.015 4.030 3.763 1.00 97.56 187 GLU A N 1
ATOM 1562 C CA . GLU A 1 187 ? -0.015 3.880 2.692 1.00 97.56 187 GLU A CA 1
ATOM 1563 C C . GLU A 1 187 ? 1.297 4.573 3.087 1.00 97.56 187 GLU A C 1
ATOM 1565 O O . GLU A 1 187 ? 2.367 3.969 2.998 1.00 97.56 187 GLU A O 1
ATOM 1570 N N . SER A 1 188 ? 1.203 5.797 3.616 1.00 96.75 188 SER A N 1
ATOM 1571 C CA . SER A 1 188 ? 2.343 6.580 4.110 1.00 96.75 188 SER A CA 1
ATOM 1572 C C . SER A 1 188 ? 3.116 5.835 5.201 1.00 96.75 188 SER A C 1
ATOM 1574 O O . SER A 1 188 ? 4.338 5.695 5.122 1.00 96.75 188 SER A O 1
ATOM 1576 N N . PHE A 1 189 ? 2.404 5.287 6.191 1.00 97.75 189 PHE A N 1
ATOM 1577 C CA . PHE A 1 189 ? 3.040 4.572 7.297 1.00 97.75 189 PHE A CA 1
ATOM 1578 C C . PHE A 1 189 ? 3.638 3.224 6.874 1.00 97.75 189 PHE A C 1
ATOM 1580 O O . PHE A 1 189 ? 4.703 2.838 7.357 1.00 97.75 189 PHE A O 1
ATOM 1587 N N . ILE A 1 190 ? 2.996 2.498 5.951 1.00 96.88 190 ILE A N 1
ATOM 1588 C CA . ILE A 1 190 ? 3.567 1.263 5.391 1.00 96.88 190 ILE A CA 1
ATOM 1589 C C . ILE A 1 190 ? 4.914 1.552 4.730 1.00 96.88 190 ILE A C 1
ATOM 1591 O O . ILE A 1 190 ? 5.864 0.794 4.939 1.00 96.88 190 ILE A O 1
ATOM 1595 N N . GLU A 1 191 ? 5.028 2.643 3.972 1.00 96.94 191 GLU A N 1
ATOM 1596 C CA . GLU A 1 191 ? 6.292 3.005 3.330 1.00 96.94 191 GLU A CA 1
ATOM 1597 C C . GLU A 1 191 ? 7.340 3.501 4.331 1.00 96.94 191 GLU A C 1
ATOM 1599 O O . GLU A 1 191 ? 8.506 3.131 4.193 1.00 96.94 191 GLU A O 1
ATOM 1604 N N . TYR A 1 192 ? 6.949 4.208 5.399 1.00 97.12 192 TYR A N 1
ATOM 1605 C CA . TYR A 1 192 ? 7.834 4.480 6.543 1.00 97.12 192 TYR A CA 1
ATOM 1606 C C . TYR A 1 192 ? 8.425 3.184 7.124 1.00 97.12 192 TYR A C 1
ATOM 1608 O O . TYR A 1 192 ? 9.644 3.055 7.283 1.00 97.12 192 TYR A O 1
ATOM 1616 N N . VAL A 1 193 ? 7.573 2.202 7.422 1.00 96.06 193 VAL A N 1
ATOM 1617 C CA . VAL A 1 193 ? 7.985 0.931 8.026 1.00 96.06 193 VAL A CA 1
ATOM 1618 C C . VAL A 1 193 ? 8.853 0.121 7.069 1.00 96.06 193 VAL A C 1
ATOM 1620 O O . VAL A 1 193 ? 9.888 -0.418 7.466 1.00 96.06 193 VAL A O 1
ATOM 1623 N N . LYS A 1 194 ? 8.480 0.063 5.789 1.00 94.69 194 LYS A N 1
ATOM 1624 C CA . LYS A 1 194 ? 9.269 -0.593 4.744 1.00 94.69 194 LYS A CA 1
ATOM 1625 C C . LYS A 1 194 ? 10.636 0.064 4.600 1.00 94.69 194 LYS A C 1
ATOM 1627 O O . LYS A 1 194 ? 11.628 -0.657 4.562 1.00 94.69 194 LYS A O 1
ATOM 1632 N N . TYR A 1 195 ? 10.710 1.390 4.571 1.00 94.50 195 TYR A N 1
ATOM 1633 C CA . TYR A 1 195 ? 11.966 2.128 4.486 1.00 94.50 195 TYR A CA 1
ATOM 1634 C C . TYR A 1 195 ? 12.862 1.874 5.707 1.00 94.50 195 TYR A C 1
ATOM 1636 O O . TYR A 1 195 ? 13.978 1.374 5.557 1.00 94.50 195 TYR A O 1
ATOM 1644 N N . SER A 1 196 ? 12.356 2.146 6.910 1.00 93.75 196 SER A N 1
ATOM 1645 C CA . SER A 1 196 ? 13.127 2.063 8.154 1.00 93.75 196 SER A CA 1
ATOM 1646 C C . SER A 1 196 ? 13.547 0.628 8.490 1.00 93.75 196 SER A C 1
ATOM 1648 O O . SER A 1 196 ? 14.732 0.356 8.687 1.00 93.75 196 SER A O 1
ATOM 1650 N N . ARG A 1 197 ? 12.612 -0.331 8.500 1.00 94.12 197 ARG A N 1
ATOM 1651 C CA . ARG A 1 197 ? 12.895 -1.714 8.921 1.00 94.12 197 ARG A CA 1
ATOM 1652 C C . ARG A 1 197 ? 13.697 -2.486 7.890 1.00 94.12 197 ARG A C 1
ATOM 1654 O O . ARG A 1 197 ? 14.577 -3.253 8.273 1.00 94.12 197 ARG A O 1
ATOM 1661 N N . THR A 1 198 ? 13.448 -2.281 6.595 1.00 90.62 198 THR A N 1
ATOM 1662 C CA . THR A 1 198 ? 14.256 -2.941 5.555 1.00 90.62 198 THR A CA 1
ATOM 1663 C C . THR A 1 198 ? 15.690 -2.432 5.592 1.00 90.62 198 THR A C 1
ATOM 1665 O O . THR A 1 198 ? 16.605 -3.248 5.512 1.00 90.62 198 THR A O 1
ATOM 1668 N N . ALA A 1 199 ? 15.900 -1.122 5.780 1.00 88.06 199 ALA A N 1
ATOM 1669 C CA . ALA A 1 199 ? 17.239 -0.577 5.974 1.00 88.06 199 ALA A CA 1
ATOM 1670 C C . ALA A 1 199 ? 17.923 -1.243 7.178 1.00 88.06 199 ALA A C 1
ATOM 1672 O O . ALA A 1 199 ? 18.970 -1.857 6.999 1.00 88.06 199 ALA A O 1
ATOM 1673 N N . ILE A 1 200 ? 17.291 -1.253 8.359 1.00 89.12 200 ILE A N 1
ATOM 1674 C CA . ILE A 1 200 ? 17.839 -1.898 9.570 1.00 89.12 200 ILE A CA 1
ATOM 1675 C C . ILE A 1 200 ? 18.153 -3.382 9.344 1.00 89.12 200 ILE A C 1
ATOM 1677 O O . ILE A 1 200 ? 19.206 -3.859 9.762 1.00 89.12 200 ILE A O 1
ATOM 1681 N N . ASN A 1 201 ? 17.266 -4.130 8.688 1.00 89.06 201 ASN A N 1
ATOM 1682 C CA . ASN A 1 201 ? 17.474 -5.555 8.433 1.00 89.06 201 ASN A CA 1
ATOM 1683 C C . ASN A 1 201 ? 18.657 -5.802 7.488 1.00 89.06 201 ASN A C 1
ATOM 1685 O O . ASN A 1 201 ? 19.420 -6.740 7.712 1.00 89.06 201 ASN A O 1
ATOM 1689 N N . ILE A 1 202 ? 18.845 -4.948 6.476 1.00 86.31 202 ILE A N 1
ATOM 1690 C CA . ILE A 1 202 ? 20.023 -4.990 5.601 1.00 86.31 202 ILE A CA 1
ATOM 1691 C C . ILE A 1 202 ? 21.292 -4.672 6.400 1.00 86.31 202 ILE A C 1
ATOM 1693 O O . ILE A 1 202 ? 22.251 -5.431 6.293 1.00 86.31 202 ILE A O 1
ATOM 1697 N N . LEU A 1 203 ? 21.278 -3.630 7.246 1.00 85.50 203 LEU A N 1
ATOM 1698 C CA . LEU A 1 203 ? 22.410 -3.289 8.123 1.00 85.50 203 LEU A CA 1
ATOM 1699 C C . LEU A 1 203 ? 22.789 -4.486 9.016 1.00 85.50 203 LEU A C 1
ATOM 1701 O O . LEU A 1 203 ? 23.953 -4.866 9.095 1.00 85.50 203 LEU A O 1
ATOM 1705 N N . LYS A 1 204 ? 21.799 -5.123 9.658 1.00 89.00 204 LYS A N 1
ATOM 1706 C CA . LYS A 1 204 ? 22.005 -6.307 10.510 1.00 89.00 204 LYS A CA 1
ATOM 1707 C C . LYS A 1 204 ? 22.591 -7.481 9.728 1.00 89.00 204 LYS A C 1
ATOM 1709 O O . LYS A 1 204 ? 23.514 -8.126 10.212 1.00 89.00 204 LYS A O 1
ATOM 1714 N N . LEU A 1 205 ? 22.070 -7.758 8.532 1.00 86.94 205 LEU A N 1
ATOM 1715 C CA . LEU A 1 205 ? 22.568 -8.842 7.688 1.00 86.94 205 LEU A CA 1
ATOM 1716 C C . LEU A 1 205 ? 24.016 -8.594 7.251 1.00 86.94 205 LEU A C 1
ATOM 1718 O O . LEU A 1 205 ? 24.829 -9.504 7.349 1.00 86.94 205 LEU A O 1
ATOM 1722 N N . GLN A 1 206 ? 24.343 -7.372 6.824 1.00 83.56 206 GLN A N 1
ATOM 1723 C CA . GLN A 1 206 ? 25.702 -7.000 6.426 1.00 83.56 206 GLN A CA 1
ATOM 1724 C C . GLN A 1 206 ? 26.675 -7.099 7.607 1.00 83.56 206 GLN A C 1
ATOM 1726 O O . GLN A 1 206 ? 27.714 -7.735 7.469 1.00 83.56 206 GLN A O 1
ATOM 1731 N N . ASN A 1 207 ? 26.299 -6.603 8.790 1.00 86.94 207 ASN A N 1
ATOM 1732 C CA . ASN A 1 207 ? 27.113 -6.750 10.000 1.00 86.94 207 ASN A CA 1
ATOM 1733 C C . ASN A 1 207 ? 27.332 -8.222 10.382 1.00 86.94 207 ASN A C 1
ATOM 1735 O O . ASN A 1 207 ? 28.416 -8.592 10.818 1.00 86.94 207 ASN A O 1
ATOM 1739 N N . ASN A 1 208 ? 26.319 -9.076 10.211 1.00 88.31 208 ASN A N 1
ATOM 1740 C CA . ASN A 1 208 ? 26.453 -10.510 10.472 1.00 88.31 208 ASN A CA 1
ATOM 1741 C C . ASN A 1 208 ? 27.367 -11.209 9.455 1.00 88.31 208 ASN A C 1
ATOM 1743 O O . ASN A 1 208 ? 28.045 -12.161 9.827 1.00 88.31 208 ASN A O 1
ATOM 1747 N N . ILE A 1 209 ? 27.379 -10.767 8.193 1.00 86.50 209 ILE A N 1
ATOM 1748 C CA . ILE A 1 209 ? 28.306 -11.271 7.169 1.00 86.50 209 ILE A CA 1
ATOM 1749 C C . ILE A 1 209 ? 29.735 -10.838 7.513 1.00 86.50 209 ILE A C 1
ATOM 1751 O O . ILE A 1 209 ? 30.604 -11.696 7.596 1.00 86.50 209 ILE A O 1
ATOM 1755 N N . MET A 1 210 ? 29.950 -9.558 7.832 1.00 82.69 210 MET A N 1
ATOM 1756 C CA . MET A 1 210 ? 31.269 -9.037 8.215 1.00 82.69 210 MET A CA 1
ATOM 1757 C C . MET A 1 210 ? 31.837 -9.742 9.453 1.00 82.69 210 MET A C 1
ATOM 1759 O O . MET A 1 210 ? 32.976 -10.183 9.427 1.00 82.69 210 MET A O 1
ATOM 1763 N N . LYS A 1 211 ? 31.030 -9.952 10.503 1.00 88.38 211 LYS A N 1
ATOM 1764 C CA . LYS A 1 211 ? 31.465 -10.698 11.699 1.00 88.38 211 LYS A CA 1
ATOM 1765 C C . LYS A 1 211 ? 31.822 -12.156 11.405 1.00 88.38 211 LYS A C 1
ATOM 1767 O O . LYS A 1 211 ? 32.701 -12.714 12.049 1.00 88.38 211 LYS A O 1
ATOM 1772 N N . LYS A 1 212 ? 31.121 -12.800 10.464 1.00 87.38 212 LYS A N 1
ATOM 1773 C CA . LYS A 1 212 ? 31.450 -14.169 10.038 1.00 87.38 212 LYS A CA 1
ATOM 1774 C C . LYS A 1 212 ? 32.755 -14.210 9.253 1.00 87.38 212 LYS A C 1
ATOM 1776 O O . LYS A 1 212 ? 33.529 -15.136 9.452 1.00 87.38 212 LYS A O 1
ATOM 1781 N N . GLU A 1 213 ? 32.990 -13.221 8.393 1.00 83.69 213 GLU A N 1
ATOM 1782 C CA . GLU A 1 213 ? 34.249 -13.081 7.661 1.00 83.69 213 GLU A CA 1
ATOM 1783 C C . GLU A 1 213 ? 35.411 -12.823 8.626 1.00 83.69 213 GLU A C 1
ATOM 1785 O O . GLU A 1 213 ? 36.398 -13.548 8.566 1.00 83.69 213 GLU A O 1
ATOM 1790 N N . GLU A 1 214 ? 35.257 -11.893 9.575 1.00 82.62 214 GLU A N 1
ATOM 1791 C CA . GLU A 1 214 ? 36.239 -11.633 10.636 1.00 82.62 214 GLU A CA 1
ATOM 1792 C C . GLU A 1 214 ? 36.573 -12.914 11.404 1.00 82.62 214 GLU A C 1
ATOM 1794 O O . GLU A 1 214 ? 37.738 -13.294 11.429 1.00 82.62 214 GLU A O 1
ATOM 1799 N N . ASN A 1 215 ? 35.564 -13.632 11.915 1.00 85.75 215 ASN A N 1
ATOM 1800 C CA . ASN A 1 215 ? 35.768 -14.890 12.641 1.00 85.75 215 ASN A CA 1
ATOM 1801 C C . ASN A 1 215 ? 36.448 -15.973 11.786 1.00 85.75 215 ASN A C 1
ATOM 1803 O O . ASN A 1 215 ? 37.311 -16.687 12.285 1.00 85.75 215 ASN A O 1
ATOM 1807 N N . SER A 1 216 ? 36.095 -16.088 10.500 1.00 81.31 216 SER A N 1
ATOM 1808 C CA . SER A 1 216 ? 36.724 -17.065 9.598 1.00 81.31 216 SER A CA 1
ATOM 1809 C C . SER A 1 216 ? 38.187 -16.735 9.292 1.00 81.31 216 SER A C 1
ATOM 1811 O O . SER A 1 216 ? 39.002 -17.635 9.102 1.00 81.31 216 SER A O 1
ATOM 1813 N N . VAL A 1 217 ? 38.538 -15.444 9.256 1.00 79.38 217 VAL A N 1
ATOM 1814 C CA . VAL A 1 217 ? 39.920 -14.995 9.068 1.00 79.38 217 VAL A CA 1
ATOM 1815 C C . VAL A 1 217 ? 40.734 -15.249 10.336 1.00 79.38 217 VAL A C 1
ATOM 1817 O O . VAL A 1 217 ? 41.867 -15.711 10.214 1.00 79.38 217 VAL A O 1
ATOM 1820 N N . THR A 1 218 ? 40.179 -15.021 11.534 1.00 75.00 218 THR A N 1
ATOM 1821 C CA . THR A 1 218 ? 40.854 -15.376 12.795 1.00 75.00 218 THR A CA 1
ATOM 1822 C C . THR A 1 218 ? 41.066 -16.881 12.927 1.00 75.00 218 THR A C 1
ATOM 1824 O O . THR A 1 218 ? 42.187 -17.286 13.213 1.00 75.00 218 THR A O 1
ATOM 1827 N N . GLU A 1 219 ? 40.059 -17.711 12.626 1.00 75.62 219 GLU A N 1
ATOM 1828 C CA . GLU A 1 219 ? 40.200 -19.180 12.632 1.00 75.62 219 GLU A CA 1
ATOM 1829 C C . GLU A 1 219 ? 41.318 -19.649 11.679 1.00 75.62 219 GLU A C 1
ATOM 1831 O O . GLU A 1 219 ? 42.152 -20.475 12.044 1.00 75.62 219 GLU A O 1
ATOM 1836 N N . LEU A 1 220 ? 41.415 -19.061 10.479 1.00 75.31 220 LEU A N 1
ATOM 1837 C CA . LEU A 1 220 ? 42.438 -19.425 9.492 1.00 75.31 220 LEU A CA 1
ATOM 1838 C C . LEU A 1 220 ? 43.853 -18.947 9.872 1.00 75.31 220 LEU A C 1
ATOM 1840 O O . LEU A 1 220 ? 44.845 -19.564 9.471 1.00 75.31 220 LEU A O 1
ATOM 1844 N N . ILE A 1 221 ? 43.967 -17.846 10.621 1.00 74.81 221 ILE A N 1
ATOM 1845 C CA . ILE A 1 221 ? 45.240 -17.369 11.182 1.00 74.81 221 ILE A CA 1
ATOM 1846 C C . ILE A 1 221 ? 45.677 -18.274 12.338 1.00 74.81 221 ILE A C 1
ATOM 1848 O O . ILE A 1 221 ? 46.841 -18.675 12.368 1.00 74.81 221 ILE A O 1
ATOM 1852 N N . ASP A 1 222 ? 44.758 -18.647 13.230 1.00 72.06 222 ASP A N 1
ATOM 1853 C CA . ASP A 1 222 ? 45.039 -19.533 14.361 1.00 72.06 222 ASP A CA 1
ATOM 1854 C C . ASP A 1 222 ? 45.481 -20.926 13.888 1.00 72.06 222 ASP A C 1
ATOM 1856 O O . ASP A 1 222 ? 46.478 -21.451 14.387 1.00 72.06 222 ASP A O 1
ATOM 1860 N N . ASP A 1 223 ? 44.842 -21.487 12.856 1.00 74.75 223 ASP A N 1
ATOM 1861 C CA . ASP A 1 223 ? 45.252 -22.765 12.259 1.00 74.75 223 ASP A CA 1
ATOM 1862 C C . ASP A 1 223 ? 46.653 -22.693 11.623 1.00 74.75 223 ASP A C 1
ATOM 1864 O O . ASP A 1 223 ? 47.474 -23.599 11.799 1.00 74.75 223 ASP A O 1
ATOM 1868 N N . LYS A 1 224 ? 46.984 -21.595 10.927 1.00 74.06 224 LYS A N 1
ATOM 1869 C CA . LYS A 1 224 ? 48.331 -21.389 10.358 1.00 74.06 224 LYS A CA 1
ATOM 1870 C C . LYS A 1 224 ? 49.401 -21.197 11.432 1.00 74.06 224 LYS A C 1
ATOM 1872 O O . LYS A 1 224 ? 50.518 -21.700 11.277 1.00 74.06 224 LYS A O 1
ATOM 1877 N N . LEU A 1 225 ? 49.080 -20.484 12.509 1.00 67.00 225 LEU A N 1
ATOM 1878 C CA . LEU A 1 225 ? 49.979 -20.308 13.650 1.00 67.00 225 LEU A CA 1
ATOM 1879 C C . LEU A 1 225 ? 50.202 -21.635 14.382 1.00 67.00 225 LEU A C 1
ATOM 1881 O O . LEU A 1 225 ? 51.338 -21.948 14.735 1.00 67.00 225 LEU A O 1
ATOM 1885 N N . LYS A 1 226 ? 49.162 -22.461 14.527 1.00 78.12 226 LYS A N 1
ATOM 1886 C CA . LYS A 1 226 ? 49.252 -23.790 15.143 1.00 78.12 226 LYS A CA 1
ATOM 1887 C C . LYS A 1 226 ? 50.141 -24.746 14.341 1.00 78.12 226 LYS A C 1
ATOM 1889 O O . LYS A 1 226 ? 51.018 -25.376 14.925 1.00 78.12 226 LYS A O 1
ATOM 1894 N N . ILE A 1 227 ? 50.005 -24.764 13.010 1.00 65.44 227 ILE A N 1
ATOM 1895 C CA . ILE A 1 227 ? 50.891 -25.526 12.107 1.00 65.44 227 ILE A CA 1
ATOM 1896 C C . ILE A 1 227 ? 52.347 -25.037 12.215 1.00 65.44 227 ILE A C 1
ATOM 1898 O O . ILE A 1 227 ? 53.278 -25.840 12.233 1.00 65.44 227 ILE A O 1
ATOM 1902 N N . SER A 1 228 ? 52.560 -23.723 12.331 1.00 63.66 228 SER A N 1
ATOM 1903 C CA . SER A 1 228 ? 53.908 -23.142 12.431 1.00 63.66 228 SER A CA 1
ATOM 1904 C C . SER A 1 228 ? 54.595 -23.469 13.765 1.00 63.66 228 SER A C 1
ATOM 1906 O O . SER A 1 228 ? 55.802 -23.702 13.791 1.00 63.66 228 SER A O 1
ATOM 1908 N N . ILE A 1 229 ? 53.835 -23.540 14.864 1.00 66.25 229 ILE A N 1
ATOM 1909 C CA . ILE A 1 229 ? 54.342 -23.939 16.188 1.00 66.25 229 ILE A CA 1
ATOM 1910 C C . ILE A 1 229 ? 54.638 -25.448 16.250 1.00 66.25 229 ILE A C 1
ATOM 1912 O O . ILE A 1 229 ? 55.600 -25.847 16.904 1.00 66.25 229 ILE A O 1
ATOM 1916 N N . GLU A 1 230 ? 53.863 -26.299 15.567 1.00 67.88 230 GLU A N 1
ATOM 1917 C CA . GLU A 1 230 ? 54.161 -27.739 15.471 1.00 67.88 230 GLU A CA 1
ATOM 1918 C C . GLU A 1 230 ? 55.412 -28.026 14.624 1.00 67.88 230 GLU A C 1
ATOM 1920 O O . GLU A 1 230 ? 56.207 -28.889 14.992 1.00 67.88 230 GLU A O 1
ATOM 1925 N N . LEU A 1 231 ? 55.659 -27.254 13.559 1.00 62.09 231 LEU A N 1
ATOM 1926 C CA . LEU A 1 231 ? 56.869 -27.375 12.731 1.00 62.09 231 LEU A CA 1
ATOM 1927 C C . LEU A 1 231 ? 58.161 -26.966 13.460 1.00 62.09 231 LEU A C 1
ATOM 1929 O O . LEU A 1 231 ? 59.223 -27.492 13.145 1.00 62.09 231 LEU A O 1
ATOM 1933 N N . GLN A 1 232 ? 58.085 -26.079 14.457 1.00 58.94 232 GLN A N 1
ATOM 1934 C CA . GLN A 1 232 ? 59.240 -25.684 15.280 1.00 58.94 232 GLN A CA 1
ATOM 1935 C C . GLN A 1 232 ? 59.546 -26.659 16.430 1.00 58.94 232 GLN A C 1
ATOM 1937 O O . GLN A 1 232 ? 60.533 -26.476 17.137 1.00 58.94 232 GLN A O 1
ATOM 1942 N N . LYS A 1 233 ? 58.724 -27.698 16.632 1.00 62.22 233 LYS A N 1
ATOM 1943 C CA . LYS A 1 233 ? 58.935 -28.730 17.663 1.00 62.22 233 LYS A CA 1
ATOM 1944 C C . LYS A 1 233 ? 59.550 -30.027 17.126 1.00 62.22 233 LYS A C 1
ATOM 1946 O O . LYS A 1 233 ? 59.610 -31.010 17.863 1.00 62.22 233 LYS A O 1
ATOM 1951 N N . ALA A 1 234 ? 60.026 -30.049 15.881 1.00 49.81 234 ALA A N 1
ATOM 1952 C CA . ALA A 1 234 ? 60.901 -31.121 15.416 1.00 49.81 234 ALA A CA 1
ATOM 1953 C C . ALA A 1 234 ? 62.294 -30.939 16.063 1.00 49.81 234 ALA A C 1
ATOM 1955 O O . ALA A 1 234 ? 62.883 -29.871 15.906 1.00 49.81 234 ALA A O 1
ATOM 1956 N N . PRO A 1 235 ? 62.804 -31.918 16.832 1.00 57.78 235 PRO A N 1
ATOM 1957 C CA . PRO A 1 235 ? 64.053 -31.759 17.563 1.00 57.78 235 PRO A CA 1
ATOM 1958 C C . PRO A 1 235 ? 65.256 -31.905 16.625 1.00 57.78 235 PRO A C 1
ATOM 1960 O O . PRO A 1 235 ? 65.545 -33.007 16.156 1.00 57.78 235 PRO A O 1
ATOM 1963 N N . ASP A 1 236 ? 65.993 -30.814 16.417 1.00 48.41 236 ASP A N 1
ATOM 1964 C CA . ASP A 1 236 ? 67.421 -30.898 16.117 1.00 48.41 236 ASP A CA 1
ATOM 1965 C C . ASP A 1 236 ? 68.131 -31.302 17.415 1.00 48.41 236 ASP A C 1
ATOM 1967 O O . ASP A 1 236 ? 68.360 -30.501 18.323 1.00 48.41 236 ASP A O 1
ATOM 1971 N N . ASN A 1 237 ? 68.405 -32.601 17.526 1.00 50.75 237 ASN A N 1
ATOM 1972 C CA . ASN A 1 237 ? 69.319 -33.149 18.514 1.00 50.75 237 ASN A CA 1
ATOM 1973 C C . ASN A 1 237 ? 70.751 -32.722 18.159 1.00 50.75 237 ASN A C 1
ATOM 1975 O O . ASN A 1 237 ? 71.397 -33.387 17.354 1.00 50.75 237 ASN A O 1
ATOM 1979 N N . GLU A 1 238 ? 71.272 -31.687 18.812 1.00 41.88 238 GLU A N 1
ATOM 1980 C CA . GLU A 1 238 ? 72.707 -31.574 19.098 1.00 41.88 238 GLU A CA 1
ATOM 1981 C C . GLU A 1 238 ? 72.900 -31.191 20.574 1.00 41.88 238 GLU A C 1
ATOM 1983 O O . GLU A 1 238 ? 72.555 -30.100 21.029 1.00 41.88 238 GLU A O 1
ATOM 1988 N N . GLU A 1 239 ? 73.401 -32.166 21.336 1.00 42.88 239 GLU A N 1
ATOM 1989 C CA . GLU A 1 239 ? 73.768 -32.077 22.748 1.00 42.88 239 GLU A CA 1
ATOM 1990 C C . GLU A 1 239 ? 74.915 -31.083 22.969 1.00 42.88 239 GLU A C 1
ATOM 1992 O O . GLU A 1 239 ? 76.014 -31.264 22.447 1.00 42.88 239 GLU A O 1
ATOM 1997 N N . VAL A 1 240 ? 74.719 -30.116 23.869 1.00 35.69 240 VAL A N 1
ATOM 1998 C CA . VAL A 1 240 ? 75.826 -29.502 24.616 1.00 35.69 240 VAL A CA 1
ATOM 1999 C C . VAL A 1 240 ? 75.488 -29.529 26.102 1.00 35.69 240 VAL A C 1
ATOM 2001 O O . VAL A 1 240 ? 74.618 -28.812 26.593 1.00 35.69 240 VAL A O 1
ATOM 2004 N N . ILE A 1 241 ? 76.201 -30.405 26.807 1.00 41.84 241 ILE A N 1
ATOM 2005 C CA . ILE A 1 241 ? 76.181 -30.604 28.255 1.00 41.84 241 ILE A CA 1
ATOM 2006 C C . ILE A 1 241 ? 77.070 -29.543 28.907 1.00 41.84 241 ILE A C 1
ATOM 2008 O O . ILE A 1 241 ? 78.282 -29.568 28.710 1.00 41.84 241 ILE A O 1
ATOM 2012 N N . ILE A 1 242 ? 76.502 -28.682 29.757 1.00 35.69 242 ILE A N 1
ATOM 2013 C CA . ILE A 1 242 ? 77.234 -28.056 30.870 1.00 35.69 242 ILE A CA 1
ATOM 2014 C C . ILE A 1 242 ? 76.326 -28.059 32.106 1.00 35.69 242 ILE A C 1
ATOM 2016 O O . ILE A 1 242 ? 75.315 -27.364 32.161 1.00 35.69 242 ILE A O 1
ATOM 2020 N N . GLN A 1 243 ? 76.706 -28.861 33.103 1.00 34.75 243 GLN A N 1
ATOM 2021 C CA . GLN A 1 243 ? 76.201 -28.791 34.473 1.00 34.75 243 GLN A CA 1
ATOM 2022 C C . GLN A 1 243 ? 77.053 -27.809 35.288 1.00 34.75 243 GLN A C 1
ATOM 2024 O O . GLN A 1 243 ? 78.278 -27.908 35.267 1.00 34.75 243 GLN A O 1
ATOM 2029 N N . SER A 1 244 ? 76.414 -26.979 36.115 1.00 30.02 244 SER A N 1
ATOM 2030 C CA . SER A 1 244 ? 76.917 -26.703 37.468 1.00 30.02 244 SER A CA 1
ATOM 2031 C C . SER A 1 244 ? 75.792 -26.243 38.402 1.00 30.02 244 SER A C 1
ATOM 2033 O O . SER A 1 244 ? 75.127 -25.240 38.163 1.00 30.02 244 SER A O 1
ATOM 2035 N N . THR A 1 245 ? 75.644 -27.037 39.456 1.00 34.59 245 THR A N 1
ATOM 2036 C CA . THR A 1 245 ? 74.971 -26.886 40.757 1.00 34.59 245 THR A CA 1
ATOM 2037 C C . THR A 1 245 ? 74.937 -25.480 41.370 1.00 34.59 245 THR A C 1
ATOM 2039 O O . THR A 1 245 ? 75.929 -24.764 41.270 1.00 34.59 245 THR A O 1
ATOM 2042 N N . VAL A 1 246 ? 73.864 -25.161 42.117 1.00 33.66 246 VAL A N 1
ATOM 2043 C CA . VAL A 1 246 ? 73.851 -24.949 43.592 1.00 33.66 246 VAL A CA 1
ATOM 2044 C C . VAL A 1 246 ? 72.412 -24.644 44.093 1.00 33.66 246 VAL A C 1
ATOM 2046 O O . VAL A 1 246 ? 71.691 -23.861 43.486 1.00 33.66 246 VAL A O 1
ATOM 2049 N N . GLU A 1 247 ? 72.039 -25.375 45.156 1.00 34.09 247 GLU A N 1
ATOM 2050 C CA . GLU A 1 247 ? 71.160 -25.151 46.340 1.00 34.09 247 GLU A CA 1
ATOM 2051 C C . GLU A 1 247 ? 70.520 -23.736 46.509 1.00 34.09 247 GLU A C 1
ATOM 2053 O O . GLU A 1 247 ? 71.108 -22.751 46.089 1.00 34.09 247 GLU A O 1
ATOM 2058 N N . ASN A 1 248 ? 69.383 -23.456 47.169 1.00 34.97 248 ASN A N 1
ATOM 2059 C CA . ASN A 1 248 ? 68.498 -24.162 48.101 1.00 34.97 248 ASN A CA 1
ATOM 2060 C C . ASN A 1 248 ? 67.208 -23.310 48.337 1.00 34.97 248 ASN A C 1
ATOM 2062 O O . ASN A 1 248 ? 67.254 -22.093 48.188 1.00 34.97 248 ASN A O 1
ATOM 2066 N N . GLU A 1 249 ? 66.144 -23.971 48.817 1.00 33.66 249 GLU A N 1
ATOM 2067 C CA . GLU A 1 249 ? 65.087 -23.539 49.778 1.00 33.66 249 GLU A CA 1
ATOM 2068 C C . GLU A 1 249 ? 63.990 -22.466 49.512 1.00 33.66 249 GLU A C 1
ATOM 2070 O O . GLU A 1 249 ? 64.246 -21.327 49.134 1.00 33.66 249 GLU A O 1
ATOM 2075 N N . GLY A 1 250 ? 62.751 -22.852 49.896 1.00 31.70 250 GLY A N 1
ATOM 2076 C CA . GLY A 1 250 ? 61.611 -21.999 50.302 1.00 31.70 250 GLY A CA 1
ATOM 2077 C C . GLY A 1 250 ? 60.294 -22.283 49.550 1.00 31.70 250 GLY A C 1
ATOM 2078 O O . GLY A 1 250 ? 60.120 -21.769 48.454 1.00 31.70 250 GLY A O 1
ATOM 2079 N N . GLU A 1 251 ? 59.451 -23.243 49.980 1.00 36.56 251 GLU A N 1
ATOM 2080 C CA . GLU A 1 251 ? 58.161 -23.041 50.714 1.00 36.56 251 GLU A CA 1
ATOM 2081 C C . GLU A 1 251 ? 57.145 -22.091 50.018 1.00 36.56 251 GLU A C 1
ATOM 2083 O O . GLU A 1 251 ? 57.514 -21.000 49.614 1.00 36.56 251 GLU A O 1
ATOM 2088 N N . LEU A 1 252 ? 55.827 -22.316 49.886 1.00 34.25 252 LEU A N 1
ATOM 2089 C CA . LEU A 1 252 ? 54.844 -23.317 50.340 1.00 34.25 252 LEU A CA 1
ATOM 2090 C C . LEU A 1 252 ? 53.475 -22.977 49.661 1.00 34.25 252 LEU A C 1
ATOM 2092 O O . LEU A 1 252 ? 53.251 -21.818 49.320 1.00 34.25 252 LEU A O 1
ATOM 2096 N N . LEU A 1 253 ? 52.554 -23.962 49.603 1.00 31.88 253 LEU A N 1
ATOM 2097 C CA . LEU A 1 253 ? 51.064 -23.882 49.478 1.00 31.88 253 LEU A CA 1
ATOM 2098 C C . LEU A 1 253 ? 50.451 -23.629 48.075 1.00 31.88 253 LEU A C 1
ATOM 2100 O O . LEU A 1 253 ? 50.623 -22.566 47.492 1.00 31.88 253 LEU A O 1
ATOM 2104 N N . SER A 1 254 ? 49.885 -24.660 47.416 1.00 34.38 254 SER A N 1
ATOM 2105 C CA . SER A 1 254 ? 48.494 -25.209 47.494 1.00 34.38 254 SER A CA 1
ATOM 2106 C C . SER A 1 254 ? 47.464 -24.299 46.792 1.00 34.38 254 SER A C 1
ATOM 2108 O O . SER A 1 254 ? 47.499 -23.094 46.977 1.00 34.38 254 SER A O 1
ATOM 2110 N N . GLU A 1 255 ? 46.509 -24.744 45.976 1.00 33.44 255 GLU A N 1
ATOM 2111 C CA . GLU A 1 255 ? 45.728 -25.982 45.988 1.00 33.44 255 GLU A CA 1
ATOM 2112 C C . GLU A 1 255 ? 44.952 -26.116 44.652 1.00 33.44 255 GLU A C 1
ATOM 2114 O O . GLU A 1 255 ? 44.779 -25.151 43.905 1.00 33.44 255 GLU A O 1
ATOM 2119 N N . GLU A 1 256 ? 44.518 -27.343 44.374 1.00 33.12 256 GLU A N 1
ATOM 2120 C CA . GLU A 1 256 ? 43.714 -27.839 43.247 1.00 33.12 256 GLU A CA 1
ATOM 2121 C C . GLU A 1 256 ? 42.285 -27.208 43.252 1.00 33.12 256 GLU A C 1
ATOM 2123 O O . GLU A 1 256 ? 41.918 -26.511 44.187 1.00 33.12 256 GLU A O 1
ATOM 2128 N N . THR A 1 257 ? 41.371 -27.344 42.282 1.00 31.22 257 THR A N 1
ATOM 2129 C CA . THR A 1 257 ? 41.012 -28.513 41.471 1.00 31.22 257 THR A CA 1
ATOM 2130 C C . THR A 1 257 ? 40.103 -28.107 40.296 1.00 31.22 257 THR A C 1
ATOM 2132 O O . THR A 1 257 ? 39.290 -27.185 40.376 1.00 31.22 257 THR A O 1
ATOM 2135 N N . GLN A 1 258 ? 40.209 -28.884 39.217 1.00 35.75 258 GLN A N 1
ATOM 2136 C CA . GLN A 1 258 ? 39.243 -29.052 38.129 1.00 35.75 258 GLN A CA 1
ATOM 2137 C C . GLN A 1 258 ? 37.824 -29.389 38.615 1.00 35.75 258 GLN A C 1
ATOM 2139 O O . GLN A 1 258 ? 37.651 -30.141 39.570 1.00 35.75 258 GLN A O 1
ATOM 2144 N N . THR A 1 259 ? 36.809 -29.010 37.833 1.00 29.83 259 THR A N 1
ATOM 2145 C CA . THR A 1 259 ? 35.601 -29.839 37.689 1.00 29.83 259 THR A CA 1
ATOM 2146 C C . THR A 1 259 ? 35.257 -30.041 36.218 1.00 29.83 259 THR A C 1
ATOM 2148 O O . THR A 1 259 ? 35.113 -29.108 35.431 1.00 29.83 259 THR A O 1
ATOM 2151 N N . GLN A 1 260 ? 35.181 -31.322 35.871 1.00 32.78 260 GLN A N 1
ATOM 2152 C CA . GLN A 1 260 ? 34.892 -31.888 34.568 1.00 32.78 260 GLN A CA 1
ATOM 2153 C C . GLN A 1 260 ? 33.434 -32.358 34.543 1.00 32.78 260 GLN A C 1
ATOM 2155 O O . GLN A 1 260 ? 32.926 -32.927 35.507 1.00 32.78 260 GLN A O 1
ATOM 2160 N N . ASN A 1 261 ? 32.784 -32.101 33.410 1.00 32.38 261 ASN A N 1
ATOM 2161 C CA . ASN A 1 261 ? 31.470 -32.603 33.025 1.00 32.38 261 ASN A CA 1
ATOM 2162 C C . ASN A 1 261 ? 31.410 -34.137 32.986 1.00 32.38 261 ASN A C 1
ATOM 2164 O O . ASN A 1 261 ? 32.317 -34.760 32.440 1.00 32.38 261 ASN A O 1
ATOM 2168 N N . GLN A 1 262 ? 30.277 -34.694 33.426 1.00 35.50 262 GLN A N 1
ATOM 2169 C CA . GLN A 1 262 ? 29.358 -35.577 32.677 1.00 35.50 262 GLN A CA 1
ATOM 2170 C C . GLN A 1 262 ? 28.538 -36.429 33.657 1.00 35.50 262 GLN A C 1
ATOM 2172 O O . GLN A 1 262 ? 29.107 -37.098 34.514 1.00 35.50 262 GLN A O 1
ATOM 2177 N N . ASN A 1 263 ? 27.210 -36.455 33.493 1.00 30.53 263 ASN A N 1
ATOM 2178 C CA . ASN A 1 263 ? 26.486 -37.718 33.319 1.00 30.53 263 ASN A CA 1
ATOM 2179 C C . ASN A 1 263 ? 24.998 -37.519 33.009 1.00 30.53 263 ASN A C 1
ATOM 2181 O O . ASN A 1 263 ? 24.288 -36.762 33.670 1.00 30.53 263 ASN A O 1
ATOM 2185 N N . ASP A 1 264 ? 24.558 -38.283 32.013 1.00 36.97 264 ASP A N 1
ATOM 2186 C CA . ASP A 1 264 ? 23.176 -38.618 31.707 1.00 36.97 264 ASP A CA 1
ATOM 2187 C C . ASP A 1 264 ? 22.531 -39.405 32.855 1.00 36.97 264 ASP A C 1
ATOM 2189 O O . ASP A 1 264 ? 23.124 -40.352 33.378 1.00 36.97 264 ASP A O 1
ATOM 2193 N N . GLN A 1 265 ? 21.261 -39.124 33.164 1.00 35.22 265 GLN A N 1
ATOM 2194 C CA . GLN A 1 265 ? 20.415 -40.143 33.777 1.00 35.22 265 GLN A CA 1
ATOM 2195 C C . GLN A 1 265 ? 18.943 -40.046 33.366 1.00 35.22 265 GLN A C 1
ATOM 2197 O O . GLN A 1 265 ? 18.228 -39.070 33.574 1.00 35.22 265 GLN A O 1
ATOM 2202 N N . LYS A 1 266 ? 18.531 -41.159 32.772 1.00 32.62 266 LYS A N 1
ATOM 2203 C CA . LYS A 1 266 ? 17.202 -41.616 32.392 1.00 32.62 266 LYS A CA 1
ATOM 2204 C C . LYS A 1 266 ? 16.398 -41.945 33.656 1.00 32.62 266 LYS A C 1
ATOM 2206 O O . LYS A 1 266 ? 16.848 -42.776 34.437 1.00 32.62 266 LYS A O 1
ATOM 2211 N N . CYS A 1 267 ? 15.194 -41.393 33.813 1.00 28.95 267 CYS A N 1
ATOM 2212 C CA . CYS A 1 267 ? 14.216 -41.895 34.782 1.00 28.95 267 CYS A CA 1
ATOM 2213 C C . CYS A 1 267 ? 12.793 -41.841 34.216 1.00 28.95 267 CYS A C 1
ATOM 2215 O O . CYS A 1 267 ? 12.271 -40.781 33.882 1.00 28.95 267 CYS A O 1
ATOM 2217 N N . ASN A 1 268 ? 12.185 -43.025 34.130 1.00 30.00 268 ASN A N 1
ATOM 2218 C CA . ASN A 1 268 ? 10.747 -43.232 34.039 1.00 30.00 268 ASN A CA 1
ATOM 2219 C C . ASN A 1 268 ? 10.117 -42.954 35.409 1.00 30.00 268 ASN A C 1
ATOM 2221 O O . ASN A 1 268 ? 10.631 -43.437 36.417 1.00 30.00 268 ASN A O 1
ATOM 2225 N N . SER A 1 269 ? 8.937 -42.345 35.438 1.00 32.53 269 SER A N 1
ATOM 2226 C CA . SER A 1 269 ? 7.962 -42.615 36.494 1.00 32.53 269 SER A CA 1
ATOM 2227 C C . SER A 1 269 ? 6.540 -42.404 35.980 1.00 32.53 269 SER A C 1
ATOM 2229 O O . SER A 1 269 ? 6.168 -41.362 35.448 1.00 32.53 269 SER A O 1
ATOM 2231 N N . ALA A 1 270 ? 5.763 -43.473 36.114 1.00 29.84 270 ALA A N 1
ATOM 2232 C CA . ALA A 1 270 ? 4.319 -43.509 36.003 1.00 29.84 270 ALA A CA 1
ATOM 2233 C C . ALA A 1 270 ? 3.698 -43.188 37.371 1.00 29.84 270 ALA A C 1
ATOM 2235 O O . ALA A 1 270 ? 4.247 -43.613 38.383 1.00 29.84 270 ALA A O 1
ATOM 2236 N N . LEU A 1 271 ? 2.552 -42.502 37.377 1.00 30.09 271 LEU A N 1
ATOM 2237 C CA . LEU A 1 271 ? 1.494 -42.477 38.408 1.00 30.09 271 LEU A CA 1
ATOM 2238 C C . LEU A 1 271 ? 0.360 -41.630 37.796 1.00 30.09 271 LEU A C 1
ATOM 2240 O O . LEU A 1 271 ? 0.577 -40.481 37.441 1.00 30.09 271 LEU A O 1
ATOM 2244 N N . SER A 1 272 ? -0.724 -42.237 37.315 1.00 29.56 272 SER A N 1
ATOM 2245 C CA . SER A 1 272 ? -1.918 -42.699 38.041 1.00 29.56 272 SER A CA 1
ATOM 2246 C C . SER A 1 272 ? -3.033 -41.653 37.994 1.00 29.56 272 SER A C 1
ATOM 2248 O O . SER A 1 272 ? -3.041 -40.737 38.805 1.00 29.56 272 SER A O 1
ATOM 2250 N N . ASP A 1 273 ? -4.012 -41.861 37.114 1.00 30.20 273 ASP A N 1
ATOM 2251 C CA . ASP A 1 273 ? -5.333 -41.248 37.246 1.00 30.20 273 ASP A CA 1
ATOM 2252 C C . ASP A 1 273 ? -6.404 -42.341 37.231 1.00 30.20 273 ASP A C 1
ATOM 2254 O O . ASP A 1 273 ? -6.510 -43.154 36.309 1.00 30.20 273 ASP A O 1
ATOM 2258 N N . LYS A 1 274 ? -7.169 -42.371 38.324 1.00 32.38 274 LYS A N 1
ATOM 2259 C CA . LYS A 1 274 ? -8.400 -43.137 38.521 1.00 32.38 274 LYS A CA 1
ATOM 2260 C C . LYS A 1 274 ? -9.587 -42.171 38.469 1.00 32.38 274 LYS A C 1
ATOM 2262 O O . LYS A 1 274 ? -9.506 -41.055 38.972 1.00 32.38 274 LYS A O 1
ATOM 2267 N N . SER A 1 275 ? -10.722 -42.724 38.037 1.00 30.19 275 SER A N 1
ATOM 2268 C CA . SER A 1 275 ? -12.085 -42.162 37.995 1.00 30.19 275 SER A CA 1
ATOM 2269 C C . SER A 1 275 ? -12.350 -41.256 36.780 1.00 30.19 275 SER A C 1
ATOM 2271 O O . SER A 1 275 ? -11.517 -40.444 36.421 1.00 30.19 275 SER A O 1
ATOM 2273 N N . THR A 1 276 ? -13.460 -41.372 36.049 1.00 30.11 276 THR A N 1
ATOM 2274 C CA . THR A 1 276 ? -14.811 -41.758 36.475 1.00 30.11 276 THR A CA 1
ATOM 2275 C C . THR A 1 276 ? -15.568 -42.486 35.353 1.00 30.11 276 THR A C 1
ATOM 2277 O O . THR A 1 276 ? -15.415 -42.189 34.169 1.00 30.11 276 THR A O 1
ATOM 2280 N N . GLU A 1 277 ? -16.392 -43.449 35.758 1.00 30.02 277 GLU A N 1
ATOM 2281 C CA . GLU A 1 277 ? -17.315 -44.228 34.939 1.00 30.02 277 GLU A CA 1
ATOM 2282 C C . GLU A 1 277 ? -18.502 -43.424 34.380 1.00 30.02 277 GLU A C 1
ATOM 2284 O O . GLU A 1 277 ? -19.040 -42.529 35.023 1.00 30.02 277 GLU A O 1
ATOM 2289 N N . ASN A 1 278 ? -18.942 -43.878 33.202 1.00 30.25 278 ASN A N 1
ATOM 2290 C CA . ASN A 1 278 ? -20.325 -44.105 32.770 1.00 30.25 278 ASN A CA 1
ATOM 2291 C C . ASN A 1 278 ? -21.409 -43.075 33.122 1.00 30.25 278 ASN A C 1
ATOM 2293 O O . ASN A 1 278 ? -21.935 -43.067 34.228 1.00 30.25 278 ASN A O 1
ATOM 2297 N N . GLN A 1 279 ? -21.974 -42.457 32.079 1.00 32.69 279 GLN A N 1
ATOM 2298 C CA . GLN A 1 279 ? -23.432 -42.429 31.920 1.00 32.69 279 GLN A CA 1
ATOM 2299 C C . GLN A 1 279 ? -23.825 -42.470 30.435 1.00 32.69 279 GLN A C 1
ATOM 2301 O O . GLN A 1 279 ? -23.700 -41.504 29.685 1.00 32.69 279 GLN A O 1
ATOM 2306 N N . LYS A 1 280 ? -24.316 -43.645 30.022 1.00 33.84 280 LYS A N 1
ATOM 2307 C CA . LYS A 1 280 ? -25.140 -43.851 28.827 1.00 33.84 280 LYS A CA 1
ATOM 2308 C C . LYS A 1 280 ? -26.495 -43.182 29.062 1.00 33.84 280 LYS A C 1
ATOM 2310 O O . LYS A 1 280 ? -27.150 -43.486 30.054 1.00 33.84 280 LYS A O 1
ATOM 2315 N N . SER A 1 281 ? -26.961 -42.368 28.120 1.00 33.81 281 SER A N 1
ATOM 2316 C CA . SER A 1 281 ? -28.392 -42.094 27.974 1.00 33.81 281 SER A CA 1
ATOM 2317 C C . SER A 1 281 ? -28.821 -42.292 26.523 1.00 33.81 281 SER A C 1
ATOM 2319 O O . SER A 1 281 ? -28.475 -41.564 25.599 1.00 33.81 281 SER A O 1
ATOM 2321 N N . THR A 1 282 ? -29.553 -43.381 26.351 1.00 31.31 282 THR A N 1
ATOM 2322 C CA . THR A 1 282 ? -30.377 -43.754 25.212 1.00 31.31 282 THR A CA 1
ATOM 2323 C C . THR A 1 282 ? -31.632 -42.883 25.228 1.00 31.31 282 THR A C 1
ATOM 2325 O O . THR A 1 282 ? -32.381 -42.932 26.201 1.00 31.31 282 THR A O 1
ATOM 2328 N N . VAL A 1 283 ? -31.922 -42.149 24.152 1.00 33.69 283 VAL A N 1
ATOM 2329 C CA . VAL A 1 283 ? -33.282 -41.661 23.872 1.00 33.69 283 VAL A CA 1
ATOM 2330 C C . VAL A 1 283 ? -33.631 -41.967 22.419 1.00 33.69 283 VAL A C 1
ATOM 2332 O O . VAL A 1 283 ? -32.971 -41.534 21.478 1.00 33.69 283 VAL A O 1
ATOM 2335 N N . ASN A 1 284 ? -34.674 -42.781 22.291 1.00 31.62 284 ASN A N 1
ATOM 2336 C CA . ASN A 1 284 ? -35.364 -43.200 21.080 1.00 31.62 284 ASN A CA 1
ATOM 2337 C C . ASN A 1 284 ? -36.363 -42.133 20.587 1.00 31.62 284 ASN A C 1
ATOM 2339 O O . ASN A 1 284 ? -36.818 -41.307 21.373 1.00 31.62 284 ASN A O 1
ATOM 2343 N N . LEU A 1 285 ? -36.833 -42.337 19.341 1.00 29.88 285 LEU A N 1
ATOM 2344 C CA . LEU A 1 285 ? -38.069 -41.813 18.712 1.00 29.88 285 LEU A CA 1
ATOM 2345 C C . LEU A 1 285 ? -37.986 -40.340 18.242 1.00 29.88 285 LEU A C 1
ATOM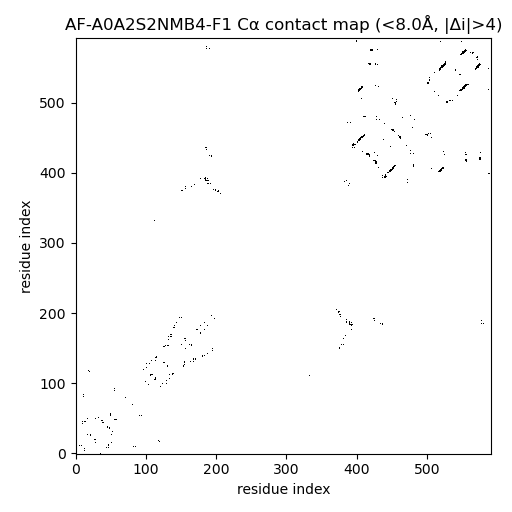 2347 O O . LEU A 1 285 ? -37.572 -39.468 18.980 1.00 29.88 285 LEU A O 1
ATOM 2351 N N . LYS A 1 286 ? -38.391 -39.946 17.027 1.00 31.02 286 LYS A N 1
ATOM 2352 C CA . LYS A 1 286 ? -39.468 -40.442 16.155 1.00 31.02 286 LYS A CA 1
ATOM 2353 C C . LYS A 1 286 ? -39.250 -39.942 14.715 1.00 31.02 286 LYS A C 1
ATOM 2355 O O . LYS A 1 286 ? -38.912 -38.784 14.499 1.00 31.02 286 LYS A O 1
ATOM 2360 N N . LYS A 1 287 ? -39.542 -40.815 13.746 1.00 36.97 287 LYS A N 1
ATOM 2361 C CA . LYS A 1 287 ? -39.826 -40.484 12.340 1.00 36.97 287 LYS A CA 1
ATOM 2362 C C . LYS A 1 287 ? -41.116 -39.646 12.247 1.00 36.97 287 LYS A C 1
ATOM 2364 O O . LYS A 1 287 ? -42.142 -40.074 12.773 1.00 36.97 287 LYS A O 1
ATOM 2369 N N . SER A 1 288 ? -41.096 -38.546 11.501 1.00 32.81 288 SER A N 1
ATOM 2370 C CA . SER A 1 288 ? -42.272 -37.878 10.910 1.00 32.81 288 SER A CA 1
ATOM 2371 C C . SER A 1 288 ? -42.036 -37.842 9.394 1.00 32.81 288 SER A C 1
ATOM 2373 O O . SER A 1 288 ? -41.093 -37.227 8.918 1.00 32.81 288 SER A O 1
ATOM 2375 N N . LYS A 1 289 ? -42.582 -38.781 8.618 1.00 31.56 289 LYS A N 1
ATOM 2376 C CA . LYS A 1 289 ? -43.938 -38.842 8.044 1.00 31.56 289 LYS A CA 1
ATOM 2377 C C . LYS A 1 289 ? -44.319 -37.598 7.228 1.00 31.56 289 LYS A C 1
ATOM 2379 O O . LYS A 1 289 ? -44.655 -36.552 7.771 1.00 31.56 289 LYS A O 1
ATOM 2384 N N . ASN A 1 290 ? -44.281 -37.820 5.914 1.00 33.38 290 ASN A N 1
ATOM 2385 C CA . ASN A 1 290 ? -44.900 -37.077 4.825 1.00 33.38 290 ASN A CA 1
ATOM 2386 C C . ASN A 1 290 ? -46.266 -36.488 5.194 1.00 33.38 290 ASN A C 1
ATOM 2388 O O . ASN A 1 290 ? -47.156 -37.224 5.624 1.00 33.38 290 ASN A O 1
ATOM 2392 N N . ILE A 1 291 ? -46.453 -35.205 4.891 1.00 32.53 291 ILE A N 1
ATOM 2393 C CA . ILE A 1 291 ? -47.771 -34.619 4.656 1.00 32.53 291 ILE A CA 1
ATOM 2394 C C . ILE A 1 291 ? -47.742 -33.988 3.266 1.00 32.53 291 ILE A C 1
ATOM 2396 O O . ILE A 1 291 ? -47.123 -32.958 3.024 1.00 32.53 291 ILE A O 1
ATOM 2400 N N . SER A 1 292 ? -48.409 -34.691 2.357 1.00 32.62 292 SER A N 1
ATOM 2401 C CA . SER A 1 292 ? -48.952 -34.179 1.108 1.00 32.62 292 SER A CA 1
ATOM 2402 C C . SER A 1 292 ? -50.091 -33.221 1.448 1.00 32.62 292 SER A C 1
ATOM 2404 O O . SER A 1 292 ? -51.022 -33.622 2.144 1.00 32.62 292 SER A O 1
ATOM 2406 N N . THR A 1 293 ? -50.071 -32.007 0.907 1.00 31.59 293 THR A N 1
ATOM 2407 C CA . THR A 1 293 ? -51.292 -31.223 0.699 1.00 31.59 293 THR A CA 1
ATOM 2408 C C . THR A 1 293 ? -51.334 -30.742 -0.741 1.00 31.59 293 THR A C 1
ATOM 2410 O O . THR A 1 293 ? -50.346 -30.305 -1.327 1.00 31.59 293 THR A O 1
ATOM 2413 N N . LYS A 1 294 ? -52.507 -30.961 -1.317 1.00 32.59 294 LYS A N 1
ATOM 2414 C CA . LYS A 1 294 ? -52.889 -30.824 -2.709 1.00 32.59 294 LYS A CA 1
ATOM 2415 C C . LYS A 1 294 ? -53.977 -29.753 -2.719 1.00 32.59 294 LYS A C 1
ATOM 2417 O O . LYS A 1 294 ? -54.944 -29.921 -1.990 1.00 32.59 294 LYS A O 1
ATOM 2422 N N . GLY A 1 295 ? -53.825 -28.751 -3.582 1.00 29.48 295 GLY A N 1
ATOM 2423 C CA . GLY A 1 295 ? -54.929 -28.020 -4.214 1.00 29.48 295 GLY A CA 1
ATOM 2424 C C . GLY A 1 295 ? -55.530 -26.827 -3.466 1.00 29.48 295 GLY A C 1
ATOM 2425 O O . GLY A 1 295 ? -56.049 -26.990 -2.375 1.00 29.48 295 GLY A O 1
ATOM 2426 N N . GLU A 1 296 ? -55.468 -25.667 -4.132 1.00 30.86 296 GLU A N 1
ATOM 2427 C CA . GLU A 1 296 ? -56.520 -24.647 -4.387 1.00 30.86 296 GLU A CA 1
ATOM 2428 C C . GLU A 1 296 ? -55.769 -23.374 -4.842 1.00 30.86 296 GLU A C 1
ATOM 2430 O O . GLU A 1 296 ? -54.962 -22.835 -4.096 1.00 30.86 296 GLU A O 1
ATOM 2435 N N . LYS A 1 297 ? -55.646 -23.030 -6.135 1.00 34.22 297 LYS A N 1
ATOM 2436 C CA . LYS A 1 297 ? -56.618 -22.478 -7.106 1.00 34.22 297 LYS A CA 1
ATOM 2437 C C . LYS A 1 297 ? -57.457 -21.306 -6.578 1.00 34.22 297 LYS A C 1
ATOM 2439 O O . LYS A 1 297 ? -58.514 -21.542 -6.027 1.00 34.22 297 LYS A O 1
ATOM 2444 N N . GLU A 1 298 ? -57.004 -20.091 -6.898 1.00 30.98 298 GLU A N 1
ATOM 2445 C CA . GLU A 1 298 ? -57.768 -18.871 -7.254 1.00 30.98 298 GLU A CA 1
ATOM 2446 C C . GLU A 1 298 ? -56.711 -17.826 -7.697 1.00 30.98 298 GLU A C 1
ATOM 2448 O O . GLU A 1 298 ? -55.794 -17.527 -6.944 1.00 30.98 298 GLU A O 1
ATOM 2453 N N . GLN A 1 299 ? -56.506 -17.466 -8.971 1.00 34.44 299 GLN A N 1
ATOM 2454 C CA . GLN A 1 299 ? -57.336 -16.811 -9.997 1.00 34.44 299 GLN A CA 1
ATOM 2455 C C . GLN A 1 299 ? -57.511 -15.291 -9.789 1.00 34.44 299 GLN A C 1
ATOM 2457 O O . GLN A 1 299 ? -58.405 -14.848 -9.083 1.00 34.44 299 GLN A O 1
ATOM 2462 N N . SER A 1 300 ? -56.667 -14.495 -10.467 1.00 30.05 300 SER A N 1
ATOM 2463 C CA . SER A 1 300 ? -56.834 -13.052 -10.758 1.00 30.05 300 SER A CA 1
ATOM 2464 C C . SER A 1 300 ? -55.629 -12.589 -11.609 1.00 30.05 300 SER A C 1
ATOM 2466 O O . SER A 1 300 ? -54.528 -12.511 -11.080 1.00 30.05 300 SER A O 1
ATOM 2468 N N . LYS A 1 301 ? -55.699 -12.562 -12.951 1.00 31.25 301 LYS A N 1
ATOM 2469 C CA . LYS A 1 301 ? -56.184 -11.498 -13.873 1.00 31.25 301 LYS A CA 1
ATOM 2470 C C . LYS A 1 301 ? -55.034 -10.646 -14.450 1.00 31.25 301 LYS A C 1
ATOM 2472 O O . LYS A 1 301 ? -54.275 -10.100 -13.666 1.00 31.25 301 LYS A O 1
ATOM 2477 N N . HIS A 1 302 ? -55.056 -10.490 -15.788 1.00 30.61 302 HIS A N 1
ATOM 2478 C CA . HIS A 1 302 ? -54.478 -9.413 -16.630 1.00 30.61 302 HIS A CA 1
ATOM 2479 C C . HIS A 1 302 ? -52.953 -9.165 -16.541 1.00 30.61 302 HIS A C 1
ATOM 2481 O O . HIS A 1 302 ? -52.384 -9.158 -15.466 1.00 30.61 302 HIS A O 1
ATOM 2487 N N . ASP A 1 303 ? -52.165 -8.922 -17.588 1.00 31.19 303 ASP A N 1
ATOM 2488 C CA . ASP A 1 303 ? -52.346 -8.733 -19.028 1.00 31.19 303 ASP A CA 1
ATOM 2489 C C . ASP A 1 303 ? -51.012 -9.096 -19.704 1.00 31.19 303 ASP A C 1
ATOM 2491 O O . ASP A 1 303 ? -49.943 -8.711 -19.230 1.00 31.19 303 ASP A O 1
ATOM 2495 N N . GLN A 1 304 ? -51.060 -9.818 -20.825 1.00 33.22 304 GLN A N 1
ATOM 2496 C CA . GLN A 1 304 ? -49.918 -9.981 -21.725 1.00 33.22 304 GLN A CA 1
ATOM 2497 C C . GLN A 1 304 ? -49.904 -8.815 -22.715 1.00 33.22 304 GLN A C 1
ATOM 2499 O O . GLN A 1 304 ? -50.800 -8.698 -23.550 1.00 33.22 304 GLN A O 1
ATOM 2504 N N . LYS A 1 305 ? -48.853 -7.990 -22.675 1.00 34.22 305 LYS A N 1
ATOM 2505 C CA . LYS A 1 305 ? -48.487 -7.116 -23.793 1.00 34.22 305 LYS A CA 1
ATOM 2506 C C . LYS A 1 305 ? -46.968 -7.109 -23.975 1.00 34.22 305 LYS A C 1
ATOM 2508 O O . LYS A 1 305 ? -46.234 -6.609 -23.135 1.00 34.22 305 LYS A O 1
ATOM 2513 N N . SER A 1 306 ? -46.561 -7.763 -25.062 1.00 37.69 306 SER A N 1
ATOM 2514 C CA . SER A 1 306 ? -45.362 -7.572 -25.892 1.00 37.69 306 SER A CA 1
ATOM 2515 C C . SER A 1 306 ? -44.206 -6.724 -25.340 1.00 37.69 306 SER A C 1
ATOM 2517 O O . SER A 1 306 ? -44.355 -5.511 -25.212 1.00 37.69 306 SER A O 1
ATOM 2519 N N . LEU A 1 307 ? -43.026 -7.337 -25.207 1.00 29.70 307 LEU A N 1
ATOM 2520 C CA . LEU A 1 307 ? -41.733 -6.747 -25.585 1.00 29.70 307 LEU A CA 1
ATOM 2521 C C . LEU A 1 307 ? -40.666 -7.853 -25.557 1.00 29.70 307 LEU A C 1
ATOM 2523 O O . LEU A 1 307 ? -40.162 -8.237 -24.506 1.00 29.70 307 LEU A O 1
ATOM 2527 N N . ALA A 1 308 ? -40.377 -8.396 -26.735 1.00 34.47 308 ALA A N 1
ATOM 2528 C CA . ALA A 1 308 ? -39.156 -9.128 -27.028 1.00 34.47 308 ALA A CA 1
ATOM 2529 C C . ALA A 1 308 ? -38.369 -8.294 -28.048 1.00 34.47 308 ALA A C 1
ATOM 2531 O O . ALA A 1 308 ? -38.988 -7.580 -28.831 1.00 34.47 308 ALA A O 1
ATOM 2532 N N . GLU A 1 309 ? -37.043 -8.445 -28.021 1.00 36.88 309 GLU A N 1
ATOM 2533 C CA . GLU A 1 309 ? -36.027 -7.802 -28.874 1.00 36.88 309 GLU A CA 1
ATOM 2534 C C . GLU A 1 309 ? -35.486 -6.456 -28.371 1.00 36.88 309 GLU A C 1
ATOM 2536 O O . GLU A 1 309 ? -35.976 -5.397 -28.729 1.00 36.88 309 GLU A O 1
ATOM 2541 N N . THR A 1 310 ? -34.434 -6.521 -27.544 1.00 32.56 310 THR A N 1
ATOM 2542 C CA . THR A 1 310 ? -33.084 -6.006 -27.873 1.00 32.56 310 THR A CA 1
ATOM 2543 C C . THR A 1 310 ? -32.153 -6.259 -26.685 1.00 32.56 310 THR A C 1
ATOM 2545 O O . THR A 1 310 ? -32.199 -5.546 -25.689 1.00 32.56 310 THR A O 1
ATOM 2548 N N . SER A 1 311 ? -31.288 -7.271 -26.778 1.00 34.69 311 SER A N 1
ATOM 2549 C CA . SER A 1 311 ? -30.148 -7.434 -25.864 1.00 34.69 311 SER A CA 1
ATOM 2550 C C . SER A 1 311 ? -28.978 -8.104 -26.589 1.00 34.69 311 SER A C 1
ATOM 2552 O O . SER A 1 311 ? -28.621 -9.244 -26.312 1.00 34.69 311 SER A O 1
ATOM 2554 N N . HIS A 1 312 ? -28.400 -7.394 -27.557 1.00 36.25 312 HIS A N 1
ATOM 2555 C CA . HIS A 1 312 ? -27.081 -7.691 -28.121 1.00 36.25 312 HIS A CA 1
ATOM 2556 C C . HIS A 1 312 ? -26.463 -6.399 -28.675 1.00 36.25 312 HIS A C 1
ATOM 2558 O O . HIS A 1 312 ? -26.338 -6.231 -29.881 1.00 36.25 312 HIS A O 1
ATOM 2564 N N . GLN A 1 313 ? -26.100 -5.457 -27.795 1.00 37.44 313 GLN A N 1
ATOM 2565 C CA . GLN A 1 313 ? -25.250 -4.327 -28.204 1.00 37.44 313 GLN A CA 1
ATOM 2566 C C . GLN A 1 313 ? -24.394 -3.679 -27.099 1.00 37.44 313 GLN A C 1
ATOM 2568 O O . GLN A 1 313 ? -23.627 -2.772 -27.400 1.00 37.44 313 GLN A O 1
ATOM 2573 N N . GLU A 1 314 ? -24.422 -4.155 -25.848 1.00 39.78 314 GLU A N 1
ATOM 2574 C CA . GLU A 1 314 ? -23.676 -3.491 -24.758 1.00 39.78 314 GLU A CA 1
ATOM 2575 C C . GLU A 1 314 ? -22.220 -3.957 -24.568 1.00 39.78 314 GLU A C 1
ATOM 2577 O O . GLU A 1 314 ? -21.457 -3.277 -23.895 1.00 39.78 314 GLU A O 1
ATOM 2582 N N . ASN A 1 315 ? -21.758 -5.024 -25.232 1.00 40.38 315 ASN A N 1
ATOM 2583 C CA . ASN A 1 315 ? -20.373 -5.511 -25.066 1.00 40.38 315 ASN A CA 1
ATOM 2584 C C . ASN A 1 315 ? -19.342 -4.947 -26.066 1.00 40.38 315 ASN A C 1
ATOM 2586 O O . ASN A 1 315 ? -18.168 -5.302 -25.982 1.00 40.38 315 ASN A O 1
ATOM 2590 N N . GLN A 1 316 ? -19.735 -4.076 -27.003 1.00 41.53 316 GLN A N 1
ATOM 2591 C CA . GLN A 1 316 ? -18.785 -3.401 -27.910 1.00 41.53 316 GLN A CA 1
ATOM 2592 C C . GLN A 1 316 ? -18.406 -1.982 -27.447 1.00 41.53 316 GLN A C 1
ATOM 2594 O O . GLN A 1 316 ? -17.356 -1.477 -27.843 1.00 41.53 316 GLN A O 1
ATOM 2599 N N . GLY A 1 317 ? -19.199 -1.365 -26.562 1.00 37.44 317 GLY A N 1
ATOM 2600 C CA . GLY A 1 317 ? -18.943 -0.012 -26.053 1.00 37.44 317 GLY A CA 1
ATOM 2601 C C . GLY A 1 317 ? -17.760 0.071 -25.083 1.00 37.44 317 GLY A C 1
ATOM 2602 O O . GLY A 1 317 ? -16.956 0.995 -25.174 1.00 37.44 317 GLY A O 1
ATOM 2603 N N . GLU A 1 318 ? -17.579 -0.917 -24.201 1.00 41.19 318 GLU A N 1
ATOM 2604 C CA . GLU A 1 318 ? -16.506 -0.879 -23.190 1.00 41.19 318 GLU A CA 1
ATOM 2605 C C . GLU A 1 318 ? -15.096 -1.067 -23.780 1.00 41.19 318 GLU A C 1
ATOM 2607 O O . GLU A 1 318 ? -14.134 -0.492 -23.268 1.00 41.19 318 GLU A O 1
ATOM 2612 N N . GLN A 1 319 ? -14.958 -1.790 -24.900 1.00 43.22 319 GLN A N 1
ATOM 2613 C CA . GLN A 1 319 ? -13.675 -1.907 -25.607 1.00 43.22 319 GLN A CA 1
ATOM 2614 C C . GLN A 1 319 ? -13.302 -0.624 -26.363 1.00 43.22 319 GLN A C 1
ATOM 2616 O O . GLN A 1 319 ? -12.119 -0.304 -26.449 1.00 43.22 319 GLN A O 1
ATOM 2621 N N . GLN A 1 320 ? -14.277 0.145 -26.864 1.00 40.97 320 GLN A N 1
ATOM 2622 C CA . GLN A 1 320 ? -14.008 1.437 -27.507 1.00 40.97 320 GLN A CA 1
ATOM 2623 C C . GLN A 1 320 ? -13.623 2.526 -26.499 1.00 40.97 320 GLN A C 1
ATOM 2625 O O . GLN A 1 320 ? -12.748 3.334 -26.800 1.00 40.97 320 GLN A O 1
ATOM 2630 N N . VAL A 1 321 ? -14.197 2.529 -25.290 1.00 44.44 321 VAL A N 1
ATOM 2631 C CA . VAL A 1 321 ? -13.871 3.533 -24.258 1.00 44.44 321 VAL A CA 1
ATOM 2632 C C . VAL A 1 321 ? -12.436 3.364 -23.729 1.00 44.44 321 VAL A C 1
ATOM 2634 O O . VAL A 1 321 ? -11.710 4.350 -23.640 1.00 44.44 321 VAL A O 1
ATOM 2637 N N . GLN A 1 322 ? -11.956 2.131 -23.502 1.00 47.53 322 GLN A N 1
ATOM 2638 C CA . GLN A 1 322 ? -10.540 1.885 -23.149 1.00 47.53 322 GLN A CA 1
ATOM 2639 C C . GLN A 1 322 ? -9.556 2.237 -24.285 1.00 47.53 322 GLN A C 1
ATOM 2641 O O . GLN A 1 322 ? -8.402 2.600 -24.034 1.00 47.53 322 GLN A O 1
ATOM 2646 N N . LEU A 1 323 ? -10.006 2.140 -25.540 1.00 46.03 323 LEU A N 1
ATOM 2647 C CA . LEU A 1 323 ? -9.208 2.451 -26.726 1.00 46.03 323 LEU A CA 1
ATOM 2648 C C . LEU A 1 323 ? -9.039 3.966 -26.926 1.00 46.03 323 LEU A C 1
ATOM 2650 O O . LEU A 1 323 ? -7.945 4.419 -27.255 1.00 46.03 323 LEU A O 1
ATOM 2654 N N . VAL A 1 324 ? -10.092 4.756 -26.683 1.00 41.31 324 VAL A N 1
ATOM 2655 C CA . VAL A 1 324 ? -10.046 6.227 -26.781 1.00 41.31 324 VAL A CA 1
ATOM 2656 C C . VAL A 1 324 ? -9.119 6.823 -25.716 1.00 41.31 324 VAL A C 1
ATOM 2658 O O . VAL A 1 324 ? -8.315 7.695 -26.045 1.00 41.31 324 VAL A O 1
ATOM 2661 N N . ASP A 1 325 ? -9.131 6.293 -24.490 1.00 42.34 325 ASP A N 1
ATOM 2662 C CA . ASP A 1 325 ? -8.216 6.728 -23.422 1.00 42.34 325 ASP A CA 1
ATOM 2663 C C . ASP A 1 325 ? -6.745 6.400 -23.740 1.00 42.34 325 ASP A C 1
ATOM 2665 O O . ASP A 1 325 ? -5.848 7.203 -23.471 1.00 42.34 325 ASP A O 1
ATOM 2669 N N . SER A 1 326 ? -6.490 5.258 -24.389 1.00 42.41 326 SER A N 1
ATOM 2670 C CA . SER A 1 326 ? -5.147 4.873 -24.850 1.00 42.41 326 SER A CA 1
ATOM 2671 C C . SER A 1 326 ? -4.651 5.785 -25.981 1.00 42.41 326 SER A C 1
ATOM 2673 O O . SER A 1 326 ? -3.505 6.224 -25.967 1.00 42.41 326 SER A O 1
ATOM 2675 N N . ILE A 1 327 ? -5.518 6.145 -26.935 1.00 42.16 327 ILE A N 1
ATOM 2676 C CA . ILE A 1 327 ? -5.181 7.058 -28.040 1.00 42.16 327 ILE A CA 1
ATOM 2677 C C . ILE A 1 327 ? -4.906 8.478 -27.519 1.00 42.16 327 ILE A C 1
ATOM 2679 O O . ILE A 1 327 ? -3.943 9.111 -27.956 1.00 42.16 327 ILE A O 1
ATOM 2683 N N . HIS A 1 328 ? -5.684 8.960 -26.544 1.00 43.28 328 HIS A N 1
ATOM 2684 C CA . HIS A 1 328 ? -5.518 10.303 -25.980 1.00 43.28 328 HIS A CA 1
ATOM 2685 C C . HIS A 1 328 ? -4.218 10.450 -25.162 1.00 43.28 328 HIS A C 1
ATOM 2687 O O . HIS A 1 328 ? -3.614 11.527 -25.149 1.00 43.28 328 HIS A O 1
ATOM 2693 N N . HIS A 1 329 ? -3.746 9.366 -24.531 1.00 46.25 329 HIS A N 1
ATOM 2694 C CA . HIS A 1 329 ? -2.448 9.310 -23.843 1.00 46.25 329 HIS A CA 1
ATOM 2695 C C . HIS A 1 329 ? -1.255 9.251 -24.823 1.00 46.25 329 HIS A C 1
ATOM 2697 O O . HIS A 1 329 ? -0.146 9.683 -24.492 1.00 46.25 329 HIS A O 1
ATOM 2703 N N . LEU A 1 330 ? -1.474 8.750 -26.045 1.00 43.09 330 LEU A N 1
ATOM 2704 C CA . LEU A 1 330 ? -0.456 8.613 -27.094 1.00 43.09 330 LEU A CA 1
ATOM 2705 C C . LEU A 1 330 ? -0.297 9.883 -27.947 1.00 43.09 330 LEU A C 1
ATOM 2707 O O . LEU A 1 330 ? 0.815 10.189 -28.374 1.00 43.09 330 LEU A O 1
ATOM 2711 N N . SER A 1 331 ? -1.356 10.679 -28.136 1.00 39.72 331 SER A N 1
ATOM 2712 C CA . SER A 1 331 ? -1.274 11.980 -28.826 1.00 39.72 331 SER A CA 1
ATOM 2713 C C . SER A 1 331 ? -0.338 12.986 -28.137 1.00 39.72 331 SER A C 1
ATOM 2715 O O . SER A 1 331 ? 0.241 13.840 -28.802 1.00 39.72 331 SER A O 1
ATOM 2717 N N . THR A 1 332 ? -0.111 12.851 -26.828 1.00 40.94 332 THR A N 1
ATOM 2718 C CA . THR A 1 332 ? 0.839 13.671 -26.053 1.00 40.94 332 THR A CA 1
ATOM 2719 C C . THR A 1 332 ? 2.316 13.331 -26.282 1.00 40.94 332 THR A C 1
ATOM 2721 O O . THR A 1 332 ? 3.176 14.129 -25.919 1.00 40.94 332 THR A O 1
ATOM 2724 N N . LEU A 1 333 ? 2.642 12.193 -26.909 1.00 40.12 333 LEU A N 1
ATOM 2725 C CA . LEU A 1 333 ? 4.030 11.814 -27.225 1.00 40.12 333 LEU A CA 1
ATOM 2726 C C . LEU A 1 333 ? 4.564 12.491 -28.501 1.00 40.12 333 LEU A C 1
ATOM 2728 O O . LEU A 1 333 ? 5.773 12.471 -28.750 1.00 40.12 333 LEU A O 1
ATOM 2732 N N . ASN A 1 334 ? 3.688 13.107 -29.299 1.00 40.69 334 ASN A N 1
ATOM 2733 C CA . ASN A 1 334 ? 4.041 13.681 -30.592 1.00 40.69 334 ASN A CA 1
ATOM 2734 C C . ASN A 1 334 ? 4.360 15.182 -30.476 1.00 40.69 334 ASN A C 1
ATOM 2736 O O . ASN A 1 334 ? 3.498 16.031 -30.688 1.00 40.69 334 ASN A O 1
ATOM 2740 N N . ILE A 1 335 ? 5.608 15.516 -30.126 1.00 34.38 335 ILE A N 1
ATOM 2741 C CA . ILE A 1 335 ? 6.142 16.884 -30.238 1.00 34.38 335 ILE A CA 1
ATOM 2742 C C . ILE A 1 335 ? 7.541 16.848 -30.881 1.00 34.38 335 ILE A C 1
ATOM 2744 O O . ILE A 1 335 ? 8.502 16.358 -30.288 1.00 34.38 335 ILE A O 1
ATOM 2748 N N . ASN A 1 336 ? 7.586 17.361 -32.117 1.00 32.72 336 ASN A N 1
ATOM 2749 C CA . ASN A 1 336 ? 8.688 17.889 -32.937 1.00 32.72 336 ASN A CA 1
ATOM 2750 C C . ASN A 1 336 ? 10.133 17.446 -32.637 1.00 32.72 336 ASN A C 1
ATOM 2752 O O . ASN A 1 336 ? 10.827 18.017 -31.797 1.00 32.72 336 ASN A O 1
ATOM 2756 N N . THR A 1 337 ? 10.647 16.541 -33.470 1.00 33.28 337 THR A N 1
ATOM 2757 C CA . THR A 1 337 ? 12.084 16.303 -33.658 1.00 33.28 337 THR A CA 1
ATOM 2758 C C . THR A 1 337 ? 12.672 17.432 -34.517 1.00 33.28 337 THR A C 1
ATOM 2760 O O . THR A 1 337 ? 12.440 17.490 -35.721 1.00 33.28 337 THR A O 1
ATOM 2763 N N . ARG A 1 338 ? 13.434 18.359 -33.919 1.00 29.89 338 ARG A N 1
ATOM 2764 C CA . ARG A 1 338 ? 14.307 19.274 -34.677 1.00 29.89 338 ARG A CA 1
ATOM 2765 C C . ARG A 1 338 ? 15.610 18.545 -35.008 1.00 29.89 338 ARG A C 1
ATOM 2767 O O . ARG A 1 338 ? 16.350 18.175 -34.103 1.00 29.89 338 ARG A O 1
ATOM 2774 N N . GLN A 1 339 ? 15.875 18.348 -36.298 1.00 30.38 339 GLN A N 1
ATOM 2775 C CA . GLN A 1 339 ? 17.169 17.895 -36.810 1.00 30.38 339 GLN A CA 1
ATOM 2776 C C . GLN A 1 339 ? 18.241 18.956 -36.526 1.00 30.38 339 GLN A C 1
ATOM 2778 O O . GLN A 1 339 ? 18.098 20.109 -36.928 1.00 30.38 339 GLN A O 1
ATOM 2783 N N . ILE A 1 340 ? 19.319 18.552 -35.857 1.00 29.12 340 ILE A N 1
ATOM 2784 C CA . ILE A 1 340 ? 20.592 19.273 -35.830 1.00 29.12 340 ILE A CA 1
ATOM 2785 C C . ILE A 1 340 ? 21.610 18.324 -36.463 1.00 29.12 340 ILE A C 1
ATOM 2787 O O . ILE A 1 340 ? 21.914 17.277 -35.895 1.00 29.12 340 ILE A O 1
ATOM 2791 N N . ASN A 1 341 ? 22.092 18.672 -37.655 1.00 33.81 341 ASN A N 1
ATOM 2792 C CA . ASN A 1 341 ? 23.269 18.048 -38.256 1.00 33.81 341 ASN A CA 1
ATOM 2793 C C . ASN A 1 341 ? 24.529 18.614 -37.590 1.00 33.81 341 ASN A C 1
ATOM 2795 O O . ASN A 1 341 ? 24.600 19.833 -37.412 1.00 33.81 341 ASN A O 1
ATOM 2799 N N . PRO A 1 342 ? 25.556 17.791 -37.341 1.00 35.44 342 PRO A N 1
ATOM 2800 C CA . PRO A 1 342 ? 26.925 18.266 -37.346 1.00 35.44 342 PRO A CA 1
ATOM 2801 C C . PRO A 1 342 ? 27.695 17.693 -38.540 1.00 35.44 342 PRO A C 1
ATOM 2803 O O . PRO A 1 342 ? 27.617 16.506 -38.858 1.00 35.44 342 PRO A O 1
ATOM 2806 N N . GLU A 1 343 ? 28.414 18.601 -39.192 1.00 26.33 343 GLU A N 1
ATOM 2807 C CA . GLU A 1 343 ? 29.402 18.351 -40.233 1.00 26.33 343 GLU A CA 1
ATOM 2808 C C . GLU A 1 343 ? 30.481 17.359 -39.792 1.00 26.33 343 GLU A C 1
ATOM 2810 O O . GLU A 1 343 ? 30.895 17.290 -38.635 1.00 26.33 343 GLU A O 1
ATOM 2815 N N . SER A 1 344 ? 30.923 16.602 -40.788 1.00 32.22 344 SER A N 1
ATOM 2816 C CA . SER A 1 344 ? 32.017 15.648 -40.791 1.00 32.22 344 SER A CA 1
ATOM 2817 C C . SER A 1 344 ? 33.382 16.310 -40.619 1.00 32.22 344 SER A C 1
ATOM 2819 O O . SER A 1 344 ? 33.699 17.249 -41.350 1.00 32.22 344 SER A O 1
ATOM 2821 N N . THR A 1 345 ? 34.241 15.688 -39.814 1.00 29.80 345 THR A N 1
ATOM 2822 C CA . THR A 1 345 ? 35.689 15.740 -40.034 1.00 29.80 345 THR A CA 1
ATOM 2823 C C . THR A 1 345 ? 36.232 14.319 -39.962 1.00 29.80 345 THR A C 1
ATOM 2825 O O . THR A 1 345 ? 36.023 13.611 -38.978 1.00 29.80 345 THR A O 1
ATOM 2828 N N . GLU A 1 346 ? 36.845 13.896 -41.063 1.00 34.25 346 GLU A N 1
ATOM 2829 C CA . GLU A 1 346 ? 37.563 12.636 -41.229 1.00 34.25 346 GLU A CA 1
ATOM 2830 C C . GLU A 1 346 ? 38.779 12.594 -40.300 1.00 34.25 346 GLU A C 1
ATOM 2832 O O . GLU A 1 346 ? 39.535 13.561 -40.248 1.00 34.25 346 GLU A O 1
ATOM 2837 N N . GLU A 1 347 ? 39.017 11.463 -39.633 1.00 31.67 347 GLU A N 1
ATOM 2838 C CA . GLU A 1 347 ? 40.377 11.102 -39.241 1.00 31.67 347 GLU A CA 1
ATOM 2839 C C . GLU A 1 347 ? 40.585 9.582 -39.199 1.00 31.67 347 GLU A C 1
ATOM 2841 O O . GLU A 1 347 ? 39.673 8.782 -38.991 1.00 31.67 347 GLU A O 1
ATOM 2846 N N . THR A 1 348 ? 41.822 9.245 -39.521 1.00 29.19 348 THR A N 1
ATOM 2847 C CA . THR A 1 348 ? 42.345 8.054 -40.184 1.00 29.19 348 THR A CA 1
ATOM 2848 C C . THR A 1 348 ? 42.435 6.806 -39.297 1.00 29.19 348 THR A C 1
ATOM 2850 O O . THR A 1 348 ? 42.568 6.867 -38.080 1.00 29.19 348 THR A O 1
ATOM 2853 N N . VAL A 1 349 ? 42.398 5.662 -39.979 1.00 31.95 349 VAL A N 1
ATOM 2854 C CA . VAL A 1 349 ? 42.579 4.280 -39.520 1.00 31.95 349 VAL A CA 1
ATOM 2855 C C . VAL A 1 349 ? 43.955 4.042 -38.886 1.00 31.95 349 VAL A C 1
ATOM 2857 O O . VAL A 1 349 ? 44.959 4.335 -39.528 1.00 31.95 349 VAL A O 1
ATOM 2860 N N . GLU A 1 350 ? 44.000 3.374 -37.727 1.00 28.86 350 GLU A N 1
ATOM 2861 C CA . GLU A 1 350 ? 45.109 2.478 -37.361 1.00 28.86 350 GLU A CA 1
ATOM 2862 C C . GLU A 1 350 ? 44.584 1.162 -36.759 1.00 28.86 350 GLU A C 1
ATOM 2864 O O . GLU A 1 350 ? 43.719 1.136 -35.880 1.00 28.86 350 GLU A O 1
ATOM 2869 N N . ASP A 1 351 ? 45.116 0.068 -37.306 1.00 32.12 351 ASP A N 1
ATOM 2870 C CA . ASP A 1 351 ? 44.872 -1.332 -36.969 1.00 32.12 351 ASP A CA 1
ATOM 2871 C C . ASP A 1 351 ? 45.240 -1.657 -35.514 1.00 32.12 351 ASP A C 1
ATOM 2873 O O . ASP A 1 351 ? 46.370 -1.430 -35.080 1.00 32.12 351 ASP A O 1
ATOM 2877 N N . VAL A 1 352 ? 44.324 -2.304 -34.783 1.00 30.66 352 VAL A N 1
ATOM 2878 C CA . VAL A 1 352 ? 44.646 -2.977 -33.517 1.00 30.66 352 VAL A CA 1
ATOM 2879 C C . VAL A 1 352 ? 44.238 -4.444 -33.586 1.00 30.66 352 VAL A C 1
ATOM 2881 O O . VAL A 1 352 ? 43.069 -4.821 -33.670 1.00 30.66 352 VAL A O 1
ATOM 2884 N N . THR A 1 353 ? 45.280 -5.261 -33.544 1.00 29.52 353 THR A N 1
ATOM 2885 C CA . THR A 1 353 ? 45.350 -6.716 -33.576 1.00 29.52 353 THR A CA 1
ATOM 2886 C C . THR A 1 353 ? 44.504 -7.363 -32.474 1.00 29.52 353 THR A C 1
ATOM 2888 O O . THR A 1 353 ? 44.703 -7.114 -31.286 1.00 29.52 353 THR A O 1
ATOM 2891 N N . GLN A 1 354 ? 43.582 -8.249 -32.863 1.00 34.19 354 GLN A N 1
ATOM 2892 C CA . GLN A 1 354 ? 42.846 -9.128 -31.951 1.00 34.19 354 GLN A CA 1
ATOM 2893 C C . GLN A 1 354 ? 43.773 -10.213 -31.383 1.00 34.19 354 GLN A C 1
ATOM 2895 O O . GLN A 1 354 ? 44.226 -11.089 -32.122 1.00 34.19 354 GLN A O 1
ATOM 2900 N N . SER A 1 355 ? 44.002 -10.204 -30.068 1.00 31.47 355 SER A N 1
ATOM 2901 C CA . SER A 1 355 ? 44.553 -11.348 -29.339 1.00 31.47 355 SER A CA 1
ATOM 2902 C C . SER A 1 355 ? 43.431 -12.275 -28.856 1.00 31.47 355 SER A C 1
ATOM 2904 O O . SER A 1 355 ? 42.473 -11.863 -28.202 1.00 31.47 355 SER A O 1
ATOM 2906 N N . LYS A 1 356 ? 43.564 -13.552 -29.224 1.00 38.62 356 LYS A N 1
ATOM 2907 C CA . LYS A 1 356 ? 42.950 -14.703 -28.549 1.00 38.62 356 LYS A CA 1
ATOM 2908 C C . LYS A 1 356 ? 43.735 -15.013 -27.264 1.00 38.62 356 LYS A C 1
ATOM 2910 O O . LYS A 1 356 ? 44.869 -14.558 -27.147 1.00 38.62 356 LYS A O 1
ATOM 2915 N N . ASP A 1 357 ? 43.120 -15.826 -26.397 1.00 32.47 357 ASP A N 1
ATOM 2916 C CA . ASP A 1 357 ? 43.613 -16.419 -25.130 1.00 32.47 357 ASP A CA 1
ATOM 2917 C C . ASP A 1 357 ? 43.106 -15.659 -23.882 1.00 32.47 357 ASP A C 1
ATOM 2919 O O . ASP A 1 357 ? 43.196 -14.441 -23.819 1.00 32.47 357 ASP A O 1
ATOM 2923 N N . ASN A 1 358 ? 42.525 -16.242 -22.826 1.00 32.47 358 ASN A N 1
ATOM 2924 C CA . ASN A 1 358 ? 42.358 -17.623 -22.374 1.00 32.47 358 ASN A CA 1
ATOM 2925 C C . ASN A 1 358 ? 41.106 -17.709 -21.469 1.00 32.47 358 ASN A C 1
ATOM 2927 O O . ASN A 1 358 ? 40.994 -16.963 -20.496 1.00 32.47 358 ASN A O 1
ATOM 2931 N N . ASP A 1 359 ? 40.212 -18.661 -21.745 1.00 42.56 359 ASP A N 1
ATOM 2932 C CA . ASP A 1 359 ? 39.104 -19.071 -20.869 1.00 42.56 359 ASP A CA 1
ATOM 2933 C C . ASP A 1 359 ? 39.603 -20.157 -19.899 1.00 42.56 359 ASP A C 1
ATOM 2935 O O . ASP A 1 359 ? 39.474 -21.351 -20.161 1.00 42.56 359 ASP A O 1
ATOM 2939 N N . VAL A 1 360 ? 40.211 -19.766 -18.774 1.00 43.56 360 VAL A N 1
ATOM 2940 C CA . VAL A 1 360 ? 40.455 -20.676 -17.640 1.00 43.56 360 VAL A CA 1
ATOM 2941 C C . VAL A 1 360 ? 40.309 -19.895 -16.327 1.00 43.56 360 VAL A C 1
ATOM 2943 O O . VAL A 1 360 ? 40.992 -18.900 -16.117 1.00 43.56 360 VAL A O 1
ATOM 2946 N N . ASN A 1 361 ? 39.442 -20.405 -15.440 1.00 40.22 361 ASN A N 1
ATOM 2947 C CA . ASN A 1 361 ? 39.086 -19.951 -14.079 1.00 40.22 361 ASN A CA 1
ATOM 2948 C C . ASN A 1 361 ? 37.997 -18.866 -13.917 1.00 40.22 361 ASN A C 1
ATOM 2950 O O . ASN A 1 361 ? 38.265 -17.735 -13.526 1.00 40.22 361 ASN A O 1
ATOM 2954 N N . GLN A 1 362 ? 36.727 -19.280 -14.051 1.00 46.50 362 GLN A N 1
ATOM 2955 C CA . GLN A 1 362 ? 35.534 -18.531 -13.602 1.00 46.50 362 GLN A CA 1
ATOM 2956 C C . GLN A 1 362 ? 34.782 -19.156 -12.399 1.00 46.50 362 GLN A C 1
ATOM 2958 O O . GLN A 1 362 ? 33.623 -18.825 -12.168 1.00 46.50 362 GLN A O 1
ATOM 2963 N N . ASN A 1 363 ? 35.404 -20.022 -11.588 1.00 45.38 363 ASN A N 1
ATOM 2964 C CA . ASN A 1 363 ? 34.695 -20.731 -10.501 1.00 45.38 363 ASN A CA 1
ATOM 2965 C C . ASN A 1 363 ? 35.111 -20.364 -9.065 1.00 45.38 363 ASN A C 1
ATOM 2967 O O . ASN A 1 363 ? 34.879 -21.148 -8.148 1.00 45.38 363 ASN A O 1
ATOM 2971 N N . GLN A 1 364 ? 35.646 -19.163 -8.825 1.00 42.47 364 GLN A N 1
ATOM 2972 C CA . GLN A 1 364 ? 35.608 -18.593 -7.474 1.00 42.47 364 GLN A CA 1
ATOM 2973 C C . GLN A 1 364 ? 34.565 -17.474 -7.415 1.00 42.47 364 GLN A C 1
ATOM 2975 O O . GLN A 1 364 ? 34.736 -16.458 -8.093 1.00 42.47 364 GLN A O 1
ATOM 2980 N N . PRO A 1 365 ? 33.474 -17.626 -6.635 1.00 42.12 365 PRO A N 1
ATOM 2981 C CA . PRO A 1 365 ? 32.556 -16.527 -6.399 1.00 42.12 365 PRO A CA 1
ATOM 2982 C C . PRO A 1 365 ? 33.336 -15.442 -5.662 1.00 42.12 365 PRO A C 1
ATOM 2984 O O . PRO A 1 365 ? 33.722 -15.603 -4.507 1.00 42.12 365 PRO A O 1
ATOM 2987 N N . SER A 1 366 ? 33.610 -14.340 -6.347 1.00 40.75 366 SER A N 1
ATOM 2988 C CA . SER A 1 366 ? 34.234 -13.160 -5.771 1.00 40.75 366 SER A CA 1
ATOM 2989 C C . SER A 1 366 ? 33.276 -12.539 -4.748 1.00 40.75 366 SER A C 1
ATOM 2991 O O . SER A 1 366 ? 32.459 -11.674 -5.060 1.00 40.75 366 SER A O 1
ATOM 2993 N N . VAL A 1 367 ? 33.377 -13.003 -3.497 1.00 52.50 367 VAL A N 1
ATOM 2994 C CA . VAL A 1 367 ? 32.585 -12.544 -2.337 1.00 52.50 367 VAL A CA 1
ATOM 2995 C C . VAL A 1 367 ? 32.687 -11.017 -2.150 1.00 52.50 367 VAL A C 1
ATOM 2997 O O . VAL A 1 367 ? 31.758 -10.374 -1.666 1.00 52.50 367 VAL A O 1
ATOM 3000 N N . LEU A 1 368 ? 33.758 -10.402 -2.663 1.00 47.06 368 LEU A N 1
ATOM 3001 C CA . LEU A 1 368 ? 34.046 -8.969 -2.577 1.00 47.06 368 LEU A CA 1
ATOM 3002 C C . LEU A 1 368 ? 33.130 -8.047 -3.414 1.00 47.06 368 LEU A C 1
ATOM 3004 O O . LEU A 1 368 ? 33.073 -6.852 -3.134 1.00 47.06 368 LEU A O 1
ATOM 3008 N N . PHE A 1 369 ? 32.361 -8.542 -4.394 1.00 43.22 369 PHE A N 1
ATOM 3009 C CA . PHE A 1 369 ? 31.500 -7.674 -5.229 1.00 43.22 369 PHE A CA 1
ATOM 3010 C C . PHE A 1 369 ? 30.159 -7.258 -4.583 1.00 43.22 369 PHE A C 1
ATOM 3012 O O . PHE A 1 369 ? 29.358 -6.559 -5.213 1.00 43.22 369 PHE A O 1
ATOM 3019 N N . LEU A 1 370 ? 29.868 -7.673 -3.344 1.00 51.59 370 LEU A N 1
ATOM 3020 C CA . LEU A 1 370 ? 28.487 -7.714 -2.842 1.00 51.59 370 LEU A CA 1
ATOM 3021 C C . LEU A 1 370 ? 28.111 -6.732 -1.733 1.00 51.59 370 LEU A C 1
ATOM 3023 O O . LEU A 1 370 ? 26.921 -6.619 -1.425 1.00 51.59 370 LEU A O 1
ATOM 3027 N N . ILE A 1 371 ? 29.038 -5.949 -1.181 1.00 56.53 371 ILE A N 1
ATOM 3028 C CA . ILE A 1 371 ? 28.670 -4.975 -0.146 1.00 56.53 371 ILE A CA 1
ATOM 3029 C C . ILE A 1 371 ? 28.446 -3.618 -0.801 1.00 56.53 371 ILE A C 1
ATOM 3031 O O . ILE A 1 371 ? 29.264 -2.702 -0.739 1.00 56.53 371 ILE A O 1
ATOM 3035 N N . LYS A 1 372 ? 27.282 -3.476 -1.449 1.00 63.78 372 LYS A N 1
ATOM 3036 C CA . LYS A 1 372 ? 26.776 -2.137 -1.751 1.00 63.78 372 LYS A CA 1
ATOM 3037 C C . LYS A 1 372 ? 26.760 -1.329 -0.446 1.00 63.78 372 LYS A C 1
ATOM 3039 O O . LYS A 1 372 ? 26.307 -1.854 0.575 1.00 63.78 372 LYS A O 1
ATOM 3044 N N . PRO A 1 373 ? 27.229 -0.077 -0.483 1.00 65.88 373 PRO A N 1
ATOM 3045 C CA . PRO A 1 373 ? 27.320 0.768 0.696 1.00 65.88 373 PRO A CA 1
ATOM 3046 C C . PRO A 1 373 ? 25.958 0.891 1.381 1.00 65.88 373 PRO A C 1
ATOM 3048 O O . PRO A 1 373 ? 24.935 1.070 0.712 1.00 65.88 373 PRO A O 1
ATOM 3051 N N . LEU A 1 374 ? 25.984 0.768 2.709 1.00 64.75 374 LEU A N 1
ATOM 3052 C CA . LEU A 1 374 ? 24.819 0.676 3.586 1.00 64.75 374 LEU A CA 1
ATOM 3053 C C . LEU A 1 374 ? 23.837 1.831 3.298 1.00 64.75 374 LEU A C 1
ATOM 3055 O O . LEU A 1 374 ? 24.264 2.993 3.269 1.00 64.75 374 LEU A O 1
ATOM 3059 N N . PRO A 1 375 ? 22.532 1.566 3.089 1.00 67.69 375 PRO A N 1
ATOM 3060 C CA . PRO A 1 375 ? 21.547 2.635 3.036 1.00 67.69 375 PRO A CA 1
ATOM 3061 C C . PRO A 1 375 ? 21.507 3.314 4.409 1.00 67.69 375 PRO A C 1
ATOM 3063 O O . PRO A 1 375 ? 21.040 2.733 5.389 1.00 67.69 375 PRO A O 1
ATOM 3066 N N . LYS A 1 376 ? 22.036 4.538 4.494 1.00 83.06 376 LYS A N 1
ATOM 3067 C CA . LYS A 1 376 ? 21.962 5.336 5.717 1.00 83.06 376 LYS A CA 1
ATOM 3068 C C . LYS A 1 376 ? 20.523 5.804 5.894 1.00 83.06 376 LYS A C 1
ATOM 3070 O O . LYS A 1 376 ? 19.962 6.420 4.990 1.00 83.06 376 LYS A O 1
ATOM 3075 N N . ILE A 1 377 ? 19.945 5.509 7.054 1.00 89.06 377 ILE A N 1
ATOM 3076 C CA . ILE A 1 377 ? 18.639 6.043 7.426 1.00 89.06 377 ILE A CA 1
ATOM 3077 C C . ILE A 1 377 ? 18.786 7.554 7.588 1.00 89.06 377 ILE A C 1
ATOM 3079 O O . ILE A 1 377 ? 19.694 8.046 8.254 1.00 89.06 377 ILE A O 1
ATOM 3083 N N . VAL A 1 378 ? 17.911 8.274 6.905 1.00 92.50 378 VAL A N 1
ATOM 3084 C CA . VAL A 1 378 ? 17.826 9.729 6.918 1.00 92.50 378 VAL A CA 1
ATOM 3085 C C . VAL A 1 378 ? 16.693 10.132 7.848 1.00 92.50 378 VAL A C 1
ATOM 3087 O O . VAL A 1 378 ? 15.528 9.949 7.496 1.00 92.50 378 VAL A O 1
ATOM 3090 N N . ASP A 1 379 ? 17.031 10.697 9.006 1.00 93.44 379 ASP A N 1
ATOM 3091 C CA . ASP A 1 379 ? 16.063 11.051 10.055 1.00 93.44 379 ASP A CA 1
ATOM 3092 C C . ASP A 1 379 ? 14.968 11.982 9.537 1.00 93.44 379 ASP A C 1
ATOM 3094 O O . ASP A 1 379 ? 13.789 11.742 9.762 1.00 93.44 379 ASP A O 1
ATOM 3098 N N . LYS A 1 380 ? 15.340 12.971 8.716 1.00 94.94 380 LYS A N 1
ATOM 3099 C CA . LYS A 1 380 ? 14.377 13.883 8.086 1.00 94.94 380 LYS A CA 1
ATOM 3100 C C . LYS A 1 380 ? 13.330 13.153 7.236 1.00 94.94 380 LYS A C 1
ATOM 3102 O O . LYS A 1 380 ? 12.169 13.544 7.243 1.00 94.94 380 LYS A O 1
ATOM 3107 N N . LEU A 1 381 ? 13.720 12.103 6.506 1.00 95.12 381 LEU A N 1
ATOM 3108 C CA . LEU A 1 381 ? 12.774 11.301 5.724 1.00 95.12 381 LEU A CA 1
ATOM 3109 C C . LEU A 1 381 ? 11.917 10.413 6.632 1.00 95.12 381 LEU A C 1
ATOM 3111 O O . LEU A 1 381 ? 10.724 10.269 6.392 1.00 95.12 381 LEU A O 1
ATOM 3115 N N . THR A 1 382 ? 12.524 9.835 7.669 1.00 95.31 382 THR A N 1
ATOM 3116 C CA . THR A 1 382 ? 11.835 9.038 8.690 1.00 95.31 382 THR A CA 1
ATOM 3117 C C . THR A 1 382 ? 10.712 9.855 9.328 1.00 95.31 382 THR A C 1
ATOM 3119 O O . THR A 1 382 ? 9.560 9.457 9.194 1.00 95.31 382 THR A O 1
ATOM 3122 N N . THR A 1 383 ? 11.031 11.017 9.910 1.00 96.19 383 THR A N 1
ATOM 3123 C CA . THR A 1 383 ? 10.063 11.943 10.521 1.00 96.19 383 THR A CA 1
ATOM 3124 C C . THR A 1 383 ? 9.000 12.379 9.519 1.00 96.19 383 THR A C 1
ATOM 3126 O O . THR A 1 383 ? 7.810 12.324 9.817 1.00 96.19 383 THR A O 1
ATOM 3129 N N . PHE A 1 384 ? 9.403 12.729 8.293 1.00 97.56 384 PHE A N 1
ATOM 3130 C CA . PHE A 1 384 ? 8.450 13.132 7.265 1.00 97.56 384 PHE A CA 1
ATOM 3131 C C . PHE A 1 384 ? 7.419 12.033 6.959 1.00 97.56 384 PHE A C 1
ATOM 3133 O O . PHE A 1 384 ? 6.228 12.315 6.881 1.00 97.56 384 PHE A O 1
ATOM 3140 N N . LEU A 1 385 ? 7.843 10.777 6.789 1.00 96.81 385 LEU A N 1
ATOM 3141 C CA . LEU A 1 385 ? 6.926 9.681 6.457 1.00 96.81 385 LEU A CA 1
ATOM 3142 C C . LEU A 1 385 ? 6.070 9.241 7.655 1.00 96.81 385 LEU A C 1
ATOM 3144 O O . LEU A 1 385 ? 4.896 8.920 7.464 1.00 96.81 385 LEU A O 1
ATOM 3148 N N . SER A 1 386 ? 6.641 9.200 8.865 1.00 95.75 386 SER A N 1
ATOM 3149 C CA . SER A 1 386 ? 5.947 8.716 10.066 1.00 95.75 386 SER A CA 1
ATOM 3150 C C . SER A 1 386 ? 5.021 9.749 10.702 1.00 95.75 386 SER A C 1
ATOM 3152 O O . SER A 1 386 ? 4.039 9.361 11.332 1.00 95.75 386 SER A O 1
ATOM 3154 N N . GLU A 1 387 ? 5.317 11.041 10.553 1.00 96.19 387 GLU A N 1
ATOM 3155 C CA . GLU A 1 387 ? 4.605 12.124 11.239 1.00 96.19 387 GLU A CA 1
ATOM 3156 C C . GLU A 1 387 ? 3.962 13.091 10.243 1.00 96.19 387 GLU A C 1
ATOM 3158 O O . GLU A 1 387 ? 2.735 13.138 10.152 1.00 96.19 387 GLU A O 1
ATOM 3163 N N . ASP A 1 388 ? 4.755 13.818 9.452 1.00 97.62 388 ASP A N 1
ATOM 3164 C CA . ASP A 1 388 ? 4.243 14.922 8.624 1.00 97.62 388 ASP A CA 1
ATOM 3165 C C . ASP A 1 388 ? 3.280 14.451 7.528 1.00 97.62 388 ASP A C 1
ATOM 3167 O O . ASP A 1 388 ? 2.172 14.973 7.377 1.00 97.62 388 ASP A O 1
ATOM 3171 N N . LEU A 1 389 ? 3.696 13.462 6.735 1.00 97.88 389 LEU A N 1
ATOM 3172 C CA . LEU A 1 389 ? 2.897 12.919 5.643 1.00 97.88 389 LEU A CA 1
ATOM 3173 C C . LEU A 1 389 ? 1.690 12.158 6.186 1.00 97.88 389 LEU A C 1
ATOM 3175 O O . LEU A 1 389 ? 0.605 12.244 5.609 1.00 97.88 389 LEU A O 1
ATOM 3179 N N . LEU A 1 390 ? 1.861 11.444 7.302 1.00 97.00 390 LEU A N 1
ATOM 3180 C CA . LEU A 1 390 ? 0.764 10.771 7.985 1.00 97.00 390 LEU A CA 1
ATOM 3181 C C . LEU A 1 390 ? -0.303 11.789 8.405 1.00 97.00 390 LEU A C 1
ATOM 3183 O O . LEU A 1 390 ? -1.462 11.640 8.032 1.00 97.00 390 LEU A O 1
ATOM 3187 N N . LYS A 1 391 ? 0.102 12.874 9.071 1.00 96.38 391 LYS A N 1
ATOM 3188 C CA . LYS A 1 391 ? -0.779 13.978 9.463 1.00 96.38 391 LYS A CA 1
ATOM 3189 C C . LYS A 1 391 ? -1.511 14.577 8.257 1.00 96.38 391 LYS A C 1
ATOM 3191 O O . LYS A 1 391 ? -2.739 14.592 8.228 1.00 96.38 391 LYS A O 1
ATOM 3196 N N . LYS A 1 392 ? -0.771 14.979 7.217 1.00 96.94 392 LYS A N 1
ATOM 3197 C CA . LYS A 1 392 ? -1.332 15.573 5.987 1.00 96.94 392 LYS A CA 1
ATOM 3198 C C . LYS A 1 392 ? -2.333 14.651 5.294 1.00 96.94 392 LYS A C 1
ATOM 3200 O O . LYS A 1 392 ? -3.354 15.105 4.794 1.00 96.94 392 LYS A O 1
ATOM 3205 N N . THR A 1 393 ? -2.046 13.353 5.230 1.00 96.75 393 THR A N 1
ATOM 3206 C CA . THR A 1 393 ? -2.951 12.382 4.593 1.00 96.75 393 THR A CA 1
ATOM 3207 C C . THR A 1 393 ? -4.171 12.072 5.459 1.00 96.75 393 THR A C 1
ATOM 3209 O O . THR A 1 393 ? -5.250 11.860 4.909 1.00 96.75 393 THR A O 1
ATOM 3212 N N . CYS A 1 394 ? -4.055 12.132 6.789 1.00 95.38 394 CYS A N 1
ATOM 3213 C CA . CYS A 1 394 ? -5.209 12.079 7.683 1.00 95.38 394 CYS A CA 1
ATOM 3214 C C . CYS A 1 394 ? -6.126 13.312 7.539 1.00 95.38 394 CYS A C 1
ATOM 3216 O O . CYS A 1 394 ? -7.345 13.157 7.519 1.00 95.38 394 CYS A O 1
ATOM 3218 N N . GLU A 1 395 ? -5.572 14.517 7.364 1.00 94.25 395 GLU A N 1
ATOM 3219 C CA . GLU A 1 395 ? -6.340 15.759 7.126 1.00 94.25 395 GLU A CA 1
ATOM 3220 C C . GLU A 1 395 ? -7.172 15.718 5.831 1.00 94.25 395 GLU A C 1
ATOM 3222 O O . GLU A 1 395 ? -8.169 16.429 5.698 1.00 94.25 395 GLU A O 1
ATOM 3227 N N . LEU A 1 396 ? -6.780 14.873 4.872 1.00 94.38 396 LEU A N 1
ATOM 3228 C CA . LEU A 1 396 ? -7.488 14.676 3.606 1.00 94.38 396 LEU A CA 1
ATOM 3229 C C . LEU A 1 396 ? -8.620 13.644 3.688 1.00 94.38 396 LEU A C 1
ATOM 3231 O O . LEU A 1 396 ? -9.360 13.476 2.713 1.00 94.38 396 LEU A O 1
ATOM 3235 N N . LEU A 1 397 ? -8.762 12.935 4.811 1.00 93.69 397 LEU A N 1
ATOM 3236 C CA . LEU A 1 397 ? -9.828 11.956 4.978 1.00 93.69 397 LEU A CA 1
ATOM 3237 C C . LEU A 1 397 ? -11.190 12.643 5.086 1.00 93.69 397 LEU A C 1
ATOM 3239 O O . LEU A 1 397 ? -11.380 13.608 5.823 1.00 93.69 397 LEU A O 1
ATOM 3243 N N . ASN A 1 398 ? -12.169 12.092 4.369 1.00 91.31 398 ASN A N 1
ATOM 3244 C CA . ASN A 1 398 ? -13.550 12.552 4.433 1.00 91.31 398 ASN A CA 1
ATOM 3245 C C . ASN A 1 398 ? -14.296 11.764 5.522 1.00 91.31 398 ASN A C 1
ATOM 3247 O O . ASN A 1 398 ? -14.502 10.558 5.334 1.00 91.31 398 ASN A O 1
ATOM 3251 N N . PRO A 1 399 ? -14.709 12.394 6.638 1.00 89.44 399 PRO A N 1
ATOM 3252 C CA . PRO A 1 399 ? -15.484 11.713 7.667 1.00 89.44 399 PRO A CA 1
ATOM 3253 C C . PRO A 1 399 ? -16.828 11.228 7.112 1.00 89.44 399 PRO A C 1
ATOM 3255 O O . PRO A 1 399 ? -17.450 11.895 6.290 1.00 89.44 399 PRO A O 1
ATOM 3258 N N . SER A 1 400 ? -17.294 10.068 7.582 1.00 88.06 400 SER A N 1
ATOM 3259 C CA . SER A 1 400 ? -18.580 9.496 7.149 1.00 88.06 400 SER A CA 1
ATOM 3260 C C . SER A 1 400 ? -19.798 10.094 7.863 1.00 88.06 400 SER A C 1
ATOM 3262 O O . SER A 1 400 ? -20.921 9.866 7.426 1.00 88.06 400 SER A O 1
ATOM 3264 N N . GLY A 1 401 ? -19.593 10.810 8.976 1.00 91.31 401 GLY A N 1
ATOM 3265 C CA . GLY A 1 401 ? -20.667 11.300 9.850 1.00 91.31 401 GLY A CA 1
ATOM 3266 C C . GLY A 1 401 ? -21.401 10.204 10.637 1.00 91.31 401 GLY A C 1
ATOM 3267 O O . GLY A 1 401 ? -22.319 10.511 11.390 1.00 91.31 401 GLY A O 1
ATOM 3268 N N . LEU A 1 402 ? -21.015 8.934 10.489 1.00 94.94 402 LEU A N 1
ATOM 3269 C CA . LEU A 1 402 ? -21.661 7.801 11.155 1.00 94.94 402 LEU A CA 1
ATOM 3270 C C . LEU A 1 402 ? -21.188 7.628 12.601 1.00 94.94 402 LEU A C 1
ATOM 3272 O O . LEU A 1 402 ? -20.047 7.943 12.935 1.00 94.94 402 LEU A O 1
ATOM 3276 N N . HIS A 1 403 ? -22.030 7.020 13.438 1.00 96.88 403 HIS A N 1
ATOM 3277 C CA . HIS A 1 403 ? -21.637 6.607 14.783 1.00 96.88 403 HIS A CA 1
ATOM 3278 C C . HIS A 1 403 ? -20.832 5.309 14.702 1.00 96.88 403 HIS A C 1
ATOM 3280 O O . HIS A 1 403 ? -21.389 4.222 14.503 1.00 96.88 403 HIS A O 1
ATOM 3286 N N . ILE A 1 404 ? -19.512 5.420 14.845 1.00 97.50 404 ILE A N 1
ATOM 3287 C CA . ILE A 1 404 ? -18.587 4.289 14.752 1.00 97.50 404 ILE A CA 1
ATOM 3288 C C . ILE A 1 404 ? -18.161 3.848 16.155 1.00 97.50 404 ILE A C 1
ATOM 3290 O O . ILE A 1 404 ? -17.693 4.660 16.952 1.00 97.50 404 ILE A O 1
ATOM 3294 N N . MET A 1 405 ? -18.267 2.548 16.434 1.00 98.12 405 MET A N 1
ATOM 3295 C CA . MET A 1 405 ? -17.620 1.912 17.581 1.00 98.12 405 MET A CA 1
ATOM 3296 C C . MET A 1 405 ? -16.393 1.127 17.111 1.00 98.12 405 MET A C 1
ATOM 3298 O O . MET A 1 405 ? -16.513 0.149 16.371 1.00 98.12 405 MET A O 1
ATOM 3302 N N . ILE A 1 406 ? -15.213 1.550 17.549 1.00 98.38 406 ILE A N 1
ATOM 3303 C CA . ILE A 1 406 ? -13.927 0.906 17.283 1.00 98.38 406 ILE A CA 1
ATOM 3304 C C . ILE A 1 406 ? -13.609 0.011 18.476 1.00 98.38 406 ILE A C 1
ATOM 3306 O O . ILE A 1 406 ? -13.445 0.480 19.597 1.00 98.38 406 ILE A O 1
ATOM 3310 N N . VAL A 1 407 ? -13.521 -1.288 18.241 1.00 98.44 407 VAL A N 1
ATOM 3311 C CA . VAL A 1 407 ? -13.268 -2.304 19.258 1.00 98.44 407 VAL A CA 1
ATOM 3312 C C . VAL A 1 407 ? -11.962 -3.004 18.927 1.00 98.44 407 VAL A C 1
ATOM 3314 O O . VAL A 1 407 ? -11.813 -3.516 17.819 1.00 98.44 407 VAL A O 1
ATOM 3317 N N . TYR A 1 408 ? -11.026 -3.077 19.868 1.00 98.44 408 TYR A N 1
ATOM 3318 C CA . TYR A 1 408 ? -9.711 -3.662 19.601 1.00 98.44 408 TYR A CA 1
ATOM 3319 C C . TYR A 1 408 ? -9.203 -4.562 20.728 1.00 98.44 408 TYR A C 1
ATOM 3321 O O . TYR A 1 408 ? -9.589 -4.407 21.880 1.00 98.44 408 TYR A O 1
ATOM 3329 N N . ASP A 1 409 ? -8.337 -5.517 20.393 1.00 97.69 409 ASP A N 1
ATOM 3330 C CA . ASP A 1 409 ? -7.578 -6.327 21.352 1.00 97.69 409 ASP A CA 1
ATOM 3331 C C . ASP A 1 409 ? -6.473 -5.467 21.991 1.00 97.69 409 ASP A C 1
ATOM 3333 O O . ASP A 1 409 ? -5.451 -5.194 21.361 1.00 97.69 409 ASP A O 1
ATOM 3337 N N . GLY A 1 410 ? -6.697 -5.010 23.226 1.00 96.25 410 GLY A N 1
ATOM 3338 C CA . GLY A 1 410 ? -5.831 -4.056 23.927 1.00 96.25 410 GLY A CA 1
ATOM 3339 C C . GLY A 1 410 ? -4.648 -4.670 24.664 1.00 96.25 410 GLY A C 1
ATOM 3340 O O . GLY A 1 410 ? -3.910 -3.967 25.351 1.00 96.25 410 GLY A O 1
ATOM 3341 N N . ARG A 1 411 ? -4.438 -5.982 24.538 1.00 94.31 411 ARG A N 1
ATOM 3342 C CA . ARG A 1 411 ? -3.363 -6.675 25.251 1.00 94.31 411 ARG A CA 1
ATOM 3343 C C . ARG A 1 411 ? -1.997 -6.310 24.678 1.00 94.31 411 ARG A C 1
ATOM 3345 O O . ARG A 1 411 ? -1.796 -6.334 23.463 1.00 94.31 411 ARG A O 1
ATOM 3352 N N . LEU A 1 412 ? -1.009 -6.119 25.553 1.00 93.25 412 LEU A N 1
ATOM 3353 C CA . LEU A 1 412 ? 0.376 -5.804 25.168 1.00 93.25 412 LEU A CA 1
ATOM 3354 C C . LEU A 1 412 ? 1.009 -6.865 24.254 1.00 93.25 412 LEU A C 1
ATOM 3356 O O . LEU A 1 412 ? 1.853 -6.546 23.418 1.00 93.25 412 LEU A O 1
ATOM 3360 N N . GLY A 1 413 ? 0.539 -8.116 24.319 1.00 92.94 413 GLY A N 1
ATOM 3361 C CA . GLY A 1 413 ? 0.942 -9.179 23.396 1.00 92.94 413 GLY A CA 1
ATOM 3362 C C . GLY A 1 413 ? 0.694 -8.862 21.912 1.00 92.94 413 GLY A C 1
ATOM 3363 O O . GLY A 1 413 ? 1.307 -9.494 21.051 1.00 92.94 413 GLY A O 1
ATOM 3364 N N . MET A 1 414 ? -0.151 -7.877 21.576 1.00 96.12 414 MET A N 1
ATOM 3365 C CA . MET A 1 414 ? -0.311 -7.395 20.197 1.00 96.12 414 MET A CA 1
ATOM 3366 C C . MET A 1 414 ? 0.953 -6.717 19.651 1.00 96.12 414 MET A C 1
ATOM 3368 O O . MET A 1 414 ? 1.141 -6.701 18.433 1.00 96.12 414 MET A O 1
ATOM 3372 N N . LYS A 1 415 ? 1.852 -6.227 20.520 1.00 95.44 415 LYS A N 1
ATOM 3373 C CA . LYS A 1 415 ? 3.145 -5.651 20.117 1.00 95.44 415 LYS A CA 1
ATOM 3374 C C . LYS A 1 415 ? 4.109 -6.683 19.537 1.00 95.44 415 LYS A C 1
ATOM 3376 O O . LYS A 1 415 ? 4.844 -6.384 18.602 1.00 95.44 415 LYS A O 1
ATOM 3381 N N . LYS A 1 416 ? 4.058 -7.920 20.042 1.00 94.44 416 LYS A N 1
ATOM 3382 C CA . LYS A 1 416 ? 4.920 -9.030 19.600 1.00 94.44 416 LYS A CA 1
ATOM 3383 C C . LYS A 1 416 ? 4.387 -9.753 18.353 1.00 94.44 416 LYS A C 1
ATOM 3385 O O . LYS A 1 416 ? 5.118 -10.506 17.715 1.00 94.44 416 LYS A O 1
ATOM 3390 N N . LYS A 1 417 ? 3.105 -9.580 18.008 1.00 95.69 417 LYS A N 1
ATOM 3391 C CA . LYS A 1 417 ? 2.460 -10.303 16.899 1.00 95.69 417 LYS A CA 1
ATOM 3392 C C . LYS A 1 417 ? 2.591 -9.535 15.593 1.00 95.69 417 LYS A C 1
ATOM 3394 O O . LYS A 1 417 ? 2.294 -8.349 15.556 1.00 95.69 417 LYS A O 1
ATOM 3399 N N . MET A 1 418 ? 2.942 -10.234 14.519 1.00 96.88 418 MET A N 1
ATOM 3400 C CA . MET A 1 418 ? 2.999 -9.668 13.168 1.00 96.88 418 MET A CA 1
ATOM 3401 C C . MET A 1 418 ? 1.669 -9.815 12.431 1.00 96.88 418 MET A C 1
ATOM 3403 O O . MET A 1 418 ? 0.924 -10.777 12.648 1.00 96.88 418 MET A O 1
ATOM 3407 N N . CYS A 1 419 ? 1.384 -8.869 11.543 1.00 97.44 419 CYS A N 1
ATOM 3408 C CA . CYS A 1 419 ? 0.236 -8.941 10.659 1.00 97.44 419 CYS A CA 1
ATOM 3409 C C . CYS A 1 419 ? 0.445 -10.005 9.569 1.00 97.44 419 CYS A C 1
ATOM 3411 O O . CYS A 1 419 ? 1.523 -10.153 8.989 1.00 97.44 419 CYS A O 1
ATOM 3413 N N . ALA A 1 420 ? -0.619 -10.728 9.228 1.00 95.44 420 ALA A N 1
ATOM 3414 C CA . ALA A 1 420 ? -0.687 -11.471 7.981 1.00 95.44 420 ALA A CA 1
ATOM 3415 C C . ALA A 1 420 ? -0.687 -10.476 6.809 1.00 95.44 420 ALA A C 1
ATOM 3417 O O . ALA A 1 420 ? -1.182 -9.356 6.937 1.00 95.44 420 ALA A O 1
ATOM 3418 N N . CYS A 1 421 ? -0.118 -10.879 5.673 1.00 90.88 421 CYS A N 1
ATOM 3419 C CA . CYS A 1 421 ? 0.030 -10.056 4.460 1.00 90.88 421 CYS A CA 1
ATOM 3420 C C . CYS A 1 421 ? 1.005 -8.862 4.584 1.00 90.88 421 CYS A C 1
ATOM 3422 O O . CYS A 1 421 ? 1.512 -8.410 3.563 1.00 90.88 421 CYS A O 1
ATOM 3424 N N . SER A 1 422 ? 1.373 -8.433 5.799 1.00 90.81 422 SER A N 1
ATOM 3425 C CA . SER A 1 422 ? 2.436 -7.451 6.051 1.00 90.81 422 SER A CA 1
ATOM 3426 C C . SER A 1 422 ? 3.394 -7.939 7.139 1.00 90.81 422 SER A C 1
ATOM 3428 O O . SER A 1 422 ? 3.204 -7.694 8.327 1.00 90.81 422 SER A O 1
ATOM 3430 N N . ARG A 1 423 ? 4.474 -8.618 6.726 1.00 86.75 423 ARG A N 1
ATOM 3431 C CA . ARG A 1 423 ? 5.499 -9.157 7.648 1.00 86.75 423 ARG A CA 1
ATOM 3432 C C . ARG A 1 423 ? 6.299 -8.082 8.381 1.00 86.75 423 ARG A C 1
ATOM 3434 O O . ARG A 1 423 ? 7.027 -8.404 9.312 1.00 86.75 423 ARG A O 1
ATOM 3441 N N . MET A 1 424 ? 6.208 -6.839 7.920 1.00 91.75 424 MET A N 1
ATOM 3442 C CA . MET A 1 424 ? 6.933 -5.725 8.508 1.00 91.75 424 MET A CA 1
ATOM 3443 C C . MET A 1 424 ? 6.103 -4.972 9.535 1.00 91.75 424 MET A C 1
ATOM 3445 O O . MET A 1 424 ? 6.702 -4.176 10.232 1.00 91.75 424 MET A O 1
ATOM 3449 N N . LEU A 1 425 ? 4.786 -5.187 9.642 1.00 96.31 425 LEU A N 1
ATOM 3450 C CA . LEU A 1 425 ? 3.919 -4.493 10.598 1.00 96.31 425 LEU A CA 1
ATOM 3451 C C . LEU A 1 425 ? 3.439 -5.439 11.688 1.00 96.31 425 LEU A C 1
ATOM 3453 O O . LEU A 1 425 ? 2.984 -6.551 11.420 1.00 96.31 425 LEU A O 1
ATOM 3457 N N . SER A 1 426 ? 3.476 -4.962 12.921 1.00 97.38 426 SER A N 1
ATOM 3458 C CA . SER A 1 426 ? 2.872 -5.652 14.050 1.00 97.38 426 SER A CA 1
ATOM 3459 C C . SER A 1 426 ? 1.370 -5.360 14.159 1.00 97.38 426 SER A C 1
ATOM 3461 O O . SER A 1 426 ? 0.846 -4.418 13.562 1.00 97.38 426 SER A O 1
ATOM 3463 N N . VAL A 1 427 ? 0.653 -6.197 14.907 1.00 98.00 427 VAL A N 1
ATOM 3464 C CA . VAL A 1 427 ? -0.805 -6.105 15.072 1.00 98.00 427 VAL A CA 1
ATOM 3465 C C . VAL A 1 427 ? -1.198 -4.808 15.774 1.00 98.00 427 VAL A C 1
ATOM 3467 O O . VAL A 1 427 ? -2.165 -4.174 15.360 1.00 98.00 427 VAL A O 1
ATOM 3470 N N . HIS A 1 428 ? -0.444 -4.386 16.794 1.00 98.06 428 HIS A N 1
ATOM 3471 C CA . HIS A 1 428 ? -0.732 -3.130 17.491 1.00 98.06 428 HIS A CA 1
ATOM 3472 C C . HIS A 1 428 ? -0.596 -1.908 16.570 1.00 98.06 428 HIS A C 1
ATOM 3474 O O . HIS A 1 428 ? -1.458 -1.040 16.600 1.00 98.06 428 HIS A O 1
ATOM 3480 N N . GLU A 1 429 ? 0.409 -1.873 15.687 1.00 98.00 429 GLU A N 1
ATOM 3481 C CA . GLU A 1 429 ? 0.574 -0.775 14.725 1.00 98.00 429 GLU A CA 1
ATOM 3482 C C . GLU A 1 429 ? -0.599 -0.706 13.753 1.00 98.00 429 GLU A C 1
ATOM 3484 O O . GLU A 1 429 ? -1.128 0.373 13.507 1.00 98.00 429 GLU A O 1
ATOM 3489 N N . ALA A 1 430 ? -1.051 -1.852 13.237 1.00 98.38 430 ALA A N 1
ATOM 3490 C CA . ALA A 1 430 ? -2.225 -1.900 12.373 1.00 98.38 430 ALA A CA 1
ATOM 3491 C C . ALA A 1 430 ? -3.487 -1.395 13.095 1.00 98.38 430 ALA A C 1
ATOM 3493 O O . ALA A 1 430 ? -4.235 -0.603 12.524 1.00 98.38 430 ALA A O 1
ATOM 3494 N N . ILE A 1 431 ? -3.698 -1.795 14.356 1.00 98.50 431 ILE A N 1
ATOM 3495 C CA . ILE A 1 431 ? -4.797 -1.292 15.197 1.00 98.50 431 ILE A CA 1
ATOM 3496 C C . ILE A 1 431 ? -4.706 0.228 15.348 1.00 98.50 431 ILE A C 1
ATOM 3498 O O . ILE A 1 431 ? -5.697 0.923 15.114 1.00 98.50 431 ILE A O 1
ATOM 3502 N N . THR A 1 432 ? -3.530 0.752 15.699 1.00 98.31 432 THR A N 1
ATOM 3503 C CA . THR A 1 432 ? -3.312 2.190 15.873 1.00 98.31 432 THR A CA 1
ATOM 3504 C C . THR A 1 432 ? -3.573 2.944 14.571 1.00 98.31 432 THR A C 1
ATOM 3506 O O . THR A 1 432 ? -4.287 3.939 14.593 1.00 98.31 432 THR A O 1
ATOM 3509 N N . LEU A 1 433 ? -3.092 2.459 13.420 1.00 97.75 433 LEU A N 1
ATOM 3510 C CA . LEU A 1 433 ? -3.300 3.117 12.123 1.00 97.75 433 LEU A CA 1
ATOM 3511 C C . LEU A 1 433 ? -4.757 3.120 11.673 1.00 97.75 433 LEU A C 1
ATOM 3513 O O . LEU A 1 433 ? -5.234 4.134 11.161 1.00 97.75 433 LEU A O 1
ATOM 3517 N N . ILE A 1 434 ? -5.465 1.998 11.831 1.00 97.94 434 ILE A N 1
ATOM 3518 C CA . ILE A 1 434 ? -6.891 1.924 11.491 1.00 97.94 434 ILE A CA 1
ATOM 3519 C C . ILE A 1 434 ? -7.671 2.863 12.405 1.00 97.94 434 ILE A C 1
ATOM 3521 O O . ILE A 1 434 ? -8.487 3.638 11.916 1.00 97.94 434 ILE A O 1
ATOM 3525 N N . THR A 1 435 ? -7.386 2.835 13.710 1.00 97.69 435 THR A N 1
ATOM 3526 C CA . THR A 1 435 ? -8.036 3.722 14.681 1.00 97.69 435 THR A CA 1
ATOM 3527 C C . THR A 1 435 ? -7.777 5.178 14.317 1.00 97.69 435 THR A C 1
ATOM 3529 O O . THR A 1 435 ? -8.735 5.923 14.142 1.00 97.69 435 THR A O 1
ATOM 3532 N N . LEU A 1 436 ? -6.515 5.555 14.085 1.00 96.62 436 LEU A N 1
ATOM 3533 C CA . LEU A 1 436 ? -6.112 6.898 13.670 1.00 96.62 436 LEU A CA 1
ATOM 3534 C C . LEU A 1 436 ? -6.874 7.351 12.420 1.00 96.62 436 LEU A C 1
ATOM 3536 O O . LEU A 1 436 ? -7.461 8.427 12.411 1.00 96.62 436 LEU A O 1
ATOM 3540 N N . SER A 1 437 ? -6.953 6.494 11.401 1.00 95.69 437 SER A N 1
ATOM 3541 C CA . SER A 1 437 ? -7.659 6.794 10.147 1.00 95.69 437 SER A CA 1
ATOM 3542 C C . SER A 1 437 ? -9.173 6.981 10.326 1.00 95.69 437 SER A C 1
ATOM 3544 O O . SER A 1 437 ? -9.825 7.569 9.469 1.00 95.69 437 SER A O 1
ATOM 3546 N N . LEU A 1 438 ? -9.756 6.467 11.410 1.00 95.25 438 LEU A N 1
ATOM 3547 C CA . LEU A 1 438 ? -11.186 6.588 11.696 1.00 95.25 438 LEU A CA 1
ATOM 3548 C C . LEU A 1 438 ? -11.512 7.748 12.646 1.00 95.25 438 LEU A C 1
ATOM 3550 O O . LEU A 1 438 ? -12.599 8.310 12.532 1.00 95.25 438 LEU A O 1
ATOM 3554 N N . ILE A 1 439 ? -10.601 8.108 13.559 1.00 92.44 439 ILE A N 1
ATOM 3555 C CA . ILE A 1 439 ? -10.821 9.159 14.569 1.00 92.44 439 ILE A CA 1
ATOM 3556 C C . ILE A 1 439 ? -10.293 10.536 14.160 1.00 92.44 439 ILE A C 1
ATOM 3558 O O . ILE A 1 439 ? -10.746 11.532 14.713 1.00 92.44 439 ILE A O 1
ATOM 3562 N N . TYR A 1 440 ? -9.328 10.603 13.235 1.00 81.06 440 TYR A N 1
ATOM 3563 C CA . TYR A 1 440 ? -8.599 11.842 12.958 1.00 81.06 440 TYR A CA 1
ATOM 3564 C C . TYR A 1 440 ? -9.421 13.016 12.410 1.00 81.06 440 TYR A C 1
ATOM 3566 O O . TYR A 1 440 ? -9.025 14.138 12.705 1.00 81.06 440 TYR A O 1
ATOM 3574 N N . PRO A 1 441 ? -10.499 12.861 11.611 1.00 71.50 441 PRO A N 1
ATOM 3575 C CA . PRO A 1 441 ? -11.098 14.032 10.983 1.00 71.50 441 PRO A CA 1
ATOM 3576 C C . PRO A 1 441 ? -11.581 15.041 12.042 1.00 71.50 441 PRO A C 1
ATOM 3578 O O . PRO A 1 441 ? -12.605 14.831 12.684 1.00 71.50 441 PRO A O 1
ATOM 3581 N N . GLU A 1 442 ? -10.852 16.155 12.202 1.00 63.62 442 GLU A N 1
ATOM 3582 C CA . GLU A 1 442 ? -11.089 17.201 13.221 1.00 63.62 442 GLU A CA 1
ATOM 3583 C C . GLU A 1 442 ? -12.522 17.762 13.168 1.00 63.62 442 GLU A C 1
ATOM 3585 O O . GLU A 1 442 ? -13.030 18.325 14.132 1.00 63.62 442 GLU A O 1
ATOM 3590 N N . LYS A 1 443 ? -13.194 17.562 12.029 1.00 69.94 443 LYS A N 1
ATOM 3591 C CA . LYS A 1 443 ? -14.568 17.971 11.723 1.00 69.94 443 LYS A CA 1
ATOM 3592 C C . LYS A 1 443 ? -15.631 16.927 12.095 1.00 69.94 443 LYS A C 1
ATOM 3594 O O . LYS A 1 443 ? -16.760 17.021 11.620 1.00 69.94 443 LYS A O 1
ATOM 3599 N N . LEU A 1 444 ? -15.290 15.891 12.860 1.00 73.88 444 LEU A N 1
ATOM 3600 C CA . LEU A 1 444 ? -16.255 14.873 13.272 1.00 73.88 444 LEU A CA 1
ATOM 3601 C C . LEU A 1 444 ? -17.228 15.440 14.310 1.00 73.88 444 LEU A C 1
ATOM 3603 O O . LEU A 1 444 ? -16.897 15.550 15.488 1.00 73.88 444 LEU A O 1
ATOM 3607 N N . GLU A 1 445 ? -18.460 15.714 13.877 1.00 85.19 445 GLU A N 1
ATOM 3608 C CA . GLU A 1 445 ? -19.597 15.915 14.787 1.00 85.19 445 GLU A CA 1
ATOM 3609 C C . GLU A 1 445 ? -19.800 14.671 15.670 1.00 85.19 445 GLU A C 1
ATOM 3611 O O . GLU A 1 445 ? -19.981 14.773 16.882 1.00 85.19 445 GLU A O 1
ATOM 3616 N N . ASN A 1 446 ? -19.668 13.484 15.066 1.00 89.75 446 ASN A N 1
ATOM 3617 C CA . ASN A 1 446 ? -19.815 12.189 15.725 1.00 89.75 446 ASN A CA 1
ATOM 3618 C C . ASN A 1 446 ? -18.448 11.535 15.944 1.00 89.75 446 ASN A C 1
ATOM 3620 O O . ASN A 1 446 ? -17.950 10.787 15.099 1.00 89.75 446 ASN A O 1
ATOM 3624 N N . LYS A 1 447 ? -17.833 11.823 17.093 1.00 93.69 447 LYS A N 1
ATOM 3625 C CA . LYS A 1 447 ? -16.553 11.224 17.494 1.00 93.69 447 LYS A CA 1
ATOM 3626 C C . LYS A 1 447 ? -16.709 9.706 17.705 1.00 93.69 447 LYS A C 1
ATOM 3628 O O . LYS A 1 447 ? -17.601 9.301 18.455 1.00 93.69 447 LYS A O 1
ATOM 3633 N N . PRO A 1 448 ? -15.865 8.855 17.088 1.00 96.12 448 PRO A N 1
ATOM 3634 C CA . PRO A 1 448 ? -15.924 7.416 17.308 1.00 96.12 448 PRO A CA 1
ATOM 3635 C C . PRO A 1 448 ? -15.699 7.044 18.776 1.00 96.12 448 PRO A C 1
ATOM 3637 O O . PRO A 1 448 ? -14.840 7.607 19.456 1.00 96.12 448 PRO A O 1
ATOM 3640 N N . THR A 1 449 ? -16.437 6.041 19.249 1.00 97.44 449 THR A N 1
ATOM 3641 C CA . THR A 1 449 ? -16.200 5.425 20.558 1.00 97.44 449 THR A CA 1
ATOM 3642 C C . THR A 1 449 ? -15.142 4.341 20.417 1.00 97.44 449 THR A C 1
ATOM 3644 O O . THR A 1 449 ? -15.316 3.421 19.618 1.00 97.44 449 THR A O 1
ATOM 3647 N N . VAL A 1 450 ? -14.074 4.412 21.211 1.00 97.94 450 VAL A N 1
ATOM 3648 C CA . VAL A 1 450 ? -13.002 3.408 21.212 1.00 97.94 450 VAL A CA 1
ATOM 3649 C C . VAL A 1 450 ? -13.119 2.525 22.449 1.00 97.94 450 VAL A C 1
ATOM 3651 O O . VAL A 1 450 ? -13.252 3.018 23.564 1.00 97.94 450 VAL A O 1
ATOM 3654 N N . TYR A 1 451 ? -13.097 1.208 22.263 1.00 98.12 451 TYR A N 1
ATOM 3655 C CA . TYR A 1 451 ? -13.314 0.229 23.323 1.00 98.12 451 TYR A CA 1
ATOM 3656 C C . TYR A 1 451 ? -12.247 -0.866 23.288 1.00 98.12 451 TYR A C 1
ATOM 3658 O O . TYR A 1 451 ? -12.070 -1.560 22.284 1.00 98.12 451 TYR A O 1
ATOM 3666 N N . SER A 1 452 ? -11.549 -1.033 24.406 1.00 97.56 452 SER A N 1
ATOM 3667 C CA . SER A 1 452 ? -10.458 -1.990 24.565 1.00 97.56 452 SER A CA 1
ATOM 3668 C C . SER A 1 452 ? -10.970 -3.321 25.111 1.00 97.56 452 SER A C 1
ATOM 3670 O O . SER A 1 452 ? -11.661 -3.358 26.131 1.00 97.56 452 SER A O 1
ATOM 3672 N N . LEU A 1 453 ? -10.628 -4.418 24.434 1.00 96.31 453 LEU A N 1
ATOM 3673 C CA . LEU A 1 453 ? -10.868 -5.790 24.870 1.00 96.31 453 LEU A CA 1
ATOM 3674 C C . LEU A 1 453 ? -9.626 -6.342 25.557 1.00 96.31 453 LEU A C 1
ATOM 3676 O O . LEU A 1 453 ? -8.556 -6.425 24.954 1.00 96.31 453 LEU A O 1
ATOM 3680 N N . ASN A 1 454 ? -9.811 -6.811 26.785 1.00 92.94 454 ASN A N 1
ATOM 3681 C CA . ASN A 1 454 ? -8.770 -7.454 27.575 1.00 92.94 454 ASN A CA 1
ATOM 3682 C C . ASN A 1 454 ? -9.114 -8.921 27.869 1.00 92.94 454 ASN A C 1
ATOM 3684 O O . ASN A 1 454 ? -10.172 -9.426 27.492 1.00 92.94 454 ASN A O 1
ATOM 3688 N N . SER A 1 455 ? -8.197 -9.625 28.538 1.00 87.12 455 SER A N 1
ATOM 3689 C CA . SER A 1 455 ? -8.354 -11.045 28.887 1.00 87.12 455 SER A CA 1
ATOM 3690 C C . SER A 1 455 ? -9.584 -11.324 29.760 1.00 87.12 455 SER A C 1
ATOM 3692 O O . SER A 1 455 ? -10.128 -12.425 29.695 1.00 87.12 455 SER A O 1
ATOM 3694 N N . SER A 1 456 ? -10.024 -10.337 30.551 1.00 87.31 456 SER A N 1
ATOM 3695 C CA . SER A 1 456 ? -11.260 -10.387 31.329 1.00 87.31 456 SER A CA 1
ATOM 3696 C C . SER A 1 456 ? -12.268 -9.359 30.797 1.00 87.31 456 SER A C 1
ATOM 3698 O O . SER A 1 456 ? -11.897 -8.211 30.529 1.00 87.31 456 SER A O 1
ATOM 3700 N N . PRO A 1 457 ? -13.566 -9.701 30.712 1.00 86.44 457 PRO A N 1
ATOM 3701 C CA . PRO A 1 457 ? -14.615 -8.722 30.442 1.00 86.44 457 PRO A CA 1
ATOM 3702 C C . PRO A 1 457 ? -14.623 -7.556 31.441 1.00 86.44 457 PRO A C 1
ATOM 3704 O O . PRO A 1 457 ? -14.980 -6.448 31.064 1.00 86.44 457 PRO A O 1
ATOM 3707 N N . THR A 1 458 ? -14.201 -7.783 32.692 1.00 88.81 458 THR A N 1
ATOM 3708 C CA . THR A 1 458 ? -14.167 -6.744 33.739 1.00 88.81 458 THR A CA 1
ATOM 3709 C C . THR A 1 458 ? -13.067 -5.709 33.535 1.00 88.81 458 THR A C 1
ATOM 3711 O O . THR A 1 458 ? -13.192 -4.592 34.022 1.00 88.81 458 THR A O 1
ATOM 3714 N N . THR A 1 459 ? -11.998 -6.061 32.818 1.00 89.44 459 THR A N 1
ATOM 3715 C CA . THR A 1 459 ? -10.891 -5.144 32.511 1.00 89.44 459 THR A CA 1
ATOM 3716 C C . THR A 1 459 ? -11.047 -4.483 31.145 1.00 89.44 459 THR A C 1
ATOM 3718 O O . THR A 1 459 ? -10.232 -3.643 30.770 1.00 89.44 459 THR A O 1
ATOM 3721 N N . SER A 1 460 ? -12.081 -4.852 30.387 1.00 93.69 460 SER A N 1
ATOM 3722 C CA . SER A 1 460 ? -12.420 -4.205 29.120 1.00 93.69 460 SER A CA 1
ATOM 3723 C C . SER A 1 460 ? -13.110 -2.868 29.398 1.00 93.69 460 SER A C 1
ATOM 3725 O O . SER A 1 460 ? -14.002 -2.795 30.244 1.00 93.69 460 SER A O 1
ATOM 3727 N N . LYS A 1 461 ? -12.691 -1.799 28.718 1.00 96.44 461 LYS A N 1
ATOM 3728 C CA . LYS A 1 461 ? -13.153 -0.435 29.018 1.00 96.44 461 LYS A CA 1
ATOM 3729 C C . LYS A 1 461 ? -13.213 0.452 27.781 1.00 96.44 461 LYS A C 1
ATOM 3731 O O . LYS A 1 461 ? -12.490 0.228 26.809 1.00 96.44 461 LYS A O 1
ATOM 3736 N N . GLU A 1 462 ? -14.072 1.466 27.847 1.00 97.31 462 GLU A N 1
ATOM 3737 C CA . GLU A 1 462 ? -14.036 2.595 26.915 1.00 97.31 462 GLU A CA 1
ATOM 3738 C C . GLU A 1 462 ? -12.718 3.354 27.126 1.00 97.31 462 GLU A C 1
ATOM 3740 O O . GLU A 1 462 ? -12.276 3.552 28.259 1.00 97.31 462 GLU A O 1
ATOM 3745 N N . VAL A 1 463 ? -12.057 3.697 26.026 1.00 97.25 463 VAL A N 1
ATOM 3746 C CA . VAL A 1 463 ? -10.790 4.423 26.018 1.00 97.25 463 VAL A CA 1
ATOM 3747 C C . VAL A 1 463 ? -11.097 5.891 25.786 1.00 97.25 463 VAL A C 1
ATOM 3749 O O . VAL A 1 463 ? -11.672 6.257 24.761 1.00 97.25 463 VAL A O 1
ATOM 3752 N N . GLU A 1 464 ? -10.715 6.724 26.745 1.00 96.69 464 GLU A N 1
ATOM 3753 C CA . GLU A 1 464 ? -10.836 8.169 26.629 1.00 96.69 464 GLU A CA 1
ATOM 3754 C C . GLU A 1 464 ? -9.711 8.710 25.741 1.00 96.69 464 GLU A C 1
ATOM 3756 O O . GLU A 1 464 ? -8.533 8.435 25.971 1.00 96.69 464 GLU A O 1
ATOM 3761 N N . ILE A 1 465 ? -10.088 9.448 24.698 1.00 95.81 465 ILE A N 1
ATOM 3762 C CA . ILE A 1 465 ? -9.161 10.099 23.772 1.00 95.81 465 ILE A CA 1
ATOM 3763 C C . ILE A 1 465 ? -9.354 11.601 23.931 1.00 95.81 465 ILE A C 1
ATOM 3765 O O . ILE A 1 465 ? -10.462 12.105 23.728 1.00 95.81 465 ILE A O 1
ATOM 3769 N N . ASP A 1 466 ? -8.282 12.316 24.269 1.00 95.06 466 ASP A N 1
ATOM 3770 C CA . ASP A 1 466 ? -8.307 13.774 24.310 1.00 95.06 466 ASP A CA 1
ATOM 3771 C C . ASP A 1 466 ? -8.118 14.324 22.894 1.00 95.06 466 ASP A C 1
ATOM 3773 O O . ASP A 1 466 ? -7.012 14.441 22.372 1.00 95.06 466 ASP A O 1
ATOM 3777 N N . TYR A 1 467 ? -9.238 14.667 22.267 1.00 92.00 467 TYR A N 1
ATOM 3778 C CA . TYR A 1 467 ? -9.275 15.254 20.929 1.00 92.00 467 TYR A CA 1
ATOM 3779 C C . TYR A 1 467 ? -8.730 16.690 20.872 1.00 92.00 467 TYR A C 1
ATOM 3781 O O . TYR A 1 467 ? -8.660 17.252 19.783 1.00 92.00 467 TYR A O 1
ATOM 3789 N N . ASN A 1 468 ? -8.375 17.300 22.009 1.00 91.38 468 ASN A N 1
ATOM 3790 C CA . ASN A 1 468 ? -7.686 18.591 22.024 1.00 91.38 468 ASN A CA 1
ATOM 3791 C C . ASN A 1 468 ? -6.172 18.433 21.820 1.00 91.38 468 ASN A C 1
ATOM 3793 O O . ASN A 1 468 ? -5.491 19.410 21.512 1.00 91.38 468 ASN A O 1
ATOM 3797 N N . GLN A 1 469 ? -5.639 17.217 21.983 1.00 92.44 469 GLN A N 1
ATOM 3798 C CA . GLN A 1 469 ? -4.250 16.910 21.665 1.00 92.44 469 GLN A CA 1
ATOM 3799 C C . GLN A 1 469 ? -4.097 16.587 20.175 1.00 92.44 469 GLN A C 1
ATOM 3801 O O . GLN A 1 469 ? -4.994 15.987 19.574 1.00 92.44 469 GLN A O 1
ATOM 3806 N N . PRO A 1 470 ? -2.939 16.904 19.566 1.00 91.88 470 PRO A N 1
ATOM 3807 C CA . PRO A 1 470 ? -2.619 16.429 18.229 1.00 91.88 470 PRO A CA 1
ATOM 3808 C C . PRO A 1 470 ? -2.693 14.899 18.166 1.00 91.88 470 PRO A C 1
ATOM 3810 O O . PRO A 1 470 ? -1.921 14.196 18.823 1.00 91.88 470 PRO A O 1
ATOM 3813 N N . LEU A 1 471 ? -3.605 14.379 17.343 1.00 93.81 471 LEU A N 1
ATOM 3814 C CA . LEU A 1 471 ? -3.794 12.943 17.134 1.00 93.81 471 LEU A CA 1
ATOM 3815 C C . LEU A 1 471 ? -2.646 12.372 16.289 1.00 93.81 471 LEU A C 1
ATOM 3817 O O . LEU A 1 471 ? -2.789 12.112 15.097 1.00 93.81 471 LEU A O 1
ATOM 3821 N N . THR A 1 472 ? -1.477 12.204 16.903 1.00 95.31 472 THR A N 1
ATOM 3822 C CA . THR A 1 472 ? -0.321 11.542 16.287 1.00 95.31 472 THR A CA 1
ATOM 3823 C C . THR A 1 472 ? -0.393 10.029 16.483 1.00 95.31 472 THR A C 1
ATOM 3825 O O . THR A 1 472 ? -1.078 9.532 17.381 1.00 95.31 472 THR A O 1
ATOM 3828 N N . PHE A 1 473 ? 0.349 9.274 15.663 1.00 96.62 473 PHE A N 1
ATOM 3829 C CA . PHE A 1 473 ? 0.482 7.827 15.848 1.00 96.62 473 PHE A CA 1
ATOM 3830 C C . PHE A 1 473 ? 1.011 7.489 17.249 1.00 96.62 473 PHE A C 1
ATOM 3832 O O . PHE A 1 473 ? 0.418 6.662 17.931 1.00 96.62 473 PHE A O 1
ATOM 3839 N N . ALA A 1 474 ? 2.078 8.165 17.691 1.00 96.69 474 ALA A N 1
ATOM 3840 C CA . ALA A 1 474 ? 2.711 7.919 18.987 1.00 96.69 474 ALA A CA 1
ATOM 3841 C C . ALA A 1 474 ? 1.768 8.216 20.165 1.00 96.69 474 ALA A C 1
ATOM 3843 O O . ALA A 1 474 ? 1.659 7.411 21.090 1.00 96.69 474 ALA A O 1
ATOM 3844 N N . TYR A 1 475 ? 1.038 9.336 20.106 1.00 96.62 475 TYR A N 1
ATOM 3845 C CA . TYR A 1 475 ? 0.039 9.684 21.117 1.00 96.62 475 TYR A CA 1
ATOM 3846 C C . TYR A 1 475 ? -1.041 8.604 21.212 1.00 96.62 475 TYR A C 1
ATOM 3848 O O . TYR A 1 475 ? -1.290 8.057 22.288 1.00 96.62 475 TYR A O 1
ATOM 3856 N N . LEU A 1 476 ? -1.627 8.228 20.074 1.00 97.31 476 LEU A N 1
ATOM 3857 C CA . LEU A 1 476 ? -2.690 7.235 20.051 1.00 97.31 476 LEU A CA 1
ATOM 3858 C C . LEU A 1 476 ? -2.191 5.850 20.485 1.00 97.31 476 LEU A C 1
ATOM 3860 O O . LEU A 1 476 ? -2.861 5.179 21.264 1.00 97.31 476 LEU A O 1
ATOM 3864 N N . GLU A 1 477 ? -1.005 5.430 20.044 1.00 97.69 477 GLU A N 1
ATOM 3865 C CA . GLU A 1 477 ? -0.391 4.171 20.473 1.00 97.69 477 GLU A CA 1
ATOM 3866 C C . GLU A 1 477 ? -0.217 4.119 21.998 1.00 97.69 477 GLU A C 1
ATOM 3868 O O . GLU A 1 477 ? -0.542 3.104 22.621 1.00 97.69 477 GLU A O 1
ATOM 3873 N N . SER A 1 478 ? 0.245 5.223 22.599 1.00 96.62 478 SER A N 1
ATOM 3874 C CA . SER A 1 478 ? 0.480 5.321 24.042 1.00 96.62 478 SER A CA 1
ATOM 3875 C C . SER A 1 478 ? -0.803 5.174 24.861 1.00 96.62 478 SER A C 1
ATOM 3877 O O . SER A 1 478 ? -0.783 4.578 25.934 1.00 96.62 478 SER A O 1
ATOM 3879 N N . ILE A 1 479 ? -1.932 5.652 24.330 1.00 97.12 479 ILE A N 1
ATOM 3880 C CA . ILE A 1 479 ? -3.247 5.536 24.964 1.00 97.12 479 ILE A CA 1
ATOM 3881 C C . ILE A 1 479 ? -3.827 4.140 24.757 1.00 97.12 479 ILE A C 1
ATOM 3883 O O . ILE A 1 479 ? -4.303 3.517 25.707 1.00 97.12 479 ILE A O 1
ATOM 3887 N N . LEU A 1 480 ? -3.781 3.629 23.523 1.00 97.06 480 LEU A N 1
ATOM 3888 C CA . LEU A 1 480 ? -4.393 2.345 23.184 1.00 97.06 480 LEU A CA 1
ATOM 3889 C C . LEU A 1 480 ? -3.690 1.169 23.869 1.00 97.06 480 LEU A C 1
ATOM 3891 O O . LEU A 1 480 ? -4.349 0.183 24.208 1.00 97.06 480 LEU A O 1
ATOM 3895 N N . PHE A 1 481 ? -2.378 1.269 24.079 1.00 96.19 481 PHE A N 1
ATOM 3896 C CA . PHE A 1 481 ? -1.547 0.211 24.649 1.00 96.19 481 PHE A CA 1
ATOM 3897 C C . PHE A 1 481 ? -0.757 0.699 25.871 1.00 96.19 481 PHE A C 1
ATOM 3899 O O . PHE A 1 481 ? 0.394 0.295 26.056 1.00 96.19 481 PHE A O 1
ATOM 3906 N N . LYS A 1 482 ? -1.371 1.565 26.695 1.00 93.06 482 LYS A N 1
ATOM 3907 C CA . LYS A 1 482 ? -0.772 2.078 27.935 1.00 93.06 482 LYS A CA 1
ATOM 3908 C C . LYS A 1 482 ? -0.327 0.916 28.825 1.00 93.06 482 LYS A C 1
ATOM 3910 O O . LYS A 1 482 ? -1.124 0.036 29.157 1.00 93.06 482 LYS A O 1
ATOM 3915 N N . THR A 1 483 ? 0.940 0.923 29.224 1.00 86.12 483 THR A N 1
ATOM 3916 C CA . THR A 1 483 ? 1.442 0.031 30.271 1.00 86.12 483 THR A CA 1
ATOM 3917 C C . THR A 1 483 ? 0.858 0.477 31.611 1.00 86.12 483 THR A C 1
ATOM 3919 O O . THR A 1 483 ? 0.878 1.676 31.885 1.00 86.12 483 THR A O 1
ATOM 3922 N N . PRO A 1 484 ? 0.294 -0.428 32.427 1.00 81.19 484 PRO A N 1
ATOM 3923 C CA . PRO A 1 484 ? -0.192 -0.057 33.753 1.00 81.19 484 PRO A CA 1
ATOM 3924 C C . PRO A 1 484 ? 0.945 0.594 34.557 1.00 81.19 484 PRO A C 1
ATOM 3926 O O . PRO A 1 484 ? 2.061 0.080 34.561 1.00 81.19 484 PRO A O 1
ATOM 3929 N N . ASP A 1 485 ? 0.662 1.732 35.199 1.00 80.88 485 ASP A N 1
ATOM 3930 C CA . ASP A 1 485 ? 1.650 2.536 35.944 1.00 80.88 485 ASP A CA 1
ATOM 3931 C C . ASP A 1 485 ? 2.091 1.856 37.254 1.00 80.88 485 ASP A C 1
ATOM 3933 O O . ASP A 1 485 ? 2.963 2.358 37.958 1.00 80.88 485 ASP A O 1
ATOM 3937 N N . ASP A 1 486 ? 1.497 0.710 37.588 1.00 73.19 486 ASP A N 1
ATOM 3938 C CA . ASP A 1 486 ? 1.480 0.149 38.938 1.00 73.19 486 ASP A CA 1
ATOM 3939 C C . ASP A 1 486 ? 2.830 -0.400 39.424 1.00 73.19 486 ASP A C 1
ATOM 3941 O O . ASP A 1 486 ? 2.883 -1.004 40.493 1.00 73.19 486 ASP A O 1
ATOM 3945 N N . GLY A 1 487 ? 3.926 -0.238 38.671 1.00 70.44 487 GLY A N 1
ATOM 3946 C CA . GLY A 1 487 ? 5.266 -0.720 39.042 1.00 70.44 487 GLY A CA 1
ATOM 3947 C C . GLY A 1 487 ? 5.338 -2.230 39.298 1.00 70.44 487 GLY A C 1
ATOM 3948 O O . GLY A 1 487 ? 6.396 -2.761 39.630 1.00 70.44 487 GLY A O 1
ATOM 3949 N N . SER A 1 488 ? 4.221 -2.944 39.143 1.00 65.75 488 SER A N 1
ATOM 3950 C CA . SER A 1 488 ? 4.169 -4.381 39.159 1.00 65.75 488 SER A CA 1
ATOM 3951 C C . SER A 1 488 ? 4.747 -4.823 37.830 1.00 65.75 488 SER A C 1
ATOM 3953 O O . SER A 1 488 ? 4.027 -5.046 36.854 1.00 65.75 488 SER A O 1
ATOM 3955 N N . ASP A 1 489 ? 6.063 -5.000 37.827 1.00 55.88 489 ASP A N 1
ATOM 3956 C CA . ASP A 1 489 ? 6.797 -5.850 36.901 1.00 55.88 489 ASP A CA 1
ATOM 3957 C C . ASP A 1 489 ? 6.333 -7.312 37.040 1.00 55.88 489 ASP A C 1
ATOM 3959 O O . ASP A 1 489 ? 7.135 -8.244 37.004 1.00 55.88 489 ASP A O 1
ATOM 3963 N N . SER A 1 490 ? 5.023 -7.570 37.166 1.00 56.91 490 SER A N 1
ATOM 3964 C CA . SER A 1 490 ? 4.447 -8.831 36.739 1.00 56.91 490 SER A CA 1
ATOM 3965 C C . SER A 1 490 ? 4.571 -8.846 35.222 1.00 56.91 490 SER A C 1
ATOM 3967 O O . SER A 1 490 ? 3.609 -8.639 34.480 1.00 56.91 490 SER A O 1
ATOM 3969 N N . VAL A 1 491 ? 5.820 -9.019 34.786 1.00 55.75 491 VAL A N 1
ATOM 3970 C CA . VAL A 1 491 ? 6.223 -9.531 33.502 1.00 55.75 491 VAL A CA 1
ATOM 3971 C C . VAL A 1 491 ? 5.218 -10.625 33.239 1.00 55.75 491 VAL A C 1
ATOM 3973 O O . VAL A 1 491 ? 5.186 -11.637 33.942 1.00 55.75 491 VAL A O 1
ATOM 3976 N N . ASP A 1 492 ? 4.322 -10.346 32.302 1.00 54.44 492 ASP A N 1
ATOM 3977 C CA . ASP A 1 492 ? 3.429 -11.314 31.702 1.00 54.44 492 ASP A CA 1
ATOM 3978 C C . ASP A 1 492 ? 4.383 -12.271 30.973 1.00 54.44 492 ASP A C 1
ATOM 3980 O O . ASP A 1 492 ? 4.677 -12.123 29.784 1.00 54.44 492 ASP A O 1
ATOM 3984 N N . SER A 1 493 ? 5.043 -13.125 31.759 1.00 55.75 493 SER A N 1
ATOM 3985 C CA . SER A 1 493 ? 6.052 -14.073 31.342 1.00 55.75 493 SER A CA 1
ATOM 3986 C C . SER A 1 493 ? 5.293 -15.143 30.586 1.00 55.75 493 SER A C 1
ATOM 3988 O O . SER A 1 493 ? 4.732 -16.086 31.138 1.00 55.75 493 SER A O 1
ATOM 3990 N N . ASP A 1 494 ? 5.131 -14.830 29.302 1.00 48.06 494 ASP A N 1
ATOM 3991 C CA . ASP A 1 494 ? 5.187 -15.718 28.156 1.00 48.06 494 ASP A CA 1
ATOM 3992 C C . ASP A 1 494 ? 5.028 -17.198 28.541 1.00 48.06 494 ASP A C 1
ATOM 3994 O O . ASP A 1 494 ? 5.999 -17.859 28.880 1.00 48.06 494 ASP A O 1
ATOM 3998 N N . GLU A 1 495 ? 3.777 -17.679 28.505 1.00 55.53 495 GLU A N 1
ATOM 3999 C CA . GLU A 1 495 ? 3.351 -18.963 27.900 1.00 55.53 495 GLU A CA 1
ATOM 4000 C C . GLU A 1 495 ? 1.966 -19.423 28.367 1.00 55.53 495 GLU A C 1
ATOM 4002 O O . GLU A 1 495 ? 1.371 -20.315 27.754 1.00 55.53 495 GLU A O 1
ATOM 4007 N N . LYS A 1 496 ? 1.379 -18.793 29.394 1.00 63.31 496 LYS A N 1
ATOM 4008 C CA . LYS A 1 496 ? 0.001 -19.119 29.780 1.00 63.31 496 LYS A CA 1
ATOM 4009 C C . LYS A 1 496 ? -0.936 -18.874 28.600 1.00 63.31 496 LYS A C 1
ATOM 4011 O O . LYS A 1 496 ? -0.945 -17.801 27.996 1.00 63.31 496 LYS A O 1
ATOM 4016 N N . VAL A 1 497 ? -1.695 -19.919 28.263 1.00 72.00 497 VAL A N 1
ATOM 4017 C CA . VAL A 1 497 ? -2.673 -19.988 27.172 1.00 72.00 497 VAL A CA 1
ATOM 4018 C C . VAL A 1 497 ? -3.403 -18.653 27.044 1.00 72.00 497 VAL A C 1
ATOM 4020 O O . VAL A 1 497 ? -4.244 -18.316 27.873 1.00 72.00 497 VAL A O 1
ATOM 4023 N N . ILE A 1 498 ? -3.044 -17.882 26.011 1.00 67.31 498 ILE A N 1
ATOM 4024 C CA . ILE A 1 498 ? -3.641 -16.572 25.736 1.00 67.31 498 ILE A CA 1
ATOM 4025 C C . ILE A 1 498 ? -5.151 -16.773 25.637 1.00 67.31 498 ILE A C 1
ATOM 4027 O O . ILE A 1 498 ? -5.616 -17.391 24.673 1.00 67.31 498 ILE A O 1
ATOM 4031 N N . SER A 1 499 ? -5.894 -16.256 26.618 1.00 78.75 499 SER A N 1
ATOM 4032 C CA . SER A 1 499 ? -7.347 -16.370 26.650 1.00 78.75 499 SER A CA 1
ATOM 4033 C C . SER A 1 499 ? -7.954 -15.766 25.384 1.00 78.75 499 SER A C 1
ATOM 4035 O O . SER A 1 499 ? -7.435 -14.807 24.800 1.00 78.75 499 SER A O 1
ATOM 4037 N N . GLU A 1 500 ? -9.038 -16.358 24.897 1.00 92.31 500 GLU A N 1
ATOM 4038 C CA . GLU A 1 500 ? -9.799 -15.766 23.800 1.00 92.31 500 GLU A CA 1
ATOM 4039 C C . GLU A 1 500 ? -10.352 -14.401 24.240 1.00 92.31 500 GLU A C 1
ATOM 4041 O O . GLU A 1 500 ? -10.724 -14.216 25.399 1.00 92.31 500 GLU A O 1
ATOM 4046 N N . VAL A 1 501 ? -10.408 -13.438 23.318 1.00 94.62 501 VAL A N 1
ATOM 4047 C CA . VAL A 1 501 ? -11.116 -12.168 23.551 1.00 94.62 501 VAL A CA 1
ATOM 4048 C C . VAL A 1 501 ? -12.541 -12.286 23.033 1.00 94.62 501 VAL A C 1
ATOM 4050 O O . VAL A 1 501 ? -12.784 -12.945 22.020 1.00 94.62 501 VAL A O 1
ATOM 4053 N N . TYR A 1 502 ? -13.480 -11.631 23.712 1.00 95.81 502 TYR A N 1
ATOM 4054 C CA . TYR A 1 502 ? -14.917 -11.768 23.469 1.00 95.81 502 TYR A CA 1
ATOM 4055 C C . TYR A 1 502 ? -15.514 -10.462 22.925 1.00 95.81 502 TYR A C 1
ATOM 4057 O O . TYR A 1 502 ? -16.197 -9.744 23.664 1.00 95.81 502 TYR A O 1
ATOM 4065 N N . PRO A 1 503 ? -15.291 -10.123 21.640 1.00 96.00 503 PRO A N 1
ATOM 4066 C CA . PRO A 1 503 ? -15.783 -8.873 21.061 1.00 96.00 503 PRO A CA 1
ATOM 4067 C C . PRO A 1 503 ? -17.299 -8.698 21.182 1.00 96.00 503 PRO A C 1
ATOM 4069 O O . PRO A 1 503 ? -17.789 -7.575 21.243 1.00 96.00 503 PRO A O 1
ATOM 4072 N N . GLN A 1 504 ? -18.062 -9.781 21.314 1.00 94.56 504 GLN A N 1
ATOM 4073 C CA . GLN A 1 504 ? -19.501 -9.717 21.523 1.00 94.56 504 GLN A CA 1
ATOM 4074 C C . GLN A 1 504 ? -19.944 -9.017 22.818 1.00 94.56 504 GLN A C 1
ATOM 4076 O O . GLN A 1 504 ? -21.089 -8.566 22.899 1.00 94.56 504 GLN A O 1
ATOM 4081 N N . ALA A 1 505 ? -19.067 -8.915 23.823 1.00 95.31 505 ALA A N 1
ATOM 4082 C CA . ALA A 1 505 ? -19.358 -8.196 25.062 1.00 95.31 505 ALA A CA 1
ATOM 4083 C C . ALA A 1 505 ? -19.660 -6.709 24.800 1.00 95.31 505 ALA A C 1
ATOM 4085 O O . ALA A 1 505 ? -20.488 -6.115 25.487 1.00 95.31 505 ALA A O 1
ATOM 4086 N N . THR A 1 506 ? -19.086 -6.136 23.739 1.00 97.25 506 THR A N 1
ATOM 4087 C CA . THR A 1 506 ? -19.293 -4.729 23.364 1.00 97.25 506 THR A CA 1
ATOM 4088 C C . THR A 1 506 ? -20.727 -4.404 22.958 1.00 97.25 506 THR A C 1
ATOM 4090 O O . THR A 1 506 ? -21.234 -3.348 23.315 1.00 97.25 506 THR A O 1
ATOM 4093 N N . PHE A 1 507 ? -21.444 -5.322 22.302 1.00 97.56 507 PHE A N 1
ATOM 4094 C CA . PHE A 1 507 ? -22.864 -5.121 21.987 1.00 97.56 507 PHE A CA 1
ATOM 4095 C C . PHE A 1 507 ? -23.740 -5.121 23.242 1.00 97.56 507 PHE A C 1
ATOM 4097 O O . PHE A 1 507 ? -24.782 -4.464 23.279 1.00 97.56 507 PHE A O 1
ATOM 4104 N N . LYS 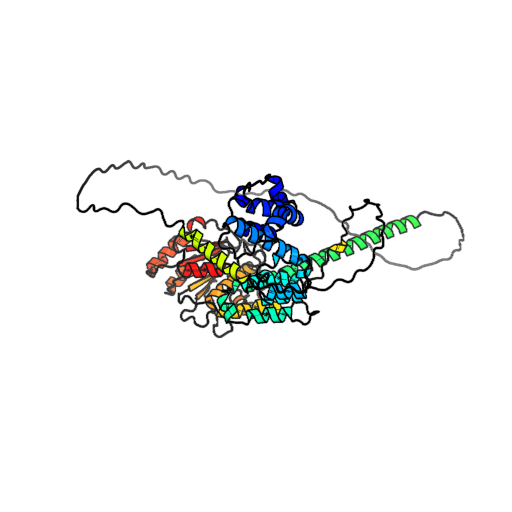A 1 508 ? -23.361 -5.895 24.267 1.00 96.44 508 LYS A N 1
ATOM 4105 C CA . LYS A 1 508 ? -24.038 -5.861 25.567 1.00 96.44 508 LYS A CA 1
ATOM 4106 C C . LYS A 1 508 ? -23.774 -4.516 26.243 1.00 96.44 508 LYS A C 1
ATOM 4108 O O . LYS A 1 508 ? -24.741 -3.833 26.562 1.00 96.44 508 LYS A O 1
ATOM 4113 N N . TRP A 1 509 ? -22.509 -4.109 26.317 1.00 97.50 509 TRP A N 1
ATOM 4114 C CA . TRP A 1 509 ? -22.102 -2.814 26.858 1.00 97.50 509 TRP A CA 1
ATOM 4115 C C . TRP A 1 509 ? -22.824 -1.642 26.173 1.00 97.50 509 TRP A C 1
ATOM 4117 O O . TRP A 1 509 ? -23.431 -0.816 26.849 1.00 97.50 509 TRP A O 1
ATOM 4127 N N . ALA A 1 510 ? -22.865 -1.610 24.838 1.00 98.06 510 ALA A N 1
ATOM 4128 C CA . ALA A 1 510 ? -23.521 -0.544 24.080 1.00 98.06 510 ALA A CA 1
ATOM 4129 C C . ALA A 1 510 ? -25.034 -0.463 24.361 1.00 98.06 510 ALA A C 1
ATOM 4131 O O . ALA A 1 510 ? -25.584 0.632 24.458 1.00 98.06 510 ALA A O 1
ATOM 4132 N N . ARG A 1 511 ? -25.712 -1.608 24.548 1.00 97.69 511 ARG A N 1
ATOM 4133 C CA . ARG A 1 511 ? -27.129 -1.643 24.961 1.00 97.69 511 ARG A CA 1
ATOM 4134 C C . ARG A 1 511 ? -27.328 -1.123 26.380 1.00 97.69 511 ARG A C 1
ATOM 4136 O O . ARG A 1 511 ? -28.230 -0.326 26.603 1.00 97.69 511 ARG A O 1
ATOM 4143 N N . GLU A 1 512 ? -26.488 -1.550 27.319 1.00 97.12 512 GLU A N 1
ATOM 4144 C CA . GLU A 1 512 ? -26.554 -1.116 28.723 1.00 97.12 512 GLU A CA 1
ATOM 4145 C C . GLU A 1 512 ? -26.351 0.398 28.857 1.00 97.12 512 GLU A C 1
ATOM 4147 O O . GLU A 1 512 ? -27.059 1.050 29.619 1.00 97.12 512 GLU A O 1
ATOM 4152 N N . HIS A 1 513 ? -25.473 0.970 28.031 1.00 97.62 513 HIS A N 1
ATOM 4153 C CA . HIS A 1 513 ? -25.200 2.408 27.988 1.00 97.62 513 HIS A CA 1
ATOM 4154 C C . HIS A 1 513 ? -26.113 3.169 27.017 1.00 97.62 513 HIS A C 1
ATOM 4156 O O . HIS A 1 513 ? -25.917 4.362 26.801 1.00 97.62 513 HIS A O 1
ATOM 4162 N N . LYS A 1 514 ? -27.103 2.495 26.411 1.00 97.62 514 LYS A N 1
ATOM 4163 C CA . LYS A 1 514 ? -28.044 3.067 25.433 1.00 97.62 514 LYS A CA 1
ATOM 4164 C C . LYS A 1 514 ? -27.351 3.808 24.271 1.00 97.62 514 LYS A C 1
ATOM 4166 O O . LYS A 1 514 ? -27.930 4.723 23.691 1.00 97.62 514 LYS A O 1
ATOM 4171 N N . LYS A 1 515 ? -26.129 3.401 23.903 1.00 97.81 515 LYS A N 1
ATOM 4172 C CA . LYS A 1 515 ? -25.352 3.982 22.798 1.00 97.81 515 LYS A CA 1
ATOM 4173 C C . LYS A 1 515 ? -25.700 3.275 21.481 1.00 97.81 515 LYS A C 1
ATOM 4175 O O . LYS A 1 515 ? -25.475 2.069 21.315 1.00 97.81 515 LYS A O 1
ATOM 4180 N N . LYS A 1 516 ? -26.266 4.038 20.542 1.00 97.94 516 LYS A N 1
ATOM 4181 C CA . LYS A 1 516 ? -26.601 3.586 19.187 1.00 97.94 516 LYS A CA 1
ATOM 4182 C C . LYS A 1 516 ? -25.402 3.803 18.258 1.00 97.94 516 LYS A C 1
ATOM 4184 O O . LYS A 1 516 ? -24.862 4.900 18.208 1.00 97.94 516 LYS A O 1
ATOM 4189 N N . PHE A 1 517 ? -25.040 2.772 17.500 1.00 98.00 517 PHE A N 1
ATOM 4190 C CA . PHE A 1 517 ? -23.968 2.806 16.510 1.00 98.00 517 PHE A CA 1
ATOM 4191 C C . PHE A 1 517 ? -24.462 2.312 15.149 1.00 98.00 517 PHE A C 1
ATOM 4193 O O . PHE A 1 517 ? -25.333 1.437 15.059 1.00 98.00 517 PHE A O 1
ATOM 4200 N N . ASP A 1 518 ? -23.869 2.868 14.099 1.00 97.81 518 ASP A N 1
ATOM 4201 C CA . ASP A 1 518 ? -24.137 2.533 12.700 1.00 97.81 518 ASP A CA 1
ATOM 4202 C C . ASP A 1 518 ? -23.097 1.541 12.167 1.00 97.81 518 ASP A C 1
ATOM 4204 O O . ASP A 1 518 ? -23.417 0.660 11.363 1.00 97.81 518 ASP A O 1
ATOM 4208 N N . VAL A 1 519 ? -21.856 1.642 12.659 1.00 98.19 519 VAL A N 1
ATOM 4209 C CA . VAL A 1 519 ? -20.737 0.780 12.267 1.00 98.19 519 VAL A CA 1
ATOM 4210 C C . VAL A 1 519 ? -19.993 0.282 13.502 1.00 98.19 519 VAL A C 1
ATOM 4212 O O . VAL A 1 519 ? -19.626 1.068 14.371 1.00 98.19 519 VAL A O 1
ATOM 4215 N N . PHE A 1 520 ? -19.709 -1.017 13.552 1.00 98.44 520 PHE A N 1
ATOM 4216 C CA . PHE A 1 520 ? -18.745 -1.592 14.490 1.00 98.44 520 PHE A CA 1
ATOM 4217 C C . PHE A 1 520 ? -17.501 -2.053 13.735 1.00 98.44 520 PHE A C 1
ATOM 4219 O O . PHE A 1 520 ? -17.617 -2.751 12.727 1.00 98.44 520 PHE A O 1
ATOM 4226 N N . VAL A 1 521 ? -16.319 -1.714 14.242 1.00 98.38 521 VAL A N 1
ATOM 4227 C CA . VAL A 1 521 ? -15.025 -2.125 13.689 1.00 98.38 521 VAL A CA 1
ATOM 4228 C C . VAL A 1 521 ? -14.281 -2.931 14.744 1.00 98.38 521 VAL A C 1
ATOM 4230 O O . VAL A 1 521 ? -13.815 -2.372 15.725 1.00 98.38 521 VAL A O 1
ATOM 4233 N N . PHE A 1 522 ? -14.175 -4.242 14.556 1.00 98.38 522 PHE A N 1
ATOM 4234 C CA . PHE A 1 522 ? -13.506 -5.162 15.472 1.00 98.38 522 PHE A CA 1
ATOM 4235 C C . PHE A 1 522 ? -12.108 -5.491 14.974 1.00 98.38 522 PHE A C 1
ATOM 4237 O O . PHE A 1 522 ? -11.960 -5.959 13.849 1.00 98.38 522 PHE A O 1
ATOM 4244 N N . MET A 1 523 ? -11.090 -5.298 15.807 1.00 98.50 523 MET A N 1
ATOM 4245 C CA . MET A 1 523 ? -9.694 -5.528 15.448 1.00 98.50 523 MET A CA 1
ATOM 4246 C C . MET A 1 523 ? -8.995 -6.424 16.456 1.00 98.50 523 MET A C 1
ATOM 4248 O O . MET A 1 523 ? -8.928 -6.129 17.644 1.00 98.50 523 MET A O 1
ATOM 4252 N N . GLY A 1 524 ? -8.431 -7.526 15.981 1.00 97.44 524 GLY A N 1
ATOM 4253 C CA . GLY A 1 524 ? -7.694 -8.425 16.848 1.00 97.44 524 GLY A CA 1
ATOM 4254 C C . GLY A 1 524 ? -7.012 -9.530 16.070 1.00 97.44 524 GLY A C 1
ATOM 4255 O O . GLY A 1 524 ? -6.645 -9.388 14.903 1.00 97.44 524 GLY A O 1
ATOM 4256 N N . THR A 1 525 ? -6.828 -10.658 16.741 1.00 96.88 525 THR A N 1
ATOM 4257 C CA . THR A 1 525 ? -6.153 -11.822 16.166 1.00 96.88 525 THR A CA 1
ATOM 4258 C C . THR A 1 525 ? -7.146 -12.861 15.658 1.00 96.88 525 THR A C 1
ATOM 4260 O O . THR A 1 525 ? -8.356 -12.760 15.846 1.00 96.88 525 THR A O 1
ATOM 4263 N N . ASN A 1 526 ? -6.638 -13.925 15.051 1.00 96.12 526 ASN A N 1
ATOM 4264 C CA . ASN A 1 526 ? -7.407 -15.115 14.715 1.00 96.12 526 ASN A CA 1
ATOM 4265 C C . ASN A 1 526 ? -7.914 -15.911 15.940 1.00 96.12 526 ASN A C 1
ATOM 4267 O O . ASN A 1 526 ? -8.553 -16.943 15.755 1.00 96.12 526 ASN A O 1
ATOM 4271 N N . LYS A 1 527 ? -7.640 -15.443 17.168 1.00 95.56 527 LYS A N 1
ATOM 4272 C CA . LYS A 1 527 ? -8.119 -16.014 18.439 1.00 95.56 527 LYS A CA 1
ATOM 4273 C C . LYS A 1 527 ? -9.321 -15.263 19.044 1.00 95.56 527 LYS A C 1
ATOM 4275 O O . LYS A 1 527 ? -9.625 -15.449 20.219 1.00 95.56 527 LYS A O 1
ATOM 4280 N N . MET A 1 528 ? -9.969 -14.364 18.300 1.00 96.00 528 MET A N 1
ATOM 4281 C CA . MET A 1 528 ? -11.214 -13.730 18.759 1.00 96.00 528 MET A CA 1
ATOM 4282 C C . MET A 1 528 ? -12.347 -14.764 18.826 1.00 96.00 528 MET A C 1
ATOM 4284 O O . MET A 1 528 ? -12.531 -15.535 17.895 1.00 96.00 528 MET A O 1
ATOM 4288 N N . ASN A 1 529 ? -13.160 -14.775 19.881 1.00 95.56 529 ASN A N 1
ATOM 4289 C CA . ASN A 1 529 ? -14.310 -15.674 19.945 1.00 95.56 529 ASN A CA 1
ATOM 4290 C C . ASN A 1 529 ? -15.503 -15.080 19.181 1.00 95.56 529 ASN A C 1
ATOM 4292 O O . ASN A 1 529 ? -16.198 -14.195 19.676 1.00 95.56 529 ASN A O 1
ATOM 4296 N N . LEU A 1 530 ? -15.761 -15.586 17.971 1.00 95.94 530 LEU A N 1
ATOM 4297 C CA . LEU A 1 530 ? -16.835 -15.092 17.096 1.00 95.94 530 LEU A CA 1
ATOM 4298 C C . LEU A 1 530 ? -18.047 -16.038 16.992 1.00 95.94 530 LEU A C 1
ATOM 4300 O O . LEU A 1 530 ? -18.947 -15.806 16.185 1.00 95.94 530 LEU A O 1
ATOM 4304 N N . ARG A 1 531 ? -18.130 -17.086 17.823 1.00 94.94 531 ARG A N 1
ATOM 4305 C CA . ARG A 1 531 ? -19.163 -18.138 17.697 1.00 94.94 531 ARG A CA 1
ATOM 4306 C C . ARG A 1 531 ? -20.595 -17.609 17.818 1.00 94.94 531 ARG A C 1
ATOM 4308 O O . ARG A 1 531 ? -21.500 -18.056 17.121 1.00 94.94 531 ARG A O 1
ATOM 4315 N N . LEU A 1 532 ? -20.820 -16.637 18.705 1.00 94.56 532 LEU A N 1
ATOM 4316 C CA . LEU A 1 532 ? -22.155 -16.086 18.990 1.00 94.56 532 LEU A CA 1
ATOM 4317 C C . LEU A 1 532 ? -22.446 -14.768 18.263 1.00 94.56 532 LEU A C 1
ATOM 4319 O O . LEU A 1 532 ? -23.495 -14.155 18.479 1.00 94.56 532 LEU A O 1
ATOM 4323 N N . PHE A 1 533 ? -21.540 -14.328 17.390 1.00 94.19 533 PHE A N 1
ATOM 4324 C CA . PHE A 1 533 ? -21.531 -12.964 16.871 1.00 94.19 533 PHE A CA 1
ATOM 4325 C C . PHE A 1 533 ? -22.807 -12.610 16.103 1.00 94.19 533 PHE A C 1
ATOM 4327 O O . PHE A 1 533 ? -23.464 -11.616 16.399 1.00 94.19 533 PHE A O 1
ATOM 4334 N N . LYS A 1 534 ? -23.245 -13.489 15.194 1.00 94.31 534 LYS A N 1
ATOM 4335 C CA . LYS A 1 534 ? -24.449 -13.286 14.371 1.00 94.31 534 LYS A CA 1
ATOM 4336 C C . LYS A 1 534 ? -25.730 -13.156 15.200 1.00 94.31 534 LYS A C 1
ATOM 4338 O O . LYS A 1 534 ? -26.584 -12.327 14.892 1.00 94.31 534 LYS A O 1
ATOM 4343 N N . LYS A 1 535 ? -25.872 -13.966 16.258 1.00 95.88 535 LYS A N 1
ATOM 4344 C CA . LYS A 1 535 ? -27.024 -13.899 17.174 1.00 95.88 535 LYS A CA 1
ATOM 4345 C C . LYS A 1 535 ? -27.043 -12.560 17.912 1.00 95.88 535 LYS A C 1
ATOM 4347 O O . LYS A 1 535 ? -28.101 -11.956 18.065 1.00 95.88 535 LYS A O 1
ATOM 4352 N N . ILE A 1 536 ? -25.873 -12.095 18.338 1.00 96.31 536 ILE A N 1
ATOM 4353 C CA . ILE A 1 536 ? -25.725 -10.878 19.136 1.00 96.31 536 ILE A CA 1
ATOM 4354 C C . ILE A 1 536 ? -25.928 -9.623 18.280 1.00 96.31 536 ILE A C 1
ATOM 4356 O O . ILE A 1 536 ? -26.661 -8.734 18.708 1.00 96.31 536 ILE A O 1
ATOM 4360 N N . ILE A 1 537 ? -25.414 -9.600 17.044 1.00 96.31 537 ILE A N 1
ATOM 4361 C CA . ILE A 1 537 ? -25.689 -8.535 16.065 1.00 96.31 537 ILE A CA 1
ATOM 4362 C C . ILE A 1 537 ? -27.198 -8.392 15.838 1.00 96.31 537 ILE A C 1
ATOM 4364 O O . ILE A 1 537 ? -27.732 -7.293 15.961 1.00 96.31 537 ILE A O 1
ATOM 4368 N N . LYS A 1 538 ? -27.917 -9.498 15.589 1.00 96.12 538 LYS A N 1
ATOM 4369 C CA . LYS A 1 538 ? -29.383 -9.467 15.423 1.00 96.12 538 LYS A CA 1
ATOM 4370 C C . LYS A 1 538 ? -30.097 -8.913 16.657 1.00 96.12 538 LYS A C 1
ATOM 4372 O O . LYS A 1 538 ? -31.036 -8.129 16.526 1.00 96.12 538 LYS A O 1
ATOM 4377 N N . GLY A 1 539 ? -29.646 -9.299 17.851 1.00 97.25 539 GLY A N 1
ATOM 4378 C CA . GLY A 1 539 ? -30.178 -8.773 19.109 1.00 97.25 539 GLY A CA 1
ATOM 4379 C C . GLY A 1 539 ? -29.972 -7.262 19.251 1.00 97.25 539 GLY A C 1
ATOM 4380 O O . GLY A 1 539 ? -30.893 -6.560 19.664 1.00 97.25 539 GLY A O 1
ATOM 4381 N N . TYR A 1 540 ? -28.801 -6.752 18.861 1.00 98.06 540 TYR A N 1
ATOM 4382 C CA . TYR A 1 540 ? -28.501 -5.318 18.848 1.00 98.06 540 TYR A CA 1
ATOM 4383 C C . TYR A 1 540 ? -29.367 -4.557 17.832 1.00 98.06 540 TYR A C 1
ATOM 4385 O O . TYR A 1 540 ? -30.018 -3.576 18.193 1.00 98.06 540 TYR A O 1
ATOM 4393 N N . GLN A 1 541 ? -29.446 -5.052 16.592 1.00 97.56 541 GLN A N 1
ATOM 4394 C CA . GLN A 1 541 ? -30.262 -4.464 15.522 1.00 97.56 541 GLN A CA 1
ATOM 4395 C C . GLN A 1 541 ? -31.746 -4.400 15.903 1.00 97.56 541 GLN A C 1
ATOM 4397 O O . GLN A 1 541 ? -32.400 -3.393 15.657 1.00 97.56 541 GLN A O 1
ATOM 4402 N N . THR A 1 542 ? -32.264 -5.449 16.551 1.00 97.88 542 THR A N 1
ATOM 4403 C CA . THR A 1 542 ? -33.654 -5.491 17.034 1.00 97.88 542 THR A CA 1
ATOM 4404 C C . THR A 1 542 ? -33.887 -4.470 18.148 1.00 97.88 542 THR A C 1
ATOM 4406 O O . THR A 1 542 ? -34.896 -3.771 18.135 1.00 97.88 542 THR A O 1
ATOM 4409 N N . HIS A 1 543 ? -32.949 -4.355 19.095 1.00 98.06 543 HIS A N 1
ATOM 4410 C CA . HIS A 1 543 ? -33.066 -3.439 20.231 1.00 98.06 543 HIS A CA 1
ATOM 4411 C C . HIS A 1 543 ? -33.098 -1.966 19.796 1.00 98.06 543 HIS A C 1
ATOM 4413 O O . HIS A 1 543 ? -33.968 -1.221 20.235 1.00 98.06 543 HIS A O 1
ATOM 4419 N N . PHE A 1 544 ? -32.192 -1.558 18.904 1.00 98.06 544 PHE A N 1
ATOM 4420 C CA . PHE A 1 544 ? -32.104 -0.172 18.425 1.00 98.06 544 PHE A CA 1
ATOM 4421 C C . PHE A 1 544 ? -32.913 0.106 17.152 1.00 98.06 544 PHE A C 1
ATOM 4423 O O . PHE A 1 544 ? -32.918 1.242 16.679 1.00 98.06 544 PHE A O 1
ATOM 4430 N N . LYS A 1 545 ? -33.560 -0.919 16.576 1.00 97.75 545 LYS A N 1
ATOM 4431 C CA . LYS A 1 545 ? -34.230 -0.865 15.264 1.00 97.75 545 LYS A CA 1
ATOM 4432 C C . LYS A 1 545 ? -33.336 -0.223 14.188 1.00 97.75 545 LYS A C 1
ATOM 4434 O O . LYS A 1 545 ? -33.799 0.587 13.392 1.00 97.75 545 LYS A O 1
ATOM 4439 N N . ASN A 1 546 ? -32.042 -0.560 14.199 1.00 95.19 546 ASN A N 1
ATOM 4440 C CA . ASN A 1 546 ? -31.023 0.023 13.321 1.00 95.19 546 ASN A CA 1
ATOM 4441 C C . ASN A 1 546 ? -30.292 -1.076 12.545 1.00 95.19 546 ASN A C 1
ATOM 4443 O O . ASN A 1 546 ? -29.748 -1.983 13.186 1.00 95.19 546 ASN A O 1
ATOM 4447 N N . PRO A 1 547 ? -30.220 -1.021 11.205 1.00 96.00 547 PRO A N 1
ATOM 4448 C CA . PRO A 1 547 ? -29.312 -1.882 10.469 1.00 96.00 547 PRO A CA 1
ATOM 4449 C C . PRO A 1 547 ? -27.874 -1.456 10.773 1.00 96.00 547 PRO A C 1
ATOM 4451 O O . PRO A 1 547 ? -27.459 -0.350 10.454 1.00 96.00 547 PRO A O 1
ATOM 4454 N N . VAL A 1 548 ? -27.112 -2.347 11.399 1.00 97.56 548 VAL A N 1
ATOM 4455 C CA . VAL A 1 548 ? -25.707 -2.086 11.731 1.00 97.56 548 VAL A CA 1
ATOM 4456 C C . VAL A 1 548 ? -24.773 -2.746 10.724 1.00 97.56 548 VAL A C 1
ATOM 4458 O O . VAL A 1 548 ? -25.006 -3.902 10.349 1.00 97.56 548 VAL A O 1
ATOM 4461 N N . LYS A 1 549 ? -23.723 -2.029 10.310 1.00 97.69 549 LYS A N 1
ATOM 4462 C CA . LYS A 1 549 ? -22.587 -2.568 9.551 1.00 97.69 549 LYS A CA 1
ATOM 4463 C C . LYS A 1 549 ? -21.495 -3.043 10.504 1.00 97.69 549 LYS A C 1
ATOM 4465 O O . LYS A 1 549 ? -21.232 -2.420 11.528 1.00 97.69 549 LYS A O 1
ATOM 4470 N N . VAL A 1 550 ? -20.846 -4.150 10.169 1.00 97.69 550 VAL A N 1
ATOM 4471 C CA . VAL A 1 550 ? -19.816 -4.760 11.012 1.00 97.69 550 VAL A CA 1
ATOM 4472 C C . VAL A 1 550 ? -18.577 -5.052 10.183 1.00 97.69 550 VAL A C 1
ATOM 4474 O O . VAL A 1 550 ? -18.664 -5.705 9.152 1.00 97.69 550 VAL A O 1
ATOM 4477 N N . ILE A 1 551 ? -17.420 -4.586 10.631 1.00 97.88 551 ILE 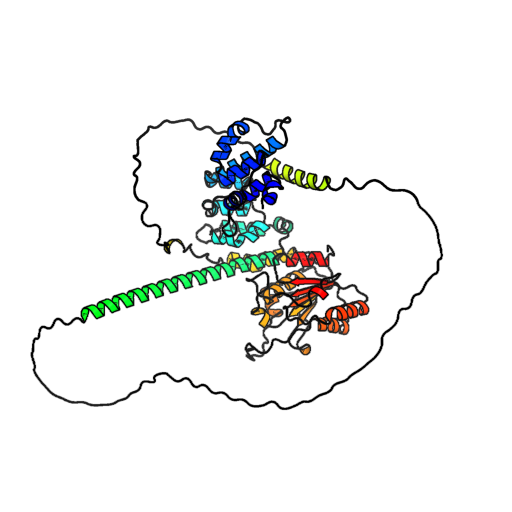A N 1
ATOM 4478 C CA . ILE A 1 551 ? -16.124 -4.856 10.013 1.00 97.88 551 ILE A CA 1
ATOM 4479 C C . ILE A 1 551 ? -15.296 -5.649 11.016 1.00 97.88 551 ILE A C 1
ATOM 4481 O O . ILE A 1 551 ? -15.187 -5.248 12.171 1.00 97.88 551 ILE A O 1
ATOM 4485 N N . ILE A 1 552 ? -14.734 -6.782 10.602 1.00 97.94 552 ILE A N 1
ATOM 4486 C CA . ILE A 1 552 ? -13.935 -7.660 11.461 1.00 97.94 552 ILE A CA 1
ATOM 4487 C C . ILE A 1 552 ? -12.552 -7.831 10.841 1.00 97.94 552 ILE A C 1
ATOM 4489 O O . ILE A 1 552 ? -12.432 -8.337 9.729 1.00 97.94 552 ILE A O 1
ATOM 4493 N N . PHE A 1 553 ? -11.517 -7.456 11.585 1.00 98.12 553 PHE A N 1
ATOM 4494 C CA . PHE A 1 553 ? -10.115 -7.630 11.238 1.00 98.12 553 PHE A CA 1
ATOM 4495 C C . PHE A 1 553 ? -9.495 -8.765 12.048 1.00 98.12 553 PHE A C 1
ATOM 4497 O O . PHE A 1 553 ? -9.305 -8.652 13.261 1.00 98.12 553 PHE A O 1
ATOM 4504 N N . CYS A 1 554 ? -9.101 -9.835 11.360 1.00 97.62 554 CYS A N 1
ATOM 4505 C CA . CYS A 1 554 ? -8.199 -10.848 11.899 1.00 97.62 554 CYS A CA 1
ATOM 4506 C C . CYS A 1 554 ? -6.785 -10.581 11.381 1.00 97.62 554 CYS A C 1
ATOM 4508 O O . CYS A 1 554 ? -6.375 -11.068 10.327 1.00 97.62 554 CYS A O 1
ATOM 4510 N N . LEU A 1 555 ? -6.041 -9.775 12.135 1.00 98.00 555 LEU A N 1
ATOM 4511 C CA . LEU A 1 555 ? -4.811 -9.143 11.666 1.00 98.00 555 LEU A CA 1
ATOM 4512 C C . LEU A 1 555 ? -3.639 -10.117 11.523 1.00 98.00 555 LEU A C 1
ATOM 4514 O O . LEU A 1 555 ? -2.794 -9.887 10.675 1.00 98.00 555 LEU A O 1
ATOM 4518 N N . ASN A 1 556 ? -3.576 -11.220 12.276 1.00 96.88 556 ASN A N 1
ATOM 4519 C CA . ASN A 1 556 ? -2.438 -12.158 12.264 1.00 96.88 556 ASN A CA 1
ATOM 4520 C C . ASN A 1 556 ? -2.723 -13.511 11.574 1.00 96.88 556 ASN A C 1
ATOM 4522 O O . ASN A 1 556 ? -1.907 -14.425 11.687 1.00 96.88 556 ASN A O 1
ATOM 4526 N N . GLY A 1 557 ? -3.866 -13.689 10.902 1.00 95.62 557 GLY A N 1
ATOM 4527 C CA . GLY A 1 557 ? -4.154 -14.936 10.187 1.00 95.62 557 GLY A CA 1
ATOM 4528 C C . GLY A 1 557 ? -5.632 -15.224 9.942 1.00 95.62 557 GLY A C 1
ATOM 4529 O O . GLY A 1 557 ? -6.512 -14.461 10.334 1.00 95.62 557 GLY A O 1
ATOM 4530 N N . LYS A 1 558 ? -5.900 -16.359 9.285 1.00 95.94 558 LYS A N 1
ATOM 4531 C CA . LYS A 1 558 ? -7.260 -16.834 8.987 1.00 95.94 558 LYS A CA 1
ATOM 4532 C C . LYS A 1 558 ? -8.005 -17.216 10.266 1.00 95.94 558 LYS A C 1
ATOM 4534 O O . LYS A 1 558 ? -7.408 -17.769 11.189 1.00 95.94 558 LYS A O 1
ATOM 4539 N N . HIS A 1 559 ? -9.314 -16.987 10.272 1.00 95.94 559 HIS A N 1
ATOM 4540 C CA . HIS A 1 559 ? -10.207 -17.344 11.370 1.00 95.94 559 HIS A CA 1
ATOM 4541 C C . HIS A 1 559 ? -11.181 -18.444 10.934 1.00 95.94 559 HIS A C 1
ATOM 4543 O O . HIS A 1 559 ? -11.741 -18.376 9.842 1.00 95.94 559 HIS A O 1
ATOM 4549 N N . HIS A 1 560 ? -11.432 -19.435 11.790 1.00 93.56 560 HIS A N 1
ATOM 4550 C CA . HIS A 1 560 ? -12.293 -20.578 11.455 1.00 93.56 560 HIS A CA 1
ATOM 4551 C C . HIS A 1 560 ? -13.749 -20.170 11.147 1.00 93.56 560 HIS A C 1
ATOM 4553 O O . HIS A 1 560 ? -14.335 -20.664 10.191 1.00 93.56 560 HIS A O 1
ATOM 4559 N N . GLU A 1 561 ? -14.306 -19.196 11.876 1.00 91.56 561 GLU A N 1
ATOM 4560 C CA . GLU A 1 561 ? -15.672 -18.676 11.649 1.00 91.56 561 GLU A CA 1
ATOM 4561 C C . GLU A 1 561 ? -15.832 -17.749 10.425 1.00 91.56 561 GLU A C 1
ATOM 4563 O O . GLU A 1 561 ? -16.930 -17.246 10.185 1.00 91.56 561 GLU A O 1
ATOM 4568 N N . GLN A 1 562 ? -14.782 -17.486 9.635 1.00 90.81 562 GLN A N 1
ATOM 4569 C CA . GLN A 1 562 ? -14.850 -16.512 8.529 1.00 90.81 562 GLN A CA 1
ATOM 4570 C C . GLN A 1 562 ? -15.980 -16.819 7.523 1.00 90.81 562 GLN A C 1
ATOM 4572 O O . GLN A 1 562 ? -16.652 -15.911 7.034 1.00 90.81 562 GLN A O 1
ATOM 4577 N N . ILE A 1 563 ? -16.236 -18.108 7.262 1.00 87.88 563 ILE A N 1
ATOM 4578 C CA . ILE A 1 563 ? -17.240 -18.581 6.294 1.00 87.88 563 ILE A CA 1
ATOM 4579 C C . ILE A 1 563 ? -18.658 -18.206 6.751 1.00 87.88 563 ILE A C 1
ATOM 4581 O O . ILE A 1 563 ? -19.525 -17.903 5.931 1.00 87.88 563 ILE A O 1
ATOM 4585 N N . ASN A 1 564 ? -18.885 -18.173 8.065 1.00 86.31 564 ASN A N 1
ATOM 4586 C CA . ASN A 1 564 ? -20.195 -17.919 8.659 1.00 86.31 564 ASN A CA 1
ATOM 4587 C C . ASN A 1 564 ? -20.538 -16.422 8.746 1.00 86.31 564 ASN A C 1
ATOM 4589 O O . ASN A 1 564 ? -21.712 -16.074 8.918 1.00 86.31 564 ASN A O 1
ATOM 4593 N N . LEU A 1 565 ? -19.531 -15.547 8.637 1.00 85.81 565 LEU A N 1
ATOM 4594 C CA . LEU A 1 565 ? -19.649 -14.111 8.906 1.00 85.81 565 LEU A CA 1
ATOM 4595 C C . LEU A 1 565 ? -19.593 -13.230 7.649 1.00 85.81 565 LEU A C 1
ATOM 4597 O O . LEU A 1 565 ? -20.119 -12.126 7.684 1.00 85.81 565 LEU A O 1
ATOM 4601 N N . GLY A 1 566 ? -19.014 -13.688 6.538 1.00 70.88 566 GLY A N 1
ATOM 4602 C CA . GLY A 1 566 ? -18.770 -12.853 5.349 1.00 70.88 566 GLY A CA 1
ATOM 4603 C C . GLY A 1 566 ? -19.966 -12.622 4.414 1.00 70.88 566 GLY A C 1
ATOM 4604 O O . GLY A 1 566 ? -19.832 -12.870 3.219 1.00 70.88 566 GLY A O 1
ATOM 4605 N N . ARG A 1 567 ? -21.144 -12.208 4.908 1.00 81.94 567 ARG A N 1
ATOM 4606 C CA . ARG A 1 567 ? -22.313 -11.899 4.049 1.00 81.94 567 ARG A CA 1
ATOM 4607 C C . ARG A 1 567 ? -23.139 -10.717 4.566 1.00 81.94 567 ARG A C 1
ATOM 4609 O O . ARG A 1 567 ? -23.401 -10.619 5.764 1.00 81.94 567 ARG A O 1
ATOM 4616 N N . GLY A 1 568 ? -23.643 -9.895 3.643 1.00 89.31 568 GLY A N 1
ATOM 4617 C CA . GLY A 1 568 ? -24.546 -8.774 3.929 1.00 89.31 568 GLY A CA 1
ATOM 4618 C C . GLY A 1 568 ? -23.826 -7.607 4.604 1.00 89.31 568 GLY A C 1
ATOM 4619 O O . GLY A 1 568 ? -22.766 -7.187 4.157 1.00 89.31 568 GLY A O 1
ATOM 4620 N N . ASN A 1 569 ? -24.362 -7.118 5.725 1.00 95.88 569 ASN A N 1
ATOM 4621 C CA . ASN A 1 569 ? -23.794 -5.996 6.486 1.00 95.88 569 ASN A CA 1
ATOM 4622 C C . ASN A 1 569 ? -22.546 -6.382 7.308 1.00 95.88 569 ASN A C 1
ATOM 4624 O O . ASN A 1 569 ? -22.311 -5.829 8.383 1.00 95.88 569 ASN A O 1
ATOM 4628 N N . THR A 1 570 ? -21.754 -7.357 6.858 1.00 96.38 570 THR A N 1
ATOM 4629 C CA . THR A 1 570 ? -20.525 -7.776 7.537 1.00 96.38 570 THR A CA 1
ATOM 4630 C C . THR A 1 570 ? -19.376 -7.940 6.552 1.00 96.38 570 THR A C 1
ATOM 4632 O O . THR A 1 570 ? -19.452 -8.744 5.627 1.00 96.38 570 THR A O 1
ATOM 4635 N N . LEU A 1 571 ? -18.298 -7.198 6.795 1.00 96.44 571 LEU A N 1
ATOM 4636 C CA . LEU A 1 571 ? -17.033 -7.278 6.082 1.00 96.44 571 LEU A CA 1
ATOM 4637 C C . LEU A 1 571 ? -16.006 -8.004 6.950 1.00 96.44 571 LEU A C 1
ATOM 4639 O O . LEU A 1 571 ? -15.775 -7.626 8.098 1.00 96.44 571 LEU A O 1
ATOM 4643 N N . PHE A 1 572 ? -15.373 -9.031 6.395 1.00 96.81 572 PHE A N 1
ATOM 4644 C CA . PHE A 1 572 ? -14.337 -9.801 7.075 1.00 96.81 572 PHE A CA 1
ATOM 4645 C C . PHE A 1 572 ? -12.998 -9.610 6.359 1.00 96.81 572 PHE A C 1
ATOM 4647 O O . PHE A 1 572 ? -12.880 -9.940 5.181 1.00 96.81 572 PHE A O 1
ATOM 4654 N N . ILE A 1 573 ? -11.992 -9.091 7.062 1.00 96.88 573 ILE A N 1
ATOM 4655 C CA . ILE A 1 573 ? -10.662 -8.788 6.523 1.00 96.88 573 ILE A CA 1
ATOM 4656 C C . ILE A 1 573 ? -9.619 -9.637 7.247 1.00 96.88 573 ILE A C 1
ATOM 4658 O O . ILE A 1 573 ? -9.584 -9.711 8.478 1.00 96.88 573 ILE A O 1
ATOM 4662 N N . ILE A 1 574 ? -8.756 -10.284 6.464 1.00 96.81 574 ILE A N 1
ATOM 4663 C CA . ILE A 1 574 ? -7.660 -11.121 6.956 1.00 96.81 574 ILE A CA 1
ATOM 4664 C C . ILE A 1 574 ? -6.344 -10.416 6.657 1.00 96.81 574 ILE A C 1
ATOM 4666 O O . ILE A 1 574 ? -6.027 -10.153 5.498 1.00 96.81 574 ILE A O 1
ATOM 4670 N N . GLY A 1 575 ? -5.554 -10.176 7.698 1.00 97.06 575 GLY A N 1
ATOM 4671 C CA . GLY A 1 575 ? -4.285 -9.471 7.581 1.00 97.06 575 GLY A CA 1
ATOM 4672 C C . GLY A 1 575 ? -4.438 -7.958 7.474 1.00 97.06 575 GLY A C 1
ATOM 4673 O O . GLY A 1 575 ? -5.469 -7.389 7.833 1.00 97.06 575 GLY A O 1
ATOM 4674 N N . PHE A 1 576 ? -3.368 -7.319 7.013 1.00 97.56 576 PHE A N 1
ATOM 4675 C CA . PHE A 1 576 ? -3.289 -5.874 6.859 1.00 97.56 576 PHE A CA 1
ATOM 4676 C C . PHE A 1 576 ? -2.444 -5.510 5.636 1.00 97.56 576 PHE A C 1
ATOM 4678 O O . PHE A 1 576 ? -1.356 -6.058 5.450 1.00 97.56 576 PHE A O 1
ATOM 4685 N N . ASP A 1 577 ? -2.940 -4.585 4.815 1.00 96.56 577 ASP A N 1
ATOM 4686 C CA . ASP A 1 577 ? -2.247 -4.066 3.638 1.00 96.56 577 ASP A CA 1
ATOM 4687 C C . ASP A 1 577 ? -2.581 -2.583 3.391 1.00 96.56 577 ASP A C 1
ATOM 4689 O O . ASP A 1 577 ? -3.348 -1.953 4.124 1.00 96.56 577 ASP A O 1
ATOM 4693 N N . LYS A 1 578 ? -2.004 -2.026 2.323 1.00 95.94 578 LYS A N 1
ATOM 4694 C CA . LYS A 1 578 ? -2.176 -0.623 1.930 1.00 95.94 578 LYS A CA 1
ATOM 4695 C C . LYS A 1 578 ? -3.601 -0.253 1.491 1.00 95.94 578 LYS A C 1
ATOM 4697 O O . LYS A 1 578 ? -3.954 0.922 1.474 1.00 95.94 578 LYS A O 1
ATOM 4702 N N . ASN A 1 579 ? -4.434 -1.236 1.153 1.00 96.44 579 ASN A N 1
ATOM 4703 C CA . ASN A 1 579 ? -5.783 -1.035 0.625 1.00 96.44 579 ASN A CA 1
ATOM 4704 C C . ASN A 1 579 ? -6.863 -1.061 1.712 1.00 96.44 579 ASN A C 1
ATOM 4706 O O . ASN A 1 579 ? -7.993 -0.648 1.449 1.00 96.44 579 ASN A O 1
ATOM 4710 N N . VAL A 1 580 ? -6.525 -1.497 2.932 1.00 96.75 580 VAL A N 1
ATOM 4711 C CA . VAL A 1 580 ? -7.456 -1.607 4.067 1.00 96.75 580 VAL A CA 1
ATOM 4712 C C . VAL A 1 580 ? -8.287 -0.337 4.273 1.00 96.75 580 VAL A C 1
ATOM 4714 O O . VAL A 1 580 ? -9.505 -0.425 4.411 1.00 96.75 580 VAL A O 1
ATOM 4717 N N . GLY A 1 581 ? -7.670 0.846 4.231 1.00 95.38 581 GLY A N 1
ATOM 4718 C CA . GLY A 1 581 ? -8.385 2.115 4.412 1.00 95.38 581 GLY A CA 1
ATOM 4719 C C . GLY A 1 581 ? -9.467 2.363 3.354 1.00 95.38 581 GLY A C 1
ATOM 4720 O O . GLY A 1 581 ? -10.615 2.677 3.675 1.00 95.38 581 GLY A O 1
ATOM 4721 N N . LYS A 1 582 ? -9.128 2.139 2.077 1.00 95.44 582 LYS A N 1
ATOM 4722 C CA . LYS A 1 582 ? -10.059 2.283 0.942 1.00 95.44 582 LYS A CA 1
ATOM 4723 C C . LYS A 1 582 ? -11.193 1.263 1.014 1.00 95.44 582 LYS A C 1
ATOM 4725 O O . LYS A 1 582 ? -12.342 1.600 0.722 1.00 95.44 582 LYS A O 1
ATOM 4730 N N . LEU A 1 583 ? -10.878 0.043 1.446 1.00 96.81 583 LEU A N 1
ATOM 4731 C CA . LEU A 1 583 ? -11.838 -1.038 1.633 1.00 96.81 583 LEU A CA 1
ATOM 4732 C C . LEU A 1 583 ? -12.853 -0.710 2.743 1.00 96.81 583 LEU A C 1
ATOM 4734 O O . LEU A 1 583 ? -14.057 -0.827 2.513 1.00 96.81 583 LEU A O 1
ATOM 4738 N N . ILE A 1 584 ? -12.388 -0.220 3.902 1.00 96.44 584 ILE A N 1
ATOM 4739 C CA . ILE A 1 584 ? -13.258 0.250 4.995 1.00 96.44 584 ILE A CA 1
ATOM 4740 C C . ILE A 1 584 ? -14.201 1.345 4.486 1.00 96.44 584 ILE A C 1
ATOM 4742 O O . ILE A 1 584 ? -15.416 1.238 4.646 1.00 96.44 584 ILE A O 1
ATOM 4746 N N . ASN A 1 585 ? -13.651 2.377 3.839 1.00 94.81 585 ASN A N 1
ATOM 4747 C CA . ASN A 1 585 ? -14.429 3.517 3.357 1.00 94.81 585 ASN A CA 1
ATOM 4748 C C . ASN A 1 585 ? -15.506 3.091 2.347 1.00 94.81 585 ASN A C 1
ATOM 4750 O O . ASN A 1 585 ? -16.664 3.490 2.454 1.00 94.81 585 ASN A O 1
ATOM 4754 N N . SER A 1 586 ? -15.145 2.228 1.396 1.00 96.12 586 SER A N 1
ATOM 4755 C CA . SER A 1 586 ? -16.062 1.741 0.360 1.00 96.12 586 SER A CA 1
ATOM 4756 C C . SER A 1 586 ? -17.202 0.903 0.952 1.00 96.12 586 SER A C 1
ATOM 4758 O O . SER A 1 586 ? -18.363 1.075 0.582 1.00 96.12 586 SER A O 1
ATOM 4760 N N . PHE A 1 587 ? -16.910 0.060 1.946 1.00 97.00 587 PHE A N 1
ATOM 4761 C CA . PHE A 1 587 ? -17.930 -0.717 2.655 1.00 97.00 587 PHE A CA 1
ATOM 4762 C C . PHE A 1 587 ? -18.856 0.150 3.509 1.00 97.00 587 PHE A C 1
ATOM 4764 O O . PHE A 1 587 ? -20.080 -0.020 3.485 1.00 97.00 587 PHE A O 1
ATOM 4771 N N . ILE A 1 588 ? -18.300 1.136 4.215 1.00 95.62 588 ILE A N 1
ATOM 4772 C CA . ILE A 1 588 ? -19.085 2.108 4.978 1.00 95.62 588 ILE A CA 1
ATOM 4773 C C . ILE A 1 588 ? -20.035 2.885 4.055 1.00 95.62 588 ILE A C 1
ATOM 4775 O O . ILE A 1 588 ? -21.211 3.029 4.391 1.00 95.62 588 ILE A O 1
ATOM 4779 N N . LYS A 1 589 ? -19.580 3.274 2.859 1.00 94.88 589 LYS A N 1
ATOM 4780 C CA . LYS A 1 589 ? -20.398 3.958 1.844 1.00 94.88 589 LYS A CA 1
ATOM 4781 C C . LYS A 1 589 ? -21.410 3.061 1.126 1.00 94.88 589 LYS A C 1
ATOM 4783 O O . LYS A 1 589 ? -22.356 3.576 0.548 1.00 94.88 589 LYS A O 1
ATOM 4788 N N . GLY A 1 590 ? -21.271 1.738 1.225 1.00 94.94 590 GLY A N 1
ATOM 4789 C CA . GLY A 1 590 ? -22.196 0.788 0.598 1.00 94.94 590 GLY A CA 1
ATOM 4790 C C . GLY A 1 590 ? -21.913 0.533 -0.881 1.00 94.94 590 GLY A C 1
ATOM 4791 O O . GLY A 1 590 ? -22.841 0.270 -1.631 1.00 94.94 590 GLY A O 1
ATOM 4792 N N . TYR A 1 591 ? -20.649 0.612 -1.299 1.00 94.12 591 TYR A N 1
ATOM 4793 C CA . TYR A 1 591 ? -20.232 0.294 -2.670 1.00 94.12 591 TYR A CA 1
ATOM 4794 C C . TYR A 1 591 ? -20.031 -1.215 -2.937 1.00 94.12 591 TYR A C 1
ATOM 4796 O O . TYR A 1 591 ? -19.548 -1.565 -4.010 1.00 94.12 591 TYR A O 1
ATOM 4804 N N . PHE A 1 592 ? -20.353 -2.093 -1.977 1.00 84.94 592 PHE A N 1
ATOM 4805 C CA . PHE A 1 592 ? -20.202 -3.555 -2.065 1.00 84.94 592 PHE A CA 1
ATOM 4806 C C . PHE A 1 592 ? -21.539 -4.284 -2.027 1.00 84.94 592 PHE A C 1
ATOM 4808 O O . PHE A 1 592 ? -22.441 -3.793 -1.307 1.00 84.94 592 PHE A O 1
#